Protein AF-0000000075757937 (afdb_homodimer)

Secondary structure (DSSP, 8-state):
-------PPEEEEE-SS---SS--S-HHHHHHHHHHHHTT---EEE---GGGSTTS-S-EEEEEETTEEEEE--HHHHHHHHHHTTSS--TTTTS-HHHHHHHHHHHHIIIIIIHHHHHIIIIIITHHHHHHHHTTTS-HHHHHHHHHHHHHHHHHHHHHHSGGGS-HHHHHHHHHHHHHHHHHHHHHHHHHHTT--S---TT-SSS--HHHHHHHHHHHHHHH-TT-HHHHHHHHT-HHHHHHHHHHHHHH-TTSPPP-/-------PPEEEEE-SS---SS--S-HHHHHHHHHHHHTT---EEE---GGGSTTS-S-EEEEEETTEEEEE--HHHHHHHHHHTTSS--TTTTS-HHHHHHHHHHHHIIIIIIHHHHHIIIIIITHHHHHHHHTTTS-HHHHHHHHHHHHHHHHHHHHHHSGGGS-HHHHHHHHHHHHHHHHHHHHHHHHHSTT--S---TT-SSS--HHHHHHHHHHHHHHH-TT-HHHHHHHHT-HHHHHHHHHHHHHH-TTSPPP-

InterPro domains:
  IPR012336 Thioredoxin-like fold [PF17172] (27-126)
  IPR026928 FAX/IsoI-like [SFLDG01200] (18-257)
  IPR033468 Metaxin, glutathione S-transferase domain [PF17171] (204-248)
  IPR036282 Glutathione S-transferase, C-terminal domain superfamily [SSF47616] (166-250)
  IPR040079 Glutathione transferase family [SFLDS00019] (18-257)
  IPR050931 Mitochondrial Protein Transport Metaxin [PTHR12289] (11-259)

Solvent-accessible surface area (backbone atoms only — not comparable to full-atom values): 27494 Å² total; per-residue (Å²): 126,78,74,73,74,74,71,78,60,49,36,34,40,24,59,62,46,80,71,73,49,50,80,60,62,48,30,48,38,47,14,40,52,43,50,37,45,79,51,71,51,76,67,46,78,41,26,72,47,39,85,75,26,87,64,52,42,71,23,29,34,38,41,36,50,96,90,41,76,46,74,43,51,42,53,68,51,45,54,50,52,32,33,77,72,64,72,29,76,63,52,56,71,83,49,50,61,49,53,46,30,49,38,52,10,46,38,24,28,45,68,46,42,45,43,55,44,50,44,43,42,22,51,62,74,25,32,68,55,35,39,54,62,79,36,57,90,44,60,67,76,54,34,56,56,54,37,49,51,51,36,53,50,50,52,48,19,33,42,52,60,47,66,55,64,49,52,74,67,54,42,51,51,51,45,49,51,50,53,53,28,53,39,38,36,33,41,61,36,41,72,75,43,68,89,49,83,67,59,71,30,69,86,58,53,98,57,62,41,64,40,43,24,47,50,45,8,45,54,49,15,33,55,58,28,82,28,32,59,69,53,25,53,55,50,68,69,34,62,50,49,48,48,45,46,48,32,42,34,60,73,72,37,67,76,36,59,74,70,125,124,79,74,72,74,75,71,79,59,48,36,35,40,23,61,63,48,79,70,74,48,52,81,61,62,49,31,49,37,48,16,39,52,43,49,37,45,78,51,71,50,78,67,46,77,41,26,71,47,39,88,75,25,87,64,53,41,71,25,29,34,38,41,36,49,96,90,40,77,45,74,43,53,43,51,70,50,44,52,49,51,31,32,74,71,64,72,29,75,63,53,55,70,84,49,52,61,48,52,46,31,52,39,52,11,46,38,23,29,46,68,46,42,45,44,54,44,51,45,42,41,21,50,61,74,26,33,68,56,37,40,53,62,78,38,56,90,46,61,66,76,55,34,55,54,55,38,48,53,50,36,52,48,50,52,48,19,34,41,52,60,46,66,54,65,48,52,73,68,56,42,52,51,52,46,49,51,51,52,52,28,52,38,37,36,32,41,60,36,41,70,76,43,68,89,50,82,66,60,72,30,70,85,57,54,98,56,63,39,65,40,43,25,47,49,46,8,47,53,49,14,33,55,60,26,83,29,31,59,68,53,25,53,55,50,68,70,34,63,51,49,49,48,43,45,48,32,42,34,61,72,70,36,67,75,36,59,76,71,124

Radius of gyration: 24.04 Å; Cα contacts (8 Å, |Δi|>4): 803; chains: 2; bounding box: 58×94×56 Å

Organism: Penicillium rubens (strain ATCC 28089 / DSM 1075 / NRRL 1951 / Wisconsin 54-1255) (NCBI:txid500485)

pLDDT: mean 93.64, std 9.42, range [31.45, 98.88]

Sequence (520 aa):
MAASLKSAPTITVFRGFPEKGCYTWSPFVTKLEARLRFGDISYNVDVGSPLKSPRGKLPYITLERDGQSQSISDSTLIAKTFIESGYLEDLNCRLSLVEKAQDLSLKALLEDKLYFYQGHERWVVNYYAMRSRILASIPWPVQVIVGNIIYNKNARNLQGQGTGGFSAQEIATFRQEIWESVNSLISAVHTQHRDREGPFWVWGGDAPTEADAVLFGFVVSALVCGAAPETKEIVNSYPALVEYARRIHDKYFPDYQLWEMAASLKSAPTITVFRGFPEKGCYTWSPFVTKLEARLRFGDISYNVDVGSPLKSPRGKLPYITLERDGQSQSISDSTLIAKTFIESGYLEDLNCRLSLVEKAQDLSLKALLEDKLYFYQGHERWVVNYYAMRSRILASIPWPVQVIVGNIIYNKNARNLQGQGTGGFSAQEIATFRQEIWESVNSLISAVHTQHRDREGPFWVWGGDAPTEADAVLFGFVVSALVCGAAPETKEIVNSYPALVEYARRIHDKYFPDYQLWE

Foldseek 3Di:
DPPPPQPFWAKEKAAQDADPQADDLFLLSQLLLLQCLLFPHDYHYHNDALVPAPNSDDIKMWTDGPRDIDIDDDSVVVSVVCCVVVNGPAQCPPPDPVVVVVLVVLLCCQVLPLVLLQLCLQCPVLLVLNLCVSCVVPDDVVSVVVSVVVSVVSLVVCVVSPVNVDDNVVSLVVNLVSLVVQLVQLVVLCVVCVPPAAAAESNNDPGYHSSRSSLLSRLQSQQAPPSRVSSNVSSVVRVSSLVNNVRSCVVRSVSHDDRD/DPPPPQPAWAKEKAAQDADPQADDLFLLSQLLLLQCLLFPHDYHYHNDALVPAPNSDDIKMWTDGPRDIDIDDDSVVVSVVCCVVVNGPQQCPPPDPVVVVVLVVLLCCQVVPLVLLQLCLQCPVLLVLNLCVSCVVPDDVVSVVVSVVVSVVSLVVCVVSPVNVDDNVVSLVVNLVSLVVQLVQLVVLCVVCVPPAAAAESNNDPGYHSSRSSLLSRLQSQQARPSRVSSNVSSVVRVSSLVNNVRSCVVRSVSHDDRD

Structure (mmCIF, N/CA/C/O backbone):
data_AF-0000000075757937-model_v1
#
loop_
_entity.id
_entity.type
_entity.pdbx_description
1 polymer 'Pc21g10140 protein'
#
loop_
_atom_site.group_PDB
_atom_site.id
_atom_site.type_symbol
_atom_site.label_atom_id
_atom_site.label_alt_id
_atom_site.label_comp_id
_atom_site.label_asym_id
_atom_site.label_entity_id
_atom_site.label_seq_id
_atom_site.pdbx_PDB_ins_code
_atom_site.Cartn_x
_atom_site.Cartn_y
_atom_site.Cartn_z
_atom_site.occupancy
_atom_site.B_iso_or_equiv
_atom_site.auth_seq_id
_atom_site.auth_comp_id
_atom_site.auth_asym_id
_atom_site.auth_atom_id
_atom_site.pdbx_PDB_model_num
ATOM 1 N N . MET A 1 1 ? 23.625 -45.594 7.805 1 31.45 1 MET A N 1
ATOM 2 C CA . MET A 1 1 ? 22.172 -45.438 7.828 1 31.45 1 MET A CA 1
ATOM 3 C C . MET A 1 1 ? 21.719 -44.438 6.762 1 31.45 1 MET A C 1
ATOM 5 O O . MET A 1 1 ? 22.234 -43.344 6.672 1 31.45 1 MET A O 1
ATOM 9 N N . ALA A 1 2 ? 21.234 -44.969 5.703 1 34.81 2 ALA A N 1
ATOM 10 C CA . ALA A 1 2 ? 20.875 -44.188 4.52 1 34.81 2 ALA A CA 1
ATOM 11 C C . ALA A 1 2 ? 20.141 -42.906 4.902 1 34.81 2 ALA A C 1
ATOM 13 O O . ALA A 1 2 ? 19.203 -42.938 5.719 1 34.81 2 ALA A O 1
ATOM 14 N N . ALA A 1 3 ? 20.734 -41.781 5.082 1 38.12 3 ALA A N 1
ATOM 15 C CA . ALA A 1 3 ? 20 -40.5 5.129 1 38.12 3 ALA A CA 1
ATOM 16 C C . ALA A 1 3 ? 18.672 -40.625 4.406 1 38.12 3 ALA A C 1
ATOM 18 O O . ALA A 1 3 ? 18.609 -40.969 3.229 1 38.12 3 ALA A O 1
ATOM 19 N N . SER A 1 4 ? 17.609 -41.25 4.973 1 39.34 4 SER A N 1
ATOM 20 C CA . SER A 1 4 ? 16.281 -41.406 4.387 1 39.34 4 SER A CA 1
ATOM 21 C C . SER A 1 4 ? 15.992 -40.25 3.424 1 39.34 4 SER A C 1
ATOM 23 O O . SER A 1 4 ? 16.141 -39.062 3.781 1 39.34 4 SER A O 1
ATOM 25 N N . LEU A 1 5 ? 16.328 -40.25 2.25 1 42.03 5 LEU A N 1
ATOM 26 C CA . LEU A 1 5 ? 16.125 -39.312 1.137 1 42.03 5 LEU A CA 1
ATOM 27 C C . LEU A 1 5 ? 14.781 -38.594 1.27 1 42.03 5 LEU A C 1
ATOM 29 O O . LEU A 1 5 ? 13.727 -39.188 1.032 1 42.03 5 LEU A O 1
ATOM 33 N N . LYS A 1 6 ? 14.461 -38 2.373 1 48.75 6 LYS A N 1
ATOM 34 C CA . LYS A 1 6 ? 13.25 -37.219 2.605 1 48.75 6 LYS A CA 1
ATOM 35 C C . LYS A 1 6 ? 12.648 -36.719 1.292 1 48.75 6 LYS A C 1
ATOM 37 O O . LYS A 1 6 ? 13.328 -36.062 0.507 1 48.75 6 LYS A O 1
ATOM 42 N N . SER A 1 7 ? 11.766 -37.594 0.651 1 61.34 7 SER A N 1
ATOM 43 C CA . SER A 1 7 ? 11.07 -37.375 -0.613 1 61.34 7 SER A CA 1
ATOM 44 C C . SER A 1 7 ? 10.547 -35.969 -0.714 1 61.34 7 SER A C 1
ATOM 46 O O . SER A 1 7 ? 10.203 -35.344 0.298 1 61.34 7 SER A O 1
ATOM 48 N N . ALA A 1 8 ? 10.906 -35.25 -1.736 1 72.75 8 ALA A N 1
ATOM 49 C CA . ALA A 1 8 ? 10.43 -33.906 -2.014 1 72.75 8 ALA A CA 1
ATOM 50 C C . ALA A 1 8 ? 8.914 -33.812 -1.898 1 72.75 8 ALA A C 1
ATOM 52 O O . ALA A 1 8 ? 8.203 -34.719 -2.365 1 72.75 8 ALA A O 1
ATOM 53 N N . PRO A 1 9 ? 8.406 -32.969 -1.042 1 84.5 9 PRO A N 1
ATOM 54 C CA . PRO A 1 9 ? 6.953 -32.844 -0.889 1 84.5 9 PRO A CA 1
ATOM 55 C C . PRO A 1 9 ? 6.242 -32.562 -2.215 1 84.5 9 PRO A C 1
ATOM 57 O O . PRO A 1 9 ? 6.84 -32 -3.137 1 84.5 9 PRO A O 1
ATOM 60 N N . THR A 1 10 ? 5.074 -33.25 -2.287 1 93.56 10 THR A N 1
ATOM 61 C CA . THR A 1 10 ? 4.211 -32.906 -3.41 1 93.56 10 THR A CA 1
ATOM 62 C C . THR A 1 10 ? 3.451 -31.609 -3.133 1 93.56 10 THR A C 1
ATOM 64 O O . THR A 1 10 ? 2.789 -31.484 -2.1 1 93.56 10 THR A O 1
ATOM 67 N N . ILE A 1 11 ? 3.607 -30.688 -4.039 1 96.25 11 ILE A N 1
ATOM 68 C CA . ILE A 1 11 ? 2.984 -29.375 -3.867 1 96.25 11 ILE A CA 1
ATOM 69 C C . ILE A 1 11 ? 1.834 -29.219 -4.859 1 96.25 11 ILE A C 1
ATOM 71 O O . ILE A 1 11 ? 1.99 -29.5 -6.051 1 96.25 11 ILE A O 1
ATOM 75 N N . THR A 1 12 ? 0.671 -28.859 -4.352 1 97.31 12 THR A N 1
ATOM 76 C CA . THR A 1 12 ? -0.465 -28.516 -5.203 1 97.31 12 THR A CA 1
ATOM 77 C C . THR A 1 12 ? -0.902 -27.078 -4.973 1 97.31 12 THR A C 1
ATOM 79 O O . THR A 1 12 ? -1.151 -26.672 -3.834 1 97.31 12 THR A O 1
ATOM 82 N N . VAL A 1 13 ? -0.936 -26.297 -6.035 1 97.5 13 VAL A N 1
ATOM 83 C CA . VAL A 1 13 ? -1.386 -24.922 -5.98 1 97.5 13 VAL A CA 1
ATOM 84 C C . VAL A 1 13 ? -2.855 -24.828 -6.391 1 97.5 13 VAL A C 1
ATOM 86 O O . VAL A 1 13 ? -3.229 -25.266 -7.48 1 97.5 13 VAL A O 1
ATOM 89 N N . PHE A 1 14 ? -3.65 -24.312 -5.543 1 97.19 14 PHE A N 1
ATOM 90 C CA . PHE A 1 14 ? -5.066 -24.109 -5.832 1 97.19 14 PHE A CA 1
ATOM 91 C C . PHE A 1 14 ? -5.32 -22.703 -6.363 1 97.19 14 PHE A C 1
ATOM 93 O O . PHE A 1 14 ? -5.059 -21.719 -5.672 1 97.19 14 PHE A O 1
ATOM 100 N N . ARG A 1 15 ? -5.945 -22.625 -7.566 1 95.94 15 ARG A N 1
ATOM 101 C CA . ARG A 1 15 ? -5.934 -21.375 -8.336 1 95.94 15 ARG A CA 1
ATOM 102 C C . ARG A 1 15 ? -7.348 -20.828 -8.516 1 95.94 15 ARG A C 1
ATOM 104 O O . ARG A 1 15 ? -7.531 -19.719 -9.016 1 95.94 15 ARG A O 1
ATOM 111 N N . GLY A 1 16 ? -8.383 -21.609 -8.266 1 92.38 16 GLY A N 1
ATOM 112 C CA . GLY A 1 16 ? -9.758 -21.156 -8.367 1 92.38 16 GLY A CA 1
ATOM 113 C C . GLY A 1 16 ? -10.43 -21.562 -9.664 1 92.38 16 GLY A C 1
ATOM 114 O O . GLY A 1 16 ? -11.656 -21.484 -9.797 1 92.38 16 GLY A O 1
ATOM 115 N N . PHE A 1 17 ? -9.641 -22 -10.672 1 89.88 17 PHE A N 1
ATOM 116 C CA . PHE A 1 17 ? -10.195 -22.375 -11.969 1 89.88 17 PHE A CA 1
ATOM 117 C C . PHE A 1 17 ? -9.633 -23.719 -12.422 1 89.88 17 PHE A C 1
ATOM 119 O O . PHE A 1 17 ? -8.477 -24.047 -12.133 1 89.88 17 PHE A O 1
ATOM 126 N N . PRO A 1 18 ? -10.398 -24.438 -13.148 1 88.19 18 PRO A N 1
ATOM 127 C CA . PRO A 1 18 ? -9.992 -25.797 -13.531 1 88.19 18 PRO A CA 1
ATOM 128 C C . PRO A 1 18 ? -8.992 -25.797 -14.688 1 88.19 18 PRO A C 1
ATOM 130 O O . PRO A 1 18 ? -8.289 -26.797 -14.891 1 88.19 18 PRO A O 1
ATOM 133 N N . GLU A 1 19 ? -9.008 -24.703 -15.461 1 89.06 19 GLU A N 1
ATOM 134 C CA . GLU A 1 19 ? -8.164 -24.688 -16.656 1 89.06 19 GLU A CA 1
ATOM 135 C C . GLU A 1 19 ? -6.688 -24.766 -16.297 1 89.06 19 GLU A C 1
ATOM 137 O O . GLU A 1 19 ? -6.234 -24.078 -15.367 1 89.06 19 GLU A O 1
ATOM 142 N N . LYS A 1 20 ? -6.008 -25.594 -16.984 1 93 20 LYS A N 1
ATOM 143 C CA . LYS A 1 20 ? -4.562 -25.719 -16.828 1 93 20 LYS A CA 1
ATOM 144 C C . LYS A 1 20 ? -3.818 -25.094 -18 1 93 20 LYS A C 1
ATOM 146 O O . LYS A 1 20 ? -4.383 -24.922 -19.078 1 93 20 LYS A O 1
ATOM 151 N N . GLY A 1 21 ? -2.609 -24.688 -17.75 1 95.06 21 GLY A N 1
ATOM 152 C CA . GLY A 1 21 ? -1.793 -24.125 -18.812 1 95.06 21 GLY A CA 1
ATOM 153 C C . GLY A 1 21 ? -2.215 -22.734 -19.219 1 95.06 21 GLY A C 1
ATOM 154 O O . GLY A 1 21 ? -1.937 -22.297 -20.344 1 95.06 21 GLY A O 1
ATOM 155 N N . CYS A 1 22 ? -2.99 -22.141 -18.359 1 96.06 22 CYS A N 1
ATOM 156 C CA . CYS A 1 22 ? -3.408 -20.766 -18.609 1 96.06 22 CYS A CA 1
ATOM 157 C C . CYS A 1 22 ? -3.324 -19.922 -17.328 1 96.06 22 CYS A C 1
ATOM 159 O O . CYS A 1 22 ? -3.391 -20.453 -16.234 1 96.06 22 CYS A O 1
ATOM 161 N N . TYR A 1 23 ? -3.152 -18.672 -17.547 1 97.31 23 TYR A N 1
ATOM 162 C CA . TYR A 1 23 ? -3.119 -17.75 -16.406 1 97.31 23 TYR A CA 1
ATOM 163 C C . TYR A 1 23 ? -4.527 -17.484 -15.883 1 97.31 23 TYR A C 1
ATOM 165 O O . TYR A 1 23 ? -5.5 -17.547 -16.641 1 97.31 23 TYR A O 1
ATOM 173 N N . THR A 1 24 ? -4.617 -17.281 -14.617 1 95.06 24 THR A N 1
ATOM 174 C CA . THR A 1 24 ? -5.875 -16.875 -14 1 95.06 24 THR A CA 1
ATOM 175 C C . THR A 1 24 ? -5.941 -15.352 -13.875 1 95.06 24 THR A C 1
ATOM 177 O O . THR A 1 24 ? -4.945 -14.664 -14.102 1 95.06 24 THR A O 1
ATOM 180 N N . TRP A 1 25 ? -7.117 -14.812 -13.531 1 95.69 25 TRP A N 1
ATOM 181 C CA . TRP A 1 25 ? -7.312 -13.375 -13.422 1 95.69 25 TRP A CA 1
ATOM 182 C C . TRP A 1 25 ? -6.668 -12.828 -12.148 1 95.69 25 TRP A C 1
ATOM 184 O O . TRP A 1 25 ? -6.434 -11.625 -12.031 1 95.69 25 TRP A O 1
ATOM 194 N N . SER A 1 26 ? -6.41 -13.68 -11.18 1 95.5 26 SER A N 1
ATOM 195 C CA . SER A 1 26 ? -5.84 -13.242 -9.906 1 95.5 26 SER A CA 1
ATOM 196 C C . SER A 1 26 ? -4.34 -13.008 -10.031 1 95.5 26 SER A C 1
ATOM 198 O O . SER A 1 26 ? -3.584 -13.922 -10.359 1 95.5 26 SER A O 1
ATOM 200 N N . PRO A 1 27 ? -3.855 -11.852 -9.703 1 98 27 PRO A N 1
ATOM 201 C CA . PRO A 1 27 ? -2.41 -11.617 -9.75 1 98 27 PRO A CA 1
ATOM 202 C C . PRO A 1 27 ? -1.646 -12.43 -8.711 1 98 27 PRO A C 1
ATOM 204 O O . PRO A 1 27 ? -0.466 -12.734 -8.898 1 98 27 PRO A O 1
ATOM 207 N N . PHE A 1 28 ? -2.336 -12.844 -7.66 1 97.81 28 PHE A N 1
ATOM 208 C CA . PHE A 1 28 ? -1.658 -13.523 -6.559 1 97.81 28 PHE A CA 1
ATOM 209 C C . PHE A 1 28 ? -1.385 -14.984 -6.906 1 97.81 28 PHE A C 1
ATOM 211 O O . PHE A 1 28 ? -0.408 -15.562 -6.434 1 97.81 28 PHE A O 1
ATOM 218 N N . VAL A 1 29 ? -2.238 -15.562 -7.738 1 97.62 29 VAL A N 1
ATOM 219 C CA . VAL A 1 29 ? -1.991 -16.922 -8.195 1 97.62 29 VAL A CA 1
ATOM 220 C C . VAL A 1 29 ? -0.743 -16.953 -9.07 1 97.62 29 VAL A C 1
ATOM 222 O O . VAL A 1 29 ? 0.173 -17.75 -8.836 1 97.62 29 VAL A O 1
ATOM 225 N N . THR A 1 30 ? -0.75 -16.047 -10.086 1 98.25 30 THR A N 1
ATOM 226 C CA . THR A 1 30 ? 0.399 -15.984 -10.977 1 98.25 30 THR A CA 1
ATOM 227 C C . THR A 1 30 ? 1.665 -15.617 -10.211 1 98.25 30 THR A C 1
ATOM 229 O O . THR A 1 30 ? 2.744 -16.141 -10.492 1 98.25 30 THR A O 1
ATOM 232 N N . LYS A 1 31 ? 1.588 -14.719 -9.289 1 98.56 31 LYS A N 1
ATOM 233 C CA . LYS A 1 31 ? 2.705 -14.359 -8.422 1 98.56 31 LYS A CA 1
ATOM 234 C C . LYS A 1 31 ? 3.293 -15.586 -7.738 1 98.56 31 LYS A C 1
ATOM 236 O O . LYS A 1 31 ? 4.512 -15.773 -7.73 1 98.56 31 LYS A O 1
ATOM 241 N N . LEU A 1 32 ? 2.422 -16.391 -7.125 1 98.25 32 LEU A N 1
ATOM 242 C CA . LEU A 1 32 ? 2.879 -17.562 -6.402 1 98.25 32 LEU A CA 1
ATOM 243 C C . LEU A 1 32 ? 3.533 -18.562 -7.352 1 98.25 32 LEU A C 1
ATOM 245 O O . LEU A 1 32 ? 4.609 -19.094 -7.059 1 98.25 32 LEU A O 1
ATOM 249 N N . GLU A 1 33 ? 2.902 -18.828 -8.484 1 98.12 33 GLU A N 1
ATOM 250 C CA . GLU A 1 33 ? 3.48 -19.75 -9.453 1 98.12 33 GLU A CA 1
ATOM 251 C C . GLU A 1 33 ? 4.84 -19.25 -9.945 1 98.12 33 GLU A C 1
ATOM 253 O O . GLU A 1 33 ? 5.781 -20.047 -10.078 1 98.12 33 GLU A O 1
ATOM 258 N N . ALA A 1 34 ? 4.914 -17.938 -10.242 1 98.56 34 ALA A N 1
ATOM 259 C CA . ALA A 1 34 ? 6.191 -17.375 -10.656 1 98.56 34 ALA A CA 1
ATOM 260 C C . ALA A 1 34 ? 7.266 -17.594 -9.594 1 98.56 34 ALA A C 1
ATOM 262 O O . ALA A 1 34 ? 8.383 -18 -9.914 1 98.56 34 ALA A O 1
ATOM 263 N N . ARG A 1 35 ? 6.891 -17.359 -8.336 1 98.25 35 ARG A N 1
ATOM 264 C CA . ARG A 1 35 ? 7.863 -17.5 -7.258 1 98.25 35 ARG A CA 1
ATOM 265 C C . ARG A 1 35 ? 8.344 -18.953 -7.145 1 98.25 35 ARG A C 1
ATOM 267 O O . ARG A 1 35 ? 9.516 -19.203 -6.867 1 98.25 35 ARG A O 1
ATOM 274 N N . LEU A 1 36 ? 7.457 -19.906 -7.285 1 97.56 36 LEU A N 1
ATOM 275 C CA . LEU A 1 36 ? 7.828 -21.328 -7.266 1 97.56 36 LEU A CA 1
ATOM 276 C C . LEU A 1 36 ? 8.734 -21.656 -8.445 1 97.56 36 LEU A C 1
ATOM 278 O O . LEU A 1 36 ? 9.766 -22.312 -8.273 1 97.56 36 LEU A O 1
ATOM 282 N N . ARG A 1 37 ? 8.453 -21.125 -9.578 1 97.94 37 ARG A N 1
ATOM 283 C CA . ARG A 1 37 ? 9.18 -21.453 -10.797 1 97.94 37 ARG A CA 1
ATOM 284 C C . ARG A 1 37 ? 10.531 -20.766 -10.836 1 97.94 37 ARG A C 1
ATOM 286 O O . ARG A 1 37 ? 11.5 -21.297 -11.367 1 97.94 37 ARG A O 1
ATOM 293 N N . PHE A 1 38 ? 10.641 -19.516 -10.266 1 97.94 38 PHE A N 1
ATOM 294 C CA . PHE A 1 38 ? 11.938 -18.859 -10.117 1 97.94 38 PHE A CA 1
ATOM 295 C C . PHE A 1 38 ? 12.898 -19.75 -9.336 1 97.94 38 PHE A C 1
ATOM 297 O O . PHE A 1 38 ? 14.117 -19.609 -9.461 1 97.94 38 PHE A O 1
ATOM 304 N N . GLY A 1 39 ? 12.359 -20.641 -8.523 1 96.19 39 GLY A N 1
ATOM 305 C CA . GLY A 1 39 ? 13.172 -21.516 -7.699 1 96.19 39 GLY A CA 1
ATOM 306 C C . GLY A 1 39 ? 13.18 -22.953 -8.195 1 96.19 39 GLY A C 1
ATOM 307 O O . GLY A 1 39 ? 13.633 -23.859 -7.484 1 96.19 39 GLY A O 1
ATOM 308 N N . ASP A 1 40 ? 12.547 -23.234 -9.32 1 95.19 40 ASP A N 1
ATOM 309 C CA . ASP A 1 40 ? 12.531 -24.547 -9.961 1 95.19 40 ASP A CA 1
ATOM 310 C C . ASP A 1 40 ? 11.773 -25.562 -9.109 1 95.19 40 ASP A C 1
ATOM 312 O O . ASP A 1 40 ? 12.234 -26.703 -8.93 1 95.19 40 ASP A O 1
ATOM 316 N N . ILE A 1 41 ? 10.766 -25.094 -8.523 1 95.25 41 ILE A N 1
ATOM 317 C CA . ILE A 1 41 ? 9.906 -25.984 -7.754 1 95.25 41 ILE A CA 1
ATOM 318 C C . ILE A 1 41 ? 8.789 -26.516 -8.648 1 95.25 41 ILE A C 1
ATOM 320 O O . ILE A 1 41 ? 8.078 -25.75 -9.289 1 95.25 41 ILE A O 1
ATOM 324 N N . SER A 1 42 ? 8.672 -27.812 -8.68 1 94.94 42 SER A N 1
ATOM 325 C CA . SER A 1 42 ? 7.566 -28.438 -9.391 1 94.94 42 SER A CA 1
ATOM 326 C C . SER A 1 42 ? 6.297 -28.453 -8.547 1 94.94 42 SER A C 1
ATOM 328 O O . SER A 1 42 ? 6.359 -28.672 -7.332 1 94.94 42 SER A O 1
ATOM 330 N N . TYR A 1 43 ? 5.199 -28.266 -9.172 1 96.5 43 TYR A N 1
ATOM 331 C CA . TYR A 1 43 ? 3.928 -28.266 -8.461 1 96.5 43 TYR A CA 1
ATOM 332 C C . TYR A 1 43 ? 2.793 -28.719 -9.367 1 96.5 43 TYR A C 1
ATOM 334 O O . TYR A 1 43 ? 2.896 -28.609 -10.594 1 96.5 43 TYR A O 1
ATOM 342 N N . ASN A 1 44 ? 1.761 -29.203 -8.797 1 96.12 44 ASN A N 1
ATOM 343 C CA . ASN A 1 44 ? 0.49 -29.453 -9.469 1 96.12 44 ASN A CA 1
ATOM 344 C C . ASN A 1 44 ? -0.475 -28.281 -9.289 1 96.12 44 ASN A C 1
ATOM 346 O O . ASN A 1 44 ? -0.277 -27.438 -8.414 1 96.12 44 ASN A O 1
ATOM 350 N N . VAL A 1 45 ? -1.468 -28.188 -10.195 1 97 45 VAL A N 1
ATOM 351 C CA . VAL A 1 45 ? -2.473 -27.141 -10.055 1 97 45 VAL A CA 1
ATOM 352 C C . VAL A 1 45 ? -3.855 -27.766 -9.891 1 97 45 VAL A C 1
ATOM 354 O O . VAL A 1 45 ? -4.117 -28.844 -10.414 1 97 45 VAL A O 1
ATOM 357 N N . ASP A 1 46 ? -4.68 -27.141 -9.141 1 95.94 46 ASP A N 1
ATOM 358 C CA . ASP A 1 46 ? -6.062 -27.562 -8.945 1 95.94 46 ASP A CA 1
ATOM 359 C C . ASP A 1 46 ? -6.977 -26.359 -8.703 1 95.94 46 ASP A C 1
ATOM 361 O O . ASP A 1 46 ? -6.504 -25.234 -8.578 1 95.94 46 ASP A O 1
ATOM 365 N N . VAL A 1 47 ? -8.25 -26.531 -8.773 1 94.31 47 VAL A N 1
ATOM 366 C CA . VAL A 1 47 ? -9.25 -25.484 -8.719 1 94.31 47 VAL A CA 1
ATOM 367 C C . VAL A 1 47 ? -9.352 -24.938 -7.289 1 94.31 47 VAL A C 1
ATOM 369 O O . VAL A 1 47 ? -9.195 -23.734 -7.062 1 94.31 47 VAL A O 1
ATOM 372 N N . GLY A 1 48 ? -9.578 -25.844 -6.336 1 91.81 48 GLY A N 1
ATOM 373 C CA . GLY A 1 48 ? -9.805 -25.438 -4.957 1 91.81 48 GLY A CA 1
ATOM 374 C C . GLY A 1 48 ? -10.977 -24.484 -4.793 1 91.81 48 GLY A C 1
ATOM 375 O O . GLY A 1 48 ? -11.867 -24.453 -5.637 1 91.81 48 GLY A O 1
ATOM 376 N N . SER A 1 49 ? -11.102 -23.906 -3.672 1 90 49 SER A N 1
ATOM 377 C CA . SER A 1 49 ? -12.125 -22.906 -3.35 1 90 49 SER A CA 1
ATOM 378 C C . SER A 1 49 ? -11.695 -22.047 -2.174 1 90 49 SER A C 1
ATOM 380 O O . SER A 1 49 ? -10.992 -22.5 -1.274 1 90 49 SER A O 1
ATOM 382 N N . PRO A 1 50 ? -12.094 -20.734 -2.238 1 88.75 50 PRO A N 1
ATOM 383 C CA . PRO A 1 50 ? -11.797 -19.891 -1.085 1 88.75 50 PRO A CA 1
ATOM 384 C C . PRO A 1 50 ? -12.312 -20.469 0.23 1 88.75 50 PRO A C 1
ATOM 386 O O . PRO A 1 50 ? -11.695 -20.266 1.28 1 88.75 50 PRO A O 1
ATOM 389 N N . LEU A 1 51 ? -13.344 -21.25 0.187 1 87.25 51 LEU A N 1
ATOM 390 C CA . LEU A 1 51 ? -13.953 -21.828 1.38 1 87.25 51 LEU A CA 1
ATOM 391 C C . LEU A 1 51 ? -13.047 -22.891 1.998 1 87.25 51 LEU A C 1
ATOM 393 O O . LEU A 1 51 ? -13.125 -23.156 3.199 1 87.25 51 LEU A O 1
ATOM 397 N N . LYS A 1 52 ? -12.203 -23.438 1.212 1 91.19 52 LYS A N 1
ATOM 398 C CA . LYS A 1 52 ? -11.305 -24.5 1.682 1 91.19 52 LYS A CA 1
ATOM 399 C C . LYS A 1 52 ? -9.938 -23.922 2.051 1 91.19 52 LYS A C 1
ATOM 401 O O . LYS A 1 52 ? -9.094 -24.641 2.607 1 91.19 52 LYS A O 1
ATOM 406 N N . SER A 1 53 ? -9.734 -22.656 1.705 1 93 53 SER A N 1
ATOM 407 C CA . SER A 1 53 ? -8.461 -22 1.981 1 93 53 SER A CA 1
ATOM 408 C C . SER A 1 53 ? -8.328 -21.656 3.459 1 93 53 SER A C 1
ATOM 410 O O . SER A 1 53 ? -9.281 -21.156 4.074 1 93 53 SER A O 1
ATOM 412 N N . PRO A 1 54 ? -7.133 -21.859 4.066 1 91.12 54 PRO A N 1
ATOM 413 C CA . PRO A 1 54 ? -6.941 -21.547 5.484 1 91.12 54 PRO A CA 1
ATOM 414 C C . PRO A 1 54 ? -7.32 -20.109 5.82 1 91.12 54 PRO A C 1
ATOM 416 O O . PRO A 1 54 ? -7.766 -19.828 6.938 1 91.12 54 PRO A O 1
ATOM 419 N N . ARG A 1 55 ? -7.172 -19.188 4.84 1 90.31 55 ARG A N 1
ATOM 420 C CA . ARG A 1 55 ? -7.445 -17.781 5.113 1 90.31 55 ARG A CA 1
ATOM 421 C C . ARG A 1 55 ? -8.555 -17.25 4.207 1 90.31 55 ARG A C 1
ATOM 423 O O . ARG A 1 55 ? -8.703 -16.031 4.051 1 90.31 55 ARG A O 1
ATOM 430 N N . GLY A 1 56 ? -9.18 -18.109 3.496 1 88.88 56 GLY A N 1
ATOM 431 C CA . GLY A 1 56 ? -10.375 -17.766 2.75 1 88.88 56 GLY A CA 1
ATOM 432 C C . GLY A 1 56 ? -10.086 -17.094 1.42 1 88.88 56 GLY A C 1
ATOM 433 O O . GLY A 1 56 ? -10.969 -16.469 0.832 1 88.88 56 GLY A O 1
ATOM 434 N N . LYS A 1 57 ? -8.859 -17.156 0.993 1 90.06 57 LYS A N 1
ATOM 435 C CA . LYS A 1 57 ? -8.469 -16.531 -0.268 1 90.06 57 LYS A CA 1
ATOM 436 C C . LYS A 1 57 ? -7.648 -17.484 -1.128 1 90.06 57 LYS A C 1
ATOM 438 O O . LYS A 1 57 ? -7.09 -18.469 -0.622 1 90.06 57 LYS A O 1
ATOM 443 N N . LEU A 1 58 ? -7.727 -17.25 -2.381 1 93.31 58 LEU A N 1
ATOM 444 C CA . LEU A 1 58 ? -6.832 -17.922 -3.322 1 93.31 58 LEU A CA 1
ATOM 445 C C . LEU A 1 58 ? -5.641 -17.031 -3.662 1 93.31 58 LEU A C 1
ATOM 447 O O . LEU A 1 58 ? -5.746 -15.805 -3.646 1 93.31 58 LEU A O 1
ATOM 451 N N . PRO A 1 59 ? -4.426 -17.578 -3.838 1 96.62 59 PRO A N 1
ATOM 452 C CA . PRO A 1 59 ? -4.141 -19.016 -3.883 1 96.62 59 PRO A CA 1
ATOM 453 C C . PRO A 1 59 ? -3.84 -19.594 -2.504 1 96.62 59 PRO A C 1
ATOM 455 O O . PRO A 1 59 ? -3.639 -18.844 -1.544 1 96.62 59 PRO A O 1
ATOM 458 N N . TYR A 1 60 ? -3.918 -20.859 -2.375 1 97 60 TYR A N 1
ATOM 459 C CA . TYR A 1 60 ? -3.332 -21.641 -1.298 1 97 60 TYR A CA 1
ATOM 460 C C . TYR A 1 60 ? -2.707 -22.922 -1.838 1 97 60 TYR A C 1
ATOM 462 O O . TYR A 1 60 ? -2.85 -23.234 -3.021 1 97 60 TYR A O 1
ATOM 470 N N . ILE A 1 61 ? -1.9 -23.578 -1.005 1 96.94 61 ILE A N 1
ATOM 471 C CA . ILE A 1 61 ? -1.255 -24.812 -1.452 1 96.94 61 ILE A CA 1
ATOM 472 C C . ILE A 1 61 ? -1.508 -25.922 -0.437 1 96.94 61 ILE A C 1
ATOM 474 O O . ILE A 1 61 ? -1.876 -25.656 0.709 1 96.94 61 ILE A O 1
ATOM 478 N N . THR A 1 62 ? -1.348 -27.109 -0.884 1 96 62 THR A N 1
ATOM 479 C CA . THR A 1 62 ? -1.185 -28.25 -0.003 1 96 62 THR A CA 1
ATOM 480 C C . THR A 1 62 ? 0.189 -28.891 -0.192 1 96 62 THR A C 1
ATOM 482 O O . THR A 1 62 ? 0.682 -28.984 -1.317 1 96 62 THR A O 1
ATOM 485 N N . LEU A 1 63 ? 0.796 -29.156 0.889 1 93.62 63 LEU A N 1
ATOM 486 C CA . LEU A 1 63 ? 2.037 -29.922 0.928 1 93.62 63 LEU A CA 1
ATOM 487 C C . LEU A 1 63 ? 1.784 -31.344 1.418 1 93.62 63 LEU A C 1
ATOM 489 O O . LEU A 1 63 ? 1.264 -31.547 2.518 1 93.62 63 LEU A O 1
ATOM 493 N N . GLU A 1 64 ? 2.092 -32.25 0.619 1 92.31 64 GLU A N 1
ATOM 494 C CA . GLU A 1 64 ? 1.913 -33.625 0.989 1 92.31 64 GLU A CA 1
ATOM 495 C C . GLU A 1 64 ? 3.256 -34.344 1.112 1 92.31 64 GLU A C 1
ATOM 497 O O . GLU A 1 64 ? 4.055 -34.344 0.172 1 92.31 64 GLU A O 1
ATOM 502 N N . ARG A 1 65 ? 3.432 -34.875 2.334 1 87.69 65 ARG A N 1
ATOM 503 C CA . ARG A 1 65 ? 4.637 -35.625 2.613 1 87.69 65 ARG A CA 1
ATOM 504 C C . ARG A 1 65 ? 4.348 -36.781 3.588 1 87.69 65 ARG A C 1
ATOM 506 O O . ARG A 1 65 ? 3.762 -36.562 4.648 1 87.69 65 ARG A O 1
ATOM 513 N N . ASP A 1 66 ? 4.742 -37.969 3.244 1 87.69 66 ASP A N 1
ATOM 514 C CA . ASP A 1 66 ? 4.652 -39.156 4.102 1 87.69 66 ASP A CA 1
ATOM 515 C C . ASP A 1 66 ? 3.232 -39.312 4.637 1 87.69 66 ASP A C 1
ATOM 517 O O . ASP A 1 66 ? 3.039 -39.562 5.836 1 87.69 66 ASP A O 1
ATOM 521 N N . GLY A 1 67 ? 2.316 -39.062 3.857 1 85.81 67 GLY A N 1
ATOM 522 C CA . GLY A 1 67 ? 0.927 -39.281 4.219 1 85.81 67 GLY A CA 1
ATOM 523 C C . GLY A 1 67 ? 0.309 -38.094 4.961 1 85.81 67 GLY A C 1
ATOM 524 O O . GLY A 1 67 ? -0.862 -38.156 5.344 1 85.81 67 GLY A O 1
ATOM 525 N N . GLN A 1 68 ? 1.059 -37.156 5.207 1 90.06 68 GLN A N 1
ATOM 526 C CA . GLN A 1 68 ? 0.551 -35.969 5.879 1 90.06 68 GLN A CA 1
ATOM 527 C C . GLN A 1 68 ? 0.346 -34.844 4.891 1 90.06 68 GLN A C 1
ATOM 529 O O . GLN A 1 68 ? 1.121 -34.688 3.943 1 90.06 68 GLN A O 1
ATOM 534 N N . SER A 1 69 ? -0.793 -34.094 5.102 1 90.94 69 SER A N 1
ATOM 535 C CA . SER A 1 69 ? -1.116 -32.969 4.23 1 90.94 69 SER A CA 1
ATOM 536 C C . SER A 1 69 ? -1.276 -31.688 5.031 1 90.94 69 SER A C 1
ATOM 538 O O . SER A 1 69 ? -1.906 -31.688 6.09 1 90.94 69 SER A O 1
ATOM 540 N N . GLN A 1 70 ? -0.57 -30.688 4.562 1 92.31 70 GLN A N 1
ATOM 541 C CA . GLN A 1 70 ? -0.674 -29.375 5.184 1 92.31 70 GLN A CA 1
ATOM 542 C C . GLN A 1 70 ? -1.09 -28.312 4.168 1 92.31 70 GLN A C 1
ATOM 544 O O . GLN A 1 70 ? -0.578 -28.297 3.047 1 92.31 70 GLN A O 1
ATOM 549 N N . SER A 1 71 ? -2.072 -27.5 4.508 1 94.5 71 SER A N 1
ATOM 550 C CA . SER A 1 71 ? -2.5 -26.391 3.668 1 94.5 71 SER A CA 1
ATOM 551 C C . SER A 1 71 ? -1.923 -25.062 4.164 1 94.5 71 SER A C 1
ATOM 553 O O . SER A 1 71 ? -1.906 -24.797 5.371 1 94.5 71 SER A O 1
ATOM 555 N N . ILE A 1 72 ? -1.419 -24.328 3.229 1 93.81 72 ILE A N 1
ATOM 556 C CA . ILE A 1 72 ? -0.802 -23.047 3.602 1 93.81 72 ILE A CA 1
ATOM 557 C C . ILE A 1 72 ? -1.351 -21.938 2.721 1 93.81 72 ILE A C 1
ATOM 559 O O . ILE A 1 72 ? -1.488 -22.094 1.507 1 93.81 72 ILE A O 1
ATOM 563 N N . SER A 1 73 ? -1.81 -20.984 3.252 1 91.25 73 SER A N 1
ATOM 564 C CA . SER A 1 73 ? -2.117 -19.688 2.67 1 91.25 73 SER A CA 1
ATOM 565 C C . SER A 1 73 ? -1.463 -18.562 3.459 1 91.25 73 SER A C 1
ATOM 567 O O . SER A 1 73 ? -1.084 -18.75 4.617 1 91.25 73 SER A O 1
ATOM 569 N N . ASP A 1 74 ? -1.052 -17.422 2.922 1 90.69 74 ASP A N 1
ATOM 570 C CA . ASP A 1 74 ? -1.261 -16.641 1.716 1 90.69 74 ASP A CA 1
ATOM 571 C C . ASP A 1 74 ? -0.011 -16.625 0.839 1 90.69 74 ASP A C 1
ATOM 573 O O . ASP A 1 74 ? 1.08 -16.969 1.302 1 90.69 74 ASP A O 1
ATOM 577 N N . SER A 1 75 ? -0.069 -16.109 -0.475 1 91.44 75 SER A N 1
ATOM 578 C CA . SER A 1 75 ? 1.004 -16.188 -1.46 1 91.44 75 SER A CA 1
ATOM 579 C C . SER A 1 75 ? 2.334 -15.742 -0.867 1 91.44 75 SER A C 1
ATOM 581 O O . SER A 1 75 ? 3.365 -16.375 -1.084 1 91.44 75 SER A O 1
ATOM 583 N N . THR A 1 76 ? 2.352 -14.727 -0.058 1 90.81 76 THR A N 1
ATOM 584 C CA . THR A 1 76 ? 3.57 -14.211 0.557 1 90.81 76 THR A CA 1
ATOM 585 C C . THR A 1 76 ? 4.066 -15.156 1.646 1 90.81 76 THR A C 1
ATOM 587 O O . THR A 1 76 ? 5.266 -15.438 1.732 1 90.81 76 THR A O 1
ATOM 590 N N . LEU A 1 77 ? 3.205 -15.734 2.422 1 92.44 77 LEU A N 1
ATOM 591 C CA . LEU A 1 77 ? 3.568 -16.609 3.533 1 92.44 77 LEU A CA 1
ATOM 592 C C . LEU A 1 77 ? 4.023 -17.969 3.027 1 92.44 77 LEU A C 1
ATOM 594 O O . LEU A 1 77 ? 4.898 -18.609 3.627 1 92.44 77 LEU A O 1
ATOM 598 N N . ILE A 1 78 ? 3.434 -18.406 1.951 1 94.19 78 ILE A N 1
ATOM 599 C CA . ILE A 1 78 ? 3.879 -19.641 1.322 1 94.19 78 ILE A CA 1
ATOM 600 C C . ILE A 1 78 ? 5.348 -19.516 0.922 1 94.19 78 ILE A C 1
ATOM 602 O O . ILE A 1 78 ? 6.164 -20.391 1.26 1 94.19 78 ILE A O 1
ATOM 606 N N . ALA A 1 79 ? 5.645 -18.406 0.232 1 94.38 79 ALA A N 1
ATOM 607 C CA . ALA A 1 79 ? 7.027 -18.156 -0.179 1 94.38 79 ALA A CA 1
ATOM 608 C C . ALA A 1 79 ? 7.953 -18.094 1.03 1 94.38 79 ALA A C 1
ATOM 610 O O . ALA A 1 79 ? 9.039 -18.688 1.03 1 94.38 79 ALA A O 1
ATOM 611 N N . LYS A 1 80 ? 7.547 -17.438 2.059 1 94 80 LYS A N 1
ATOM 612 C CA . LYS A 1 80 ? 8.352 -17.312 3.27 1 94 80 LYS A CA 1
ATOM 613 C C . LYS A 1 80 ? 8.586 -18.672 3.924 1 94 80 LYS A C 1
ATOM 615 O O . LYS A 1 80 ? 9.703 -18.969 4.355 1 94 80 LYS A O 1
ATOM 620 N N . THR A 1 81 ? 7.512 -19.453 4.008 1 92.62 81 THR A N 1
ATOM 621 C CA . THR A 1 81 ? 7.609 -20.781 4.59 1 92.62 81 THR A CA 1
ATOM 622 C C . THR A 1 81 ? 8.602 -21.641 3.816 1 92.62 81 THR A C 1
ATOM 624 O O . THR A 1 81 ? 9.422 -22.344 4.414 1 92.62 81 THR A O 1
ATOM 627 N N . PHE A 1 82 ? 8.594 -21.547 2.541 1 94.25 82 PHE A N 1
ATOM 628 C CA . PHE A 1 82 ? 9.484 -22.344 1.697 1 94.25 82 PHE A CA 1
ATOM 629 C C . PHE A 1 82 ? 10.922 -21.859 1.824 1 94.25 82 PHE A C 1
ATOM 631 O O . PHE A 1 82 ? 11.859 -22.656 1.758 1 94.25 82 PHE A O 1
ATOM 638 N N . ILE A 1 83 ? 11.094 -20.562 2.027 1 95 83 ILE A N 1
ATOM 639 C CA . ILE A 1 83 ? 12.43 -20.016 2.246 1 95 83 ILE A CA 1
ATOM 640 C C . ILE A 1 83 ? 12.977 -20.516 3.582 1 95 83 ILE A C 1
ATOM 642 O O . ILE A 1 83 ? 14.109 -21 3.656 1 95 83 ILE A O 1
ATOM 646 N N . GLU A 1 84 ? 12.141 -20.484 4.602 1 93.56 84 GLU A N 1
ATOM 647 C CA . GLU A 1 84 ? 12.547 -20.891 5.945 1 93.56 84 GLU A CA 1
ATOM 648 C C . GLU A 1 84 ? 12.844 -22.391 6.004 1 93.56 84 GLU A C 1
ATOM 650 O O . GLU A 1 84 ? 13.703 -22.828 6.77 1 93.56 84 GLU A O 1
ATOM 655 N N . SER A 1 85 ? 12.164 -23.141 5.172 1 91.25 85 SER A N 1
ATOM 656 C CA . SER A 1 85 ? 12.344 -24.594 5.168 1 91.25 85 SER A CA 1
ATOM 657 C C . SER A 1 85 ? 13.484 -25.016 4.246 1 91.25 85 SER A C 1
ATOM 659 O O . SER A 1 85 ? 13.828 -26.188 4.172 1 91.25 85 SER A O 1
ATOM 661 N N . GLY A 1 86 ? 14 -24.016 3.436 1 91 86 GLY A N 1
ATOM 662 C CA . GLY A 1 86 ? 15.141 -24.281 2.58 1 91 86 GLY A CA 1
ATOM 663 C C . GLY A 1 86 ? 14.75 -24.75 1.19 1 91 86 GLY A C 1
ATOM 664 O O . GLY A 1 86 ? 15.617 -25.031 0.36 1 91 86 GLY A O 1
ATOM 665 N N . TYR A 1 87 ? 13.453 -24.75 0.916 1 90 87 TYR A N 1
ATOM 666 C CA . TYR A 1 87 ? 12.984 -25.188 -0.395 1 90 87 TYR A CA 1
ATOM 667 C C . TYR A 1 87 ? 13.219 -24.109 -1.444 1 90 87 TYR A C 1
ATOM 669 O O . TYR A 1 87 ? 13.422 -24.406 -2.623 1 90 87 TYR A O 1
ATOM 677 N N . LEU A 1 88 ? 13.125 -22.844 -0.999 1 93.69 88 LEU A N 1
ATOM 678 C CA . LEU A 1 88 ? 13.336 -21.719 -1.89 1 93.69 88 LEU A CA 1
ATOM 679 C C . LEU A 1 88 ? 14.445 -20.797 -1.364 1 93.69 88 LEU A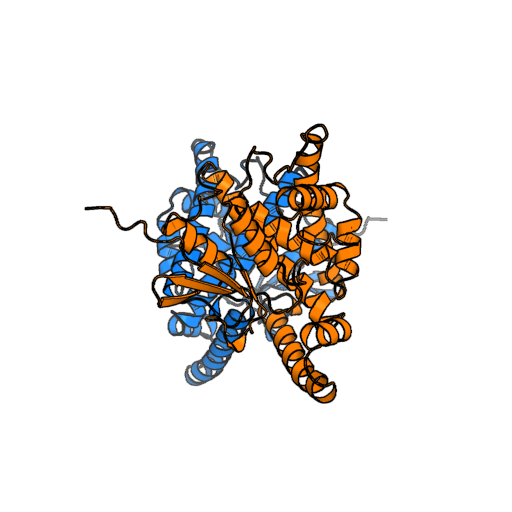 C 1
ATOM 681 O O . LEU A 1 88 ? 14.594 -20.641 -0.151 1 93.69 88 LEU A O 1
ATOM 685 N N . GLU A 1 89 ? 15.133 -20.297 -2.277 1 95 89 GLU A N 1
ATOM 686 C CA . GLU A 1 89 ? 16.078 -19.25 -1.919 1 95 89 GLU A CA 1
ATOM 687 C C . GLU A 1 89 ? 15.375 -17.922 -1.701 1 95 89 GLU A C 1
ATOM 689 O O . GLU A 1 89 ? 14.375 -17.625 -2.361 1 95 89 GLU A O 1
ATOM 694 N N . ASP A 1 90 ? 15.891 -17.203 -0.773 1 96.06 90 ASP A N 1
ATOM 695 C CA . ASP A 1 90 ? 15.461 -15.812 -0.656 1 96.06 90 ASP A CA 1
ATOM 696 C C . ASP A 1 90 ? 15.969 -14.984 -1.828 1 96.06 90 ASP A C 1
ATOM 698 O O . ASP A 1 90 ? 17.156 -14.688 -1.914 1 96.06 90 ASP A O 1
ATOM 702 N N . LEU A 1 91 ? 15.109 -14.547 -2.656 1 97 91 LEU A N 1
ATOM 703 C CA . LEU A 1 91 ? 15.5 -13.836 -3.869 1 97 91 LEU A CA 1
ATOM 704 C C . LEU A 1 91 ? 16.109 -12.484 -3.531 1 97 91 LEU A C 1
ATOM 706 O O . LEU A 1 91 ? 16.766 -11.867 -4.375 1 97 91 LEU A O 1
ATOM 710 N N . ASN A 1 92 ? 15.875 -12.023 -2.266 1 96.56 92 ASN A N 1
ATOM 711 C CA . ASN A 1 92 ? 16.359 -10.695 -1.876 1 96.56 92 ASN A CA 1
ATOM 712 C C . ASN A 1 92 ? 17.625 -10.789 -1.027 1 96.56 92 ASN A C 1
ATOM 714 O O . ASN A 1 92 ? 18.047 -9.797 -0.437 1 96.56 92 ASN A O 1
ATOM 718 N N . CYS A 1 93 ? 18.188 -11.961 -0.961 1 94.94 93 CYS A N 1
ATOM 719 C CA . CYS A 1 93 ? 19.297 -12.18 -0.045 1 94.94 93 CYS A CA 1
ATOM 720 C C . CYS A 1 93 ? 20.516 -11.352 -0.447 1 94.94 93 CYS A C 1
ATOM 722 O O . CYS A 1 93 ? 21.328 -10.984 0.401 1 94.94 93 CYS A O 1
ATOM 724 N N . ARG A 1 94 ? 20.672 -10.961 -1.696 1 94.44 94 ARG A N 1
ATOM 725 C CA . ARG A 1 94 ? 21.859 -10.258 -2.168 1 94.44 94 ARG A CA 1
ATOM 726 C C . ARG A 1 94 ? 21.625 -8.758 -2.217 1 94.44 94 ARG A C 1
ATOM 728 O O . ARG A 1 94 ? 22.547 -7.984 -2.492 1 94.44 94 ARG A O 1
ATOM 735 N N . LEU A 1 95 ? 20.438 -8.367 -1.95 1 96.38 95 LEU A N 1
ATOM 736 C CA . LEU A 1 95 ? 20.109 -6.945 -1.99 1 96.38 95 LEU A CA 1
ATOM 737 C C . LEU A 1 95 ? 20.625 -6.23 -0.752 1 96.38 95 LEU A C 1
ATOM 739 O O . LEU A 1 95 ? 20.672 -6.805 0.337 1 96.38 95 LEU A O 1
ATOM 743 N N . SER A 1 96 ? 21.094 -4.984 -0.922 1 96.5 96 SER A N 1
ATOM 744 C CA . SER A 1 96 ? 21.391 -4.129 0.221 1 96.5 96 SER A CA 1
ATOM 745 C C . SER A 1 96 ? 20.125 -3.818 1.023 1 96.5 96 SER A C 1
ATOM 747 O O . SER A 1 96 ? 19.016 -4.027 0.544 1 96.5 96 SER A O 1
ATOM 749 N N . LEU A 1 97 ? 20.266 -3.354 2.209 1 95.5 97 LEU A N 1
ATOM 750 C CA . LEU A 1 97 ? 19.141 -3.014 3.059 1 95.5 97 LEU A CA 1
ATOM 751 C C . LEU A 1 97 ? 18.25 -1.961 2.393 1 95.5 97 LEU A C 1
ATOM 753 O O . LEU A 1 97 ? 17.016 -2.035 2.473 1 95.5 97 LEU A O 1
ATOM 757 N N . VAL A 1 98 ? 18.875 -1.045 1.74 1 95.56 98 VAL A N 1
ATOM 758 C CA . VAL A 1 98 ? 18.141 0.009 1.043 1 95.56 98 VAL A CA 1
ATOM 759 C C . VAL A 1 98 ? 17.359 -0.588 -0.127 1 95.56 98 VAL A C 1
ATOM 761 O O . VAL A 1 98 ? 16.188 -0.255 -0.338 1 95.56 98 VAL A O 1
ATOM 764 N N . GLU A 1 99 ? 18.016 -1.497 -0.868 1 96.44 99 GLU A N 1
ATOM 765 C CA . GLU A 1 99 ? 17.344 -2.154 -1.993 1 96.44 99 GLU A CA 1
ATOM 766 C C . GLU A 1 99 ? 16.188 -3.018 -1.523 1 96.44 99 GLU A C 1
ATOM 768 O O . GLU A 1 99 ? 15.156 -3.096 -2.193 1 96.44 99 GLU A O 1
ATOM 773 N N . LYS A 1 100 ? 16.375 -3.635 -0.4 1 97.94 100 LYS A N 1
ATOM 774 C CA . LYS A 1 100 ? 15.305 -4.434 0.18 1 97.94 100 LYS A CA 1
ATOM 775 C C . LYS A 1 100 ? 14.109 -3.557 0.546 1 97.94 100 LYS A C 1
ATOM 777 O O . LYS A 1 100 ? 12.953 -3.961 0.37 1 97.94 100 LYS A O 1
ATOM 782 N N . ALA A 1 101 ? 14.383 -2.373 1.078 1 97.88 101 ALA A N 1
ATOM 783 C CA . ALA A 1 101 ? 13.312 -1.435 1.412 1 97.88 101 ALA A CA 1
ATOM 784 C C . ALA A 1 101 ? 12.57 -0.987 0.16 1 97.88 101 ALA A C 1
ATOM 786 O O . ALA A 1 101 ? 11.344 -0.858 0.174 1 97.88 101 ALA A O 1
ATOM 787 N N . GLN A 1 102 ? 13.328 -0.792 -0.878 1 97.38 102 GLN A N 1
ATOM 788 C CA . GLN A 1 102 ? 12.727 -0.405 -2.148 1 97.38 102 GLN A CA 1
ATOM 789 C C . GLN A 1 102 ? 11.875 -1.539 -2.723 1 97.38 102 GLN A C 1
ATOM 791 O O . GLN A 1 102 ? 10.797 -1.301 -3.26 1 97.38 102 GLN A O 1
ATOM 796 N N . ASP A 1 103 ? 12.383 -2.729 -2.615 1 98.31 103 ASP A N 1
ATOM 797 C CA . ASP A 1 103 ? 11.648 -3.908 -3.066 1 98.31 103 ASP A CA 1
ATOM 798 C C . ASP A 1 103 ? 10.328 -4.055 -2.314 1 98.31 103 ASP A C 1
ATOM 800 O O . ASP A 1 103 ? 9.273 -4.246 -2.928 1 98.31 103 ASP A O 1
ATOM 804 N N . LEU A 1 104 ? 10.398 -3.857 -1.019 1 98.56 104 LEU A N 1
ATOM 805 C CA . LEU A 1 104 ? 9.211 -3.934 -0.17 1 98.56 104 LEU A CA 1
ATOM 806 C C . LEU A 1 104 ? 8.203 -2.848 -0.54 1 98.56 104 LEU A C 1
ATOM 808 O O . LEU A 1 104 ? 6.996 -3.094 -0.555 1 98.56 104 LEU A O 1
ATOM 812 N N . SER A 1 105 ? 8.695 -1.695 -0.853 1 98.75 105 SER A N 1
ATOM 813 C CA . SER A 1 105 ? 7.844 -0.564 -1.204 1 98.75 105 SER A CA 1
ATOM 814 C C . SER A 1 105 ? 7.113 -0.811 -2.52 1 98.75 105 SER A C 1
ATOM 816 O O . SER A 1 105 ? 5.926 -0.5 -2.643 1 98.75 105 SER A O 1
ATOM 818 N N . LEU A 1 106 ? 7.809 -1.354 -3.502 1 98.75 106 LEU A N 1
ATOM 819 C CA . LEU A 1 106 ? 7.18 -1.638 -4.785 1 98.75 106 LEU A CA 1
ATOM 820 C C . LEU A 1 106 ? 6.098 -2.705 -4.641 1 98.75 106 LEU A C 1
ATOM 822 O O . LEU A 1 106 ? 5.023 -2.592 -5.234 1 98.75 106 LEU A O 1
ATOM 826 N N . LYS A 1 107 ? 6.391 -3.711 -3.85 1 98.75 107 LYS A N 1
ATOM 827 C CA . LYS A 1 107 ? 5.387 -4.738 -3.604 1 98.75 107 LYS A CA 1
ATOM 828 C C . LYS A 1 107 ? 4.137 -4.145 -2.963 1 98.75 107 LYS A C 1
ATOM 830 O O . LYS A 1 107 ? 3.014 -4.508 -3.324 1 98.75 107 LYS A O 1
ATOM 835 N N . ALA A 1 108 ? 4.34 -3.203 -2.07 1 98.75 108 ALA A N 1
ATOM 836 C CA . ALA A 1 108 ? 3.207 -2.549 -1.42 1 98.75 108 ALA A CA 1
ATOM 837 C C . ALA A 1 108 ? 2.4 -1.727 -2.42 1 98.75 108 ALA A C 1
ATOM 839 O O . ALA A 1 108 ? 1.169 -1.706 -2.367 1 98.75 108 ALA A O 1
ATOM 840 N N . LEU A 1 109 ? 3.064 -1.054 -3.303 1 98.81 109 LEU A N 1
ATOM 841 C CA . LEU A 1 109 ? 2.379 -0.265 -4.32 1 98.81 109 LEU A CA 1
ATOM 842 C C . LEU A 1 109 ? 1.439 -1.139 -5.145 1 98.81 109 LEU A C 1
ATOM 844 O O . LEU A 1 109 ? 0.306 -0.744 -5.43 1 98.81 109 LEU A O 1
ATOM 848 N N . LEU A 1 110 ? 1.893 -2.316 -5.43 1 98.81 110 LEU A N 1
ATOM 849 C CA . LEU A 1 110 ? 1.135 -3.225 -6.285 1 98.81 110 LEU A CA 1
ATOM 850 C C . LEU A 1 110 ? 0.066 -3.961 -5.484 1 98.81 110 LEU A C 1
ATOM 852 O O . LEU A 1 110 ? -1.124 -3.859 -5.789 1 98.81 110 LEU A O 1
ATOM 856 N N . GLU A 1 111 ? 0.452 -4.523 -4.371 1 98.38 111 GLU A N 1
ATOM 857 C CA . GLU A 1 111 ? -0.418 -5.453 -3.654 1 98.38 111 GLU A CA 1
ATOM 858 C C . GLU A 1 111 ? -1.398 -4.707 -2.754 1 98.38 111 GLU A C 1
ATOM 860 O O . GLU A 1 111 ? -2.504 -5.188 -2.5 1 98.38 111 GLU A O 1
ATOM 865 N N . ASP A 1 112 ? -0.986 -3.496 -2.295 1 98.19 112 ASP A N 1
ATOM 866 C CA . ASP A 1 112 ? -1.783 -2.848 -1.259 1 98.19 112 ASP A CA 1
ATOM 867 C C . ASP A 1 112 ? -2.48 -1.602 -1.801 1 98.19 112 ASP A C 1
ATOM 869 O O . ASP A 1 112 ? -3.367 -1.047 -1.147 1 98.19 112 ASP A O 1
ATOM 873 N N . LYS A 1 113 ? -2.119 -1.185 -2.971 1 98.5 113 LYS A N 1
ATOM 874 C CA . LYS A 1 113 ? -2.742 0.006 -3.543 1 98.5 113 LYS A CA 1
ATOM 875 C C . LYS A 1 113 ? -3.359 -0.297 -4.906 1 98.5 113 LYS A C 1
ATOM 877 O O . LYS A 1 113 ? -4.582 -0.264 -5.059 1 98.5 113 LYS A O 1
ATOM 882 N N . LEU A 1 114 ? -2.572 -0.709 -5.867 1 98.81 114 LEU A N 1
ATOM 883 C CA . LEU A 1 114 ? -3.045 -0.976 -7.223 1 98.81 114 LEU A CA 1
ATOM 884 C C . LEU A 1 114 ? -4.117 -2.061 -7.219 1 98.81 114 LEU A C 1
ATOM 886 O O . LEU A 1 114 ? -5.082 -1.987 -7.984 1 98.81 114 LEU A O 1
ATOM 890 N N . TYR A 1 115 ? -3.912 -3.029 -6.371 1 98.56 115 TYR A N 1
ATOM 891 C CA . TYR A 1 115 ? -4.852 -4.141 -6.258 1 98.56 115 TYR A CA 1
ATOM 892 C C . TYR A 1 115 ? -6.273 -3.631 -6.055 1 98.56 115 TYR A C 1
ATOM 894 O O . TYR A 1 115 ? -7.207 -4.109 -6.703 1 98.56 115 TYR A O 1
ATOM 902 N N . PHE A 1 116 ? -6.445 -2.652 -5.254 1 98.62 116 PHE A N 1
ATOM 903 C CA . PHE A 1 116 ? -7.777 -2.166 -4.918 1 98.62 116 PHE A CA 1
ATOM 904 C C . PHE A 1 116 ? -8.344 -1.318 -6.047 1 98.62 116 PHE A C 1
ATOM 906 O O . PHE A 1 116 ? -9.547 -1.378 -6.332 1 98.62 116 PHE A O 1
ATOM 913 N N . TYR A 1 117 ? -7.496 -0.549 -6.656 1 98.56 117 TYR A N 1
ATOM 914 C CA . TYR A 1 117 ? -7.973 0.195 -7.816 1 98.56 117 TYR A CA 1
ATOM 915 C C . TYR A 1 117 ? -8.43 -0.75 -8.922 1 98.56 117 TYR A C 1
ATOM 917 O O . TYR A 1 117 ? -9.453 -0.516 -9.562 1 98.56 117 TYR A O 1
ATOM 925 N N . GLN A 1 118 ? -7.68 -1.814 -9.125 1 98 118 GLN A N 1
ATOM 926 C CA . GLN A 1 118 ? -8.055 -2.83 -10.109 1 98 118 GLN A CA 1
ATOM 927 C C . GLN A 1 118 ? -9.328 -3.557 -9.688 1 98 118 GLN A C 1
ATOM 929 O O . GLN A 1 118 ? -10.172 -3.869 -10.531 1 98 118 GLN A O 1
ATOM 934 N N . GLY A 1 119 ? -9.406 -3.83 -8.391 1 97.25 119 GLY A N 1
ATOM 935 C CA . GLY A 1 119 ? -10.625 -4.434 -7.883 1 97.25 119 GLY A CA 1
ATOM 936 C C . GLY A 1 119 ? -11.8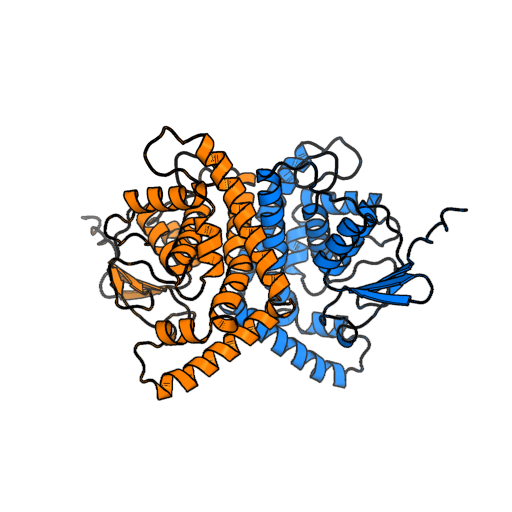67 -3.605 -8.164 1 97.25 119 GLY A C 1
ATOM 937 O O . GLY A 1 119 ? -12.93 -4.152 -8.461 1 97.25 119 GLY A O 1
ATOM 938 N N . HIS A 1 120 ? -11.734 -2.295 -8.047 1 98.38 120 HIS A N 1
ATOM 939 C CA . HIS A 1 120 ? -12.852 -1.402 -8.352 1 98.38 120 HIS A CA 1
ATOM 940 C C . HIS A 1 120 ? -13.289 -1.536 -9.805 1 98.38 120 HIS A C 1
ATOM 942 O O . HIS A 1 120 ? -14.484 -1.635 -10.094 1 98.38 120 HIS A O 1
ATOM 948 N N . GLU A 1 121 ? -12.32 -1.544 -10.711 1 98.06 121 GLU A N 1
ATOM 949 C CA . GLU A 1 121 ? -12.656 -1.692 -12.125 1 98.06 121 GLU A CA 1
ATOM 950 C C . GLU A 1 121 ? -13.359 -3.023 -12.383 1 98.06 121 GLU A C 1
ATOM 952 O O . GLU A 1 121 ? -14.328 -3.082 -13.141 1 98.06 121 GLU A O 1
ATOM 957 N N . ARG A 1 122 ? -12.883 -4.066 -11.758 1 97.56 122 ARG A N 1
ATOM 958 C CA . ARG A 1 122 ? -13.352 -5.422 -12.016 1 97.56 122 ARG A CA 1
ATOM 959 C C . ARG A 1 122 ? -14.703 -5.676 -11.367 1 97.56 122 ARG A C 1
ATOM 961 O O . ARG A 1 122 ? -15.68 -5.992 -12.047 1 97.56 122 ARG A O 1
ATOM 968 N N . TRP A 1 123 ? -14.867 -5.352 -10.078 1 96.5 123 TRP A N 1
ATOM 969 C CA . TRP A 1 123 ? -16.016 -5.809 -9.305 1 96.5 123 TRP A CA 1
ATOM 970 C C . TRP A 1 123 ? -17.094 -4.734 -9.258 1 96.5 123 TRP A C 1
ATOM 972 O O . TRP A 1 123 ? -18.266 -5.027 -8.977 1 96.5 123 TRP A O 1
ATOM 982 N N . VAL A 1 124 ? -16.688 -3.471 -9.547 1 96.12 124 VAL A N 1
ATOM 983 C CA . VAL A 1 124 ? -17.672 -2.395 -9.453 1 96.12 124 VAL A CA 1
ATOM 984 C C . VAL A 1 124 ? -18.047 -1.904 -10.844 1 96.12 124 VAL A C 1
ATOM 986 O O . VAL A 1 124 ? -19.219 -1.951 -11.234 1 96.12 124 VAL A O 1
ATOM 989 N N . VAL A 1 125 ? -17.094 -1.601 -11.625 1 96.62 125 VAL A N 1
ATOM 990 C CA . VAL A 1 125 ? -17.344 -1.022 -12.945 1 96.62 125 VAL A CA 1
ATOM 991 C C . VAL A 1 125 ? -17.766 -2.121 -13.914 1 96.62 125 VAL A C 1
ATOM 993 O O . VAL A 1 125 ? -18.672 -1.925 -14.734 1 96.62 125 VAL A O 1
ATOM 996 N N . ASN A 1 126 ? -17.156 -3.277 -13.82 1 97.25 126 ASN A N 1
ATOM 997 C CA . ASN A 1 126 ? -17.406 -4.367 -14.758 1 97.25 126 ASN A CA 1
ATOM 998 C C . ASN A 1 126 ? -17.938 -5.609 -14.047 1 97.25 126 ASN A C 1
ATOM 1000 O O . ASN A 1 126 ? -17.469 -6.723 -14.312 1 97.25 126 ASN A O 1
ATOM 1004 N N . TYR A 1 127 ? -18.922 -5.379 -13.219 1 96 127 TYR A N 1
ATOM 1005 C CA . TYR A 1 127 ? -19.469 -6.398 -12.328 1 96 127 TYR A CA 1
ATOM 1006 C C . TYR A 1 127 ? -19.984 -7.598 -13.109 1 96 127 TYR A C 1
ATOM 1008 O O . TYR A 1 127 ? -19.719 -8.742 -12.75 1 96 127 TYR A O 1
ATOM 1016 N N . TYR A 1 128 ? -20.656 -7.391 -14.195 1 94.31 128 TYR A N 1
ATOM 1017 C CA . TYR A 1 128 ? -21.312 -8.484 -14.914 1 94.31 128 TYR A CA 1
ATOM 1018 C C . TYR A 1 128 ? -20.281 -9.391 -15.586 1 94.31 128 TYR A C 1
ATOM 1020 O O . TYR A 1 128 ? -20.438 -10.609 -15.578 1 94.31 128 TYR A O 1
ATOM 1028 N N . ALA A 1 129 ? -19.203 -8.773 -16.078 1 93.88 129 ALA A N 1
ATOM 1029 C CA . ALA A 1 129 ? -18.141 -9.57 -16.656 1 93.88 129 ALA A CA 1
ATOM 1030 C C . ALA A 1 129 ? -17.422 -10.398 -15.594 1 93.88 129 ALA A C 1
ATOM 1032 O O . ALA A 1 129 ? -17.109 -11.57 -15.812 1 93.88 129 ALA A O 1
ATOM 1033 N N . MET A 1 130 ? -17.188 -9.805 -14.438 1 93.38 130 MET A N 1
ATOM 1034 C CA . MET A 1 130 ? -16.531 -10.492 -13.336 1 93.38 130 MET A CA 1
ATOM 1035 C C . MET A 1 130 ? -17.391 -11.641 -12.828 1 93.38 130 MET A C 1
ATOM 1037 O O . MET A 1 130 ? -16.891 -12.758 -12.664 1 93.38 130 MET A O 1
ATOM 1041 N N . ARG A 1 131 ? -18.656 -11.375 -12.609 1 92.88 131 ARG A N 1
ATOM 1042 C CA . ARG A 1 131 ? -19.578 -12.359 -12.07 1 92.88 131 ARG A CA 1
ATOM 1043 C C . ARG A 1 131 ? -19.688 -13.57 -12.984 1 92.88 131 ARG A C 1
ATOM 1045 O O . ARG A 1 131 ? -19.609 -14.711 -12.523 1 92.88 131 ARG A O 1
ATOM 1052 N N . SER A 1 132 ? -19.828 -13.312 -14.258 1 91.38 132 SER A N 1
ATOM 1053 C CA . SER A 1 132 ? -20.016 -14.391 -15.227 1 91.38 132 SER A CA 1
ATOM 1054 C C . SER A 1 132 ? -18.812 -15.32 -15.273 1 91.38 132 SER A C 1
ATOM 1056 O O . SER A 1 132 ? -18.953 -16.531 -15.43 1 91.38 132 SER A O 1
ATOM 1058 N N . ARG A 1 133 ? -17.609 -14.758 -15.109 1 88.69 133 ARG A N 1
ATOM 1059 C CA . ARG A 1 133 ? -16.391 -15.555 -15.18 1 88.69 133 ARG A CA 1
ATOM 1060 C C . ARG A 1 133 ? -16.141 -16.281 -13.867 1 88.69 133 ARG A C 1
ATOM 1062 O O . ARG A 1 133 ? -15.891 -17.5 -13.859 1 88.69 133 ARG A O 1
ATOM 1069 N N . ILE A 1 134 ? -16.234 -15.602 -12.781 1 87.5 134 ILE A N 1
ATOM 1070 C CA . ILE A 1 134 ? -15.859 -16.125 -11.477 1 87.5 134 ILE A CA 1
ATOM 1071 C C . ILE A 1 134 ? -16.875 -17.188 -11.031 1 87.5 134 ILE A C 1
ATOM 1073 O O . ILE A 1 134 ? -16.516 -18.172 -10.383 1 87.5 134 ILE A O 1
ATOM 1077 N N . LEU A 1 135 ? -18.203 -17.047 -11.43 1 88.56 135 LEU A N 1
ATOM 1078 C CA . LEU A 1 135 ? -19.25 -17.953 -10.984 1 88.56 135 LEU A CA 1
ATOM 1079 C C . LEU A 1 135 ? -19.766 -18.812 -12.133 1 88.56 135 LEU A C 1
ATOM 1081 O O . LEU A 1 135 ? -20.906 -19.281 -12.117 1 88.56 135 LEU A O 1
ATOM 1085 N N . ALA A 1 136 ? -18.906 -18.953 -13.102 1 85.31 136 ALA A N 1
ATOM 1086 C CA . ALA A 1 136 ? -19.297 -19.641 -14.32 1 85.31 136 ALA A CA 1
ATOM 1087 C C . ALA A 1 136 ? -19.797 -21.047 -14.023 1 85.31 136 ALA A C 1
ATOM 1089 O O . ALA A 1 136 ? -20.641 -21.594 -14.742 1 85.31 136 ALA A O 1
ATOM 1090 N N . SER A 1 137 ? -19.297 -21.609 -12.961 1 83.56 137 SER A N 1
ATOM 1091 C CA . SER A 1 137 ? -19.609 -23.016 -12.664 1 83.56 137 SER A CA 1
ATOM 1092 C C . SER A 1 137 ? -20.953 -23.141 -11.953 1 83.56 137 SER A C 1
ATOM 1094 O O . SER A 1 137 ? -21.453 -24.25 -11.758 1 83.56 137 SER A O 1
ATOM 1096 N N . ILE A 1 138 ? -21.562 -22.062 -11.609 1 86.88 138 ILE A N 1
ATOM 1097 C CA . ILE A 1 138 ? -22.812 -22.078 -10.852 1 86.88 138 ILE A CA 1
ATOM 1098 C C . ILE A 1 138 ? -23.969 -21.656 -11.758 1 86.88 138 ILE A C 1
ATOM 1100 O O . ILE A 1 138 ? -23.797 -20.797 -12.625 1 86.88 138 ILE A O 1
ATOM 1104 N N . PRO A 1 139 ? -25.156 -22.328 -11.578 1 90.56 139 PRO A N 1
ATOM 1105 C CA . PRO A 1 139 ? -26.312 -21.938 -12.391 1 90.56 139 PRO A CA 1
ATOM 1106 C C . PRO A 1 139 ? -26.625 -20.453 -12.289 1 90.56 139 PRO A C 1
ATOM 1108 O O . PRO A 1 139 ? -26.438 -19.844 -11.227 1 90.56 139 PRO A O 1
ATOM 1111 N N . TRP A 1 140 ? -27.266 -19.984 -13.289 1 88.69 140 TRP A N 1
ATOM 1112 C CA . TRP A 1 140 ? -27.406 -18.547 -13.5 1 88.69 140 TRP A CA 1
ATOM 1113 C C . TRP A 1 140 ? -28.219 -17.906 -12.375 1 88.69 140 TRP A C 1
ATOM 1115 O O . TRP A 1 140 ? -27.828 -16.875 -11.836 1 88.69 140 TRP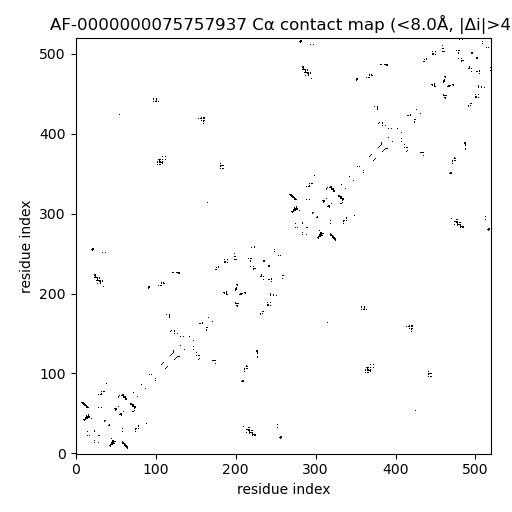 A O 1
ATOM 1125 N N . PRO A 1 141 ? -29.281 -18.469 -11.93 1 91 141 PRO A N 1
ATOM 1126 C CA . PRO A 1 141 ? -30.031 -17.828 -10.852 1 91 141 PRO A CA 1
ATOM 1127 C C . PRO A 1 141 ? -29.219 -17.703 -9.562 1 91 141 PRO A C 1
ATOM 1129 O O . PRO A 1 141 ? -29.375 -16.719 -8.82 1 91 141 PRO A O 1
ATOM 1132 N N . VAL A 1 142 ? -28.406 -18.625 -9.367 1 91.25 142 VAL A N 1
ATOM 1133 C CA . VAL A 1 142 ? -27.547 -18.609 -8.18 1 91.25 142 VAL A CA 1
ATOM 1134 C C . VAL A 1 142 ? -26.422 -17.594 -8.375 1 91.25 142 VAL A C 1
ATOM 1136 O O . VAL A 1 142 ? -25.969 -16.969 -7.414 1 91.25 142 VAL A O 1
ATOM 1139 N N . GLN A 1 143 ? -26 -17.422 -9.625 1 91.44 143 GLN A N 1
ATOM 1140 C CA . GLN A 1 143 ? -24.953 -16.453 -9.938 1 91.44 143 GLN A CA 1
ATOM 1141 C C . GLN A 1 143 ? -25.375 -15.047 -9.523 1 91.44 143 GLN A C 1
ATOM 1143 O O . GLN A 1 143 ? -24.547 -14.258 -9.07 1 91.44 143 GLN A O 1
ATOM 1148 N N . VAL A 1 144 ? -26.688 -14.82 -9.656 1 92.5 144 VAL A N 1
ATOM 1149 C CA . VAL A 1 144 ? -27.188 -13.477 -9.375 1 92.5 144 VAL A CA 1
ATOM 1150 C C . VAL A 1 144 ? -27.125 -13.203 -7.871 1 92.5 144 VAL A C 1
ATOM 1152 O O . VAL A 1 144 ? -26.656 -12.148 -7.445 1 92.5 144 VAL A O 1
ATOM 1155 N N . ILE A 1 145 ? -27.453 -14.18 -7.082 1 93.81 145 ILE A N 1
ATOM 1156 C CA . ILE A 1 145 ? -27.484 -14.008 -5.637 1 93.81 145 ILE A CA 1
ATOM 1157 C C . ILE A 1 145 ? -26.062 -13.953 -5.082 1 93.81 145 ILE A C 1
ATOM 1159 O O . ILE A 1 145 ? -25.703 -13.008 -4.379 1 93.81 145 ILE A O 1
ATOM 1163 N N . VAL A 1 146 ? -25.328 -14.906 -5.477 1 92.88 146 VAL A N 1
ATOM 1164 C CA . VAL A 1 146 ? -23.953 -15 -4.98 1 92.88 146 VAL A CA 1
ATOM 1165 C C . VAL A 1 146 ? -23.141 -13.82 -5.512 1 92.88 146 VAL A C 1
ATOM 1167 O O . VAL A 1 146 ? -22.312 -13.25 -4.789 1 92.88 146 VAL A O 1
ATOM 1170 N N . GLY A 1 147 ? -23.375 -13.508 -6.758 1 94.38 147 GLY A N 1
ATOM 1171 C CA . GLY A 1 147 ? -22.719 -12.359 -7.344 1 94.38 147 GLY A CA 1
ATOM 1172 C C . GLY A 1 147 ? -22.969 -11.07 -6.59 1 94.38 147 GLY A C 1
ATOM 1173 O O . GLY A 1 147 ? -22.047 -10.289 -6.34 1 94.38 147 GLY A O 1
ATOM 1174 N N . ASN A 1 148 ? -24.219 -10.875 -6.168 1 95.06 148 ASN A N 1
ATOM 1175 C CA . ASN A 1 148 ? -24.578 -9.672 -5.422 1 95.06 148 ASN A CA 1
ATOM 1176 C C . ASN A 1 148 ? -23.922 -9.648 -4.047 1 95.06 148 ASN A C 1
ATOM 1178 O O . ASN A 1 148 ? -23.516 -8.586 -3.564 1 95.06 148 ASN A O 1
ATOM 1182 N N . ILE A 1 149 ? -23.797 -10.773 -3.492 1 93.88 149 ILE A N 1
ATOM 1183 C CA . ILE A 1 149 ? -23.141 -10.875 -2.199 1 93.88 149 ILE A CA 1
ATOM 1184 C C . ILE A 1 149 ? -21.672 -10.484 -2.344 1 93.88 149 ILE A C 1
ATOM 1186 O O . ILE A 1 149 ? -21.141 -9.695 -1.546 1 93.88 149 ILE A O 1
ATOM 1190 N N . ILE A 1 150 ? -21.031 -10.984 -3.369 1 93.06 150 ILE A N 1
ATOM 1191 C CA . ILE A 1 150 ? -19.625 -10.703 -3.613 1 93.06 150 ILE A CA 1
ATOM 1192 C C . ILE A 1 150 ? -19.438 -9.227 -3.965 1 93.06 150 ILE A C 1
ATOM 1194 O O . ILE A 1 150 ? -18.516 -8.578 -3.49 1 93.06 150 ILE A O 1
ATOM 1198 N N . TYR A 1 151 ? -20.375 -8.719 -4.738 1 95.56 151 TYR A N 1
ATOM 1199 C CA . TYR A 1 151 ? -20.344 -7.305 -5.102 1 95.56 151 TYR A CA 1
ATOM 1200 C C . TYR A 1 151 ? -20.391 -6.422 -3.861 1 95.56 151 TYR A C 1
ATOM 1202 O O . TYR A 1 151 ? -19.547 -5.527 -3.695 1 95.56 151 TYR A O 1
ATOM 1210 N N . ASN A 1 152 ? -21.328 -6.688 -3.018 1 95.81 152 ASN A N 1
ATOM 1211 C CA . ASN A 1 152 ? -21.5 -5.875 -1.818 1 95.81 152 ASN A CA 1
ATOM 1212 C C . ASN A 1 152 ? -20.297 -5.992 -0.885 1 95.81 152 ASN A C 1
ATOM 1214 O O . ASN A 1 152 ? -19.891 -5.004 -0.269 1 95.81 152 ASN A O 1
ATOM 1218 N N . LYS A 1 153 ? -19.797 -7.164 -0.824 1 94.38 153 LYS A N 1
ATOM 1219 C CA . LYS A 1 153 ? -18.594 -7.375 -0.017 1 94.38 153 LYS A CA 1
ATOM 1220 C C . LYS A 1 153 ? -17.406 -6.57 -0.559 1 94.38 153 LYS A C 1
ATOM 1222 O O . LYS A 1 153 ? -16.703 -5.902 0.2 1 94.38 153 LYS A O 1
ATOM 1227 N N . ASN A 1 154 ? -17.219 -6.645 -1.869 1 95.19 154 ASN A N 1
ATOM 1228 C CA . ASN A 1 154 ? -16.141 -5.898 -2.496 1 95.19 154 ASN A CA 1
ATOM 1229 C C . ASN A 1 154 ? -16.328 -4.395 -2.328 1 95.19 154 ASN A C 1
ATOM 1231 O O . ASN A 1 154 ? -15.367 -3.678 -2.014 1 95.19 154 ASN A O 1
ATOM 1235 N N . ALA A 1 155 ? -17.531 -3.949 -2.523 1 95.69 155 ALA A N 1
ATOM 1236 C CA . ALA A 1 155 ? -17.828 -2.525 -2.377 1 95.69 155 ALA A CA 1
ATOM 1237 C C . ALA A 1 155 ? -17.531 -2.047 -0.959 1 95.69 155 ALA A C 1
ATOM 1239 O O . ALA A 1 155 ? -16.922 -0.99 -0.768 1 95.69 155 ALA A O 1
ATOM 1240 N N . ARG A 1 156 ? -17.906 -2.838 -0.002 1 94.88 156 ARG A N 1
ATOM 1241 C CA . ARG A 1 156 ? -17.641 -2.508 1.396 1 94.88 156 ARG A CA 1
ATOM 1242 C C . ARG A 1 156 ? -16.156 -2.51 1.696 1 94.88 156 ARG A C 1
ATOM 1244 O O . ARG A 1 156 ? -15.656 -1.635 2.41 1 94.88 156 ARG A O 1
ATOM 1251 N N . ASN A 1 157 ? -15.516 -3.533 1.191 1 96 157 ASN A N 1
ATOM 1252 C CA . ASN A 1 157 ? -14.078 -3.617 1.401 1 96 157 ASN A CA 1
ATOM 1253 C C . ASN A 1 157 ? -13.352 -2.42 0.798 1 96 157 ASN A C 1
ATOM 1255 O O . ASN A 1 157 ? -12.422 -1.878 1.406 1 96 157 ASN A O 1
ATOM 1259 N N . LEU A 1 158 ? -13.75 -2.014 -0.401 1 97.25 158 LEU A N 1
ATOM 1260 C CA . LEU A 1 158 ? -13.133 -0.871 -1.064 1 97.25 158 LEU A CA 1
ATOM 1261 C C . LEU A 1 158 ? -13.398 0.414 -0.286 1 97.25 158 LEU A C 1
ATOM 1263 O O . LEU A 1 158 ? -12.523 1.284 -0.207 1 97.25 158 LEU A O 1
ATOM 1267 N N . GLN A 1 159 ? -14.586 0.529 0.289 1 94.25 159 GLN A N 1
ATOM 1268 C CA . GLN A 1 159 ? -14.898 1.685 1.122 1 94.25 159 GLN A CA 1
ATOM 1269 C C . GLN A 1 159 ? -14.023 1.716 2.371 1 94.25 159 GLN A C 1
ATOM 1271 O O . GLN A 1 159 ? -13.445 2.752 2.707 1 94.25 159 GLN A O 1
ATOM 1276 N N . GLY A 1 160 ? -13.93 0.582 3.006 1 93.25 160 GLY A N 1
ATOM 1277 C CA . GLY A 1 160 ? -13.141 0.495 4.227 1 93.25 160 GLY A CA 1
ATOM 1278 C C . GLY A 1 160 ? -11.656 0.719 3.996 1 93.25 160 GLY A C 1
ATOM 1279 O O . GLY A 1 160 ? -10.977 1.313 4.836 1 93.25 160 GLY A O 1
ATOM 1280 N N . GLN A 1 161 ? -11.219 0.235 2.877 1 95.19 161 GLN A N 1
ATOM 1281 C CA . GLN A 1 161 ? -9.805 0.345 2.527 1 95.19 161 GLN A CA 1
ATOM 1282 C C . GLN A 1 161 ? -9.461 1.764 2.084 1 95.19 161 GLN A C 1
ATOM 1284 O O . GLN A 1 161 ? -8.305 2.182 2.178 1 95.19 161 GLN A O 1
ATOM 1289 N N . GLY A 1 162 ? -10.438 2.512 1.664 1 93.44 162 GLY A N 1
ATOM 1290 C CA . GLY A 1 162 ? -10.188 3.896 1.3 1 93.44 162 GLY A CA 1
ATOM 1291 C C . GLY A 1 162 ? -10.477 4.191 -0.16 1 93.44 162 GLY A C 1
ATOM 1292 O O . GLY A 1 162 ? -10.852 5.312 -0.51 1 93.44 162 GLY A O 1
ATOM 1293 N N . THR A 1 163 ? -10.359 3.219 -1.048 1 96.44 163 THR A N 1
ATOM 1294 C CA . THR A 1 163 ? -10.578 3.393 -2.48 1 96.44 163 THR A CA 1
ATOM 1295 C C . THR A 1 163 ? -12 3.881 -2.754 1 96.44 163 THR A C 1
ATOM 1297 O O . THR A 1 163 ? -12.219 4.688 -3.66 1 96.44 163 THR A O 1
ATOM 1300 N N . GLY A 1 164 ? -12.961 3.461 -1.965 1 94.25 164 GLY A N 1
ATOM 1301 C CA . GLY A 1 164 ? -14.367 3.787 -2.172 1 94.25 164 GLY A CA 1
ATOM 1302 C C . GLY A 1 164 ? -14.688 5.238 -1.884 1 94.25 164 GLY A C 1
ATOM 1303 O O . GLY A 1 164 ? -15.789 5.707 -2.189 1 94.25 164 GLY A O 1
ATOM 1304 N N . GLY A 1 165 ? -13.703 5.957 -1.297 1 92.38 165 GLY A N 1
ATOM 1305 C CA . GLY A 1 165 ? -13.906 7.371 -1.023 1 92.38 165 GLY A CA 1
ATOM 1306 C C . GLY A 1 165 ? -13.641 8.258 -2.225 1 92.38 165 GLY A C 1
ATOM 1307 O O . GLY A 1 165 ? -13.922 9.453 -2.193 1 92.38 165 GLY A O 1
ATOM 1308 N N . PHE A 1 166 ? -13.156 7.691 -3.287 1 95.19 166 PHE A N 1
ATOM 1309 C CA . PHE A 1 166 ? -12.82 8.438 -4.496 1 95.19 166 PHE A CA 1
ATOM 1310 C C . PHE A 1 166 ? -13.875 8.219 -5.574 1 95.19 166 PHE A C 1
ATOM 1312 O O . PHE A 1 166 ? -14.602 7.227 -5.547 1 95.19 166 PHE A O 1
ATOM 1319 N N . SER A 1 167 ? -13.977 9.172 -6.445 1 94.69 167 SER A N 1
ATOM 1320 C CA . SER A 1 167 ? -14.836 8.992 -7.609 1 94.69 167 SER A CA 1
ATOM 1321 C C . SER A 1 167 ? -14.25 7.973 -8.578 1 94.69 167 SER A C 1
ATOM 1323 O O . SER A 1 167 ? -13.047 7.695 -8.547 1 94.69 167 SER A O 1
ATOM 1325 N N . ALA A 1 168 ? -15.055 7.426 -9.461 1 96 168 ALA A N 1
ATOM 1326 C CA . ALA A 1 168 ? -14.602 6.461 -10.461 1 96 168 ALA A CA 1
ATOM 1327 C C . ALA A 1 168 ? -13.508 7.059 -11.344 1 96 168 ALA A C 1
ATOM 1329 O O . ALA A 1 168 ? -12.539 6.383 -11.688 1 96 168 ALA A O 1
ATOM 1330 N N . GLN A 1 169 ? -13.68 8.32 -11.672 1 96.25 169 GLN A N 1
ATOM 1331 C CA . GLN A 1 169 ? -12.703 9 -12.516 1 96.25 169 GLN A CA 1
ATOM 1332 C C . GLN A 1 169 ? -11.375 9.164 -11.789 1 96.25 169 GLN A C 1
ATOM 1334 O O . GLN A 1 169 ? -10.312 8.969 -12.375 1 96.25 169 GLN A O 1
ATOM 1339 N N . GLU A 1 170 ? -11.445 9.555 -10.523 1 95.56 170 GLU A N 1
ATOM 1340 C CA . GLU A 1 170 ? -10.234 9.672 -9.719 1 95.56 170 GLU A CA 1
ATOM 1341 C C . GLU A 1 170 ? -9.508 8.328 -9.609 1 95.56 170 GLU A C 1
ATOM 1343 O O . GLU A 1 170 ? -8.289 8.258 -9.789 1 95.56 170 GLU A O 1
ATOM 1348 N N . ILE A 1 171 ? -10.266 7.258 -9.344 1 97.88 171 ILE A N 1
ATOM 1349 C CA . ILE A 1 171 ? -9.695 5.926 -9.203 1 97.88 171 ILE A CA 1
ATOM 1350 C C . ILE A 1 171 ? -9 5.52 -10.5 1 97.88 171 ILE A C 1
ATOM 1352 O O . ILE A 1 171 ? -7.883 5 -10.477 1 97.88 171 ILE A O 1
ATOM 1356 N N . ALA A 1 172 ? -9.625 5.816 -11.617 1 97.69 172 ALA A N 1
ATOM 1357 C CA . ALA A 1 172 ? -9.047 5.5 -12.922 1 97.69 172 ALA A CA 1
ATOM 1358 C C . ALA A 1 172 ? -7.746 6.262 -13.141 1 97.69 172 ALA A C 1
ATOM 1360 O O . ALA A 1 172 ? -6.77 5.699 -13.641 1 97.69 172 ALA A O 1
ATOM 1361 N N . THR A 1 173 ? -7.754 7.473 -12.711 1 96.88 173 THR A N 1
ATOM 1362 C CA . THR A 1 173 ? -6.562 8.305 -12.852 1 96.88 173 THR A CA 1
ATOM 1363 C C . THR A 1 173 ? -5.43 7.777 -11.977 1 96.88 173 THR A C 1
ATOM 1365 O O . THR A 1 173 ? -4.281 7.695 -12.422 1 96.88 173 THR A O 1
ATOM 1368 N N . PHE A 1 174 ? -5.758 7.395 -10.75 1 97.69 174 PHE A N 1
ATOM 1369 C CA . PHE A 1 174 ? -4.758 6.852 -9.844 1 97.69 174 PHE A CA 1
ATOM 1370 C C . PHE A 1 174 ? -4.188 5.543 -10.383 1 97.69 174 PHE A C 1
ATOM 1372 O O . PHE A 1 174 ? -2.98 5.309 -10.305 1 97.69 174 PHE A O 1
ATOM 1379 N N . ARG A 1 175 ? -5.074 4.715 -10.883 1 98.12 175 ARG A N 1
ATOM 1380 C CA . ARG A 1 175 ? -4.672 3.439 -11.469 1 98.12 175 ARG A CA 1
ATOM 1381 C C . ARG A 1 175 ? -3.707 3.65 -12.633 1 98.12 175 ARG A C 1
ATOM 1383 O O . ARG A 1 175 ? -2.674 2.98 -12.719 1 98.12 175 ARG A O 1
ATOM 1390 N N . GLN A 1 176 ? -4.031 4.602 -13.477 1 98 176 GLN A N 1
ATOM 1391 C CA . GLN A 1 176 ? -3.18 4.918 -14.617 1 98 176 GLN A CA 1
ATOM 1392 C C . GLN A 1 176 ? -1.823 5.449 -14.156 1 98 176 GLN A C 1
ATOM 1394 O O . GLN A 1 176 ? -0.789 5.102 -14.734 1 98 176 GLN A O 1
ATOM 1399 N N . GLU A 1 177 ? -1.841 6.281 -13.172 1 97.69 177 GLU A N 1
ATOM 1400 C CA . GLU A 1 177 ? -0.604 6.844 -12.633 1 97.69 177 GLU A CA 1
ATOM 1401 C C . GLU A 1 177 ? 0.321 5.746 -12.117 1 97.69 177 GLU A C 1
ATOM 1403 O O . GLU A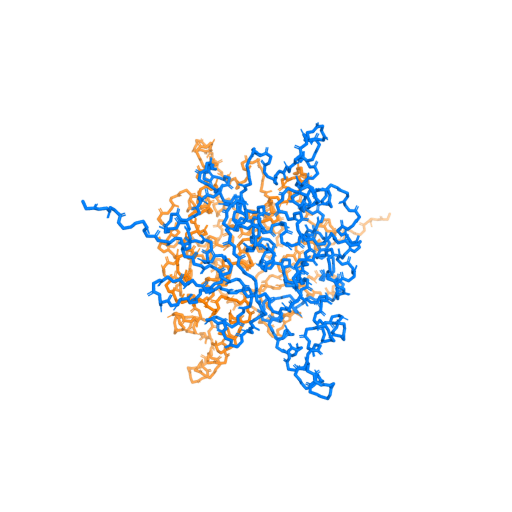 1 177 ? 1.539 5.816 -12.297 1 97.69 177 GLU A O 1
ATOM 1408 N N . ILE A 1 178 ? -0.233 4.762 -11.484 1 98.75 178 ILE A N 1
ATOM 1409 C CA . ILE A 1 178 ? 0.579 3.682 -10.93 1 98.75 178 ILE A CA 1
ATOM 1410 C C . ILE A 1 178 ? 1.195 2.871 -12.07 1 98.75 178 ILE A C 1
ATOM 1412 O O . ILE A 1 178 ? 2.391 2.568 -12.047 1 98.75 178 ILE A O 1
ATOM 1416 N N . TRP A 1 179 ? 0.433 2.537 -13.086 1 98.75 179 TRP A N 1
ATOM 1417 C CA . TRP A 1 179 ? 0.964 1.782 -14.219 1 98.75 179 TRP A CA 1
ATOM 1418 C C . TRP A 1 179 ? 2.033 2.582 -14.953 1 98.75 179 TRP A C 1
ATOM 1420 O O . TRP A 1 179 ? 3.035 2.023 -15.406 1 98.75 179 TRP A O 1
ATOM 1430 N N . GLU A 1 180 ? 1.79 3.883 -15.07 1 98.31 180 GLU A N 1
ATOM 1431 C CA . GLU A 1 180 ? 2.801 4.742 -15.672 1 98.31 180 GLU A CA 1
ATOM 1432 C C . GLU A 1 180 ? 4.102 4.715 -14.875 1 98.31 180 GLU A C 1
ATOM 1434 O O . GLU A 1 180 ? 5.191 4.68 -15.453 1 98.31 180 GLU A O 1
ATOM 1439 N N . SER A 1 181 ? 3.947 4.754 -13.609 1 98.25 181 SER A N 1
ATOM 1440 C CA . SER A 1 181 ? 5.109 4.703 -12.727 1 98.25 181 SER A CA 1
ATOM 1441 C C . SER A 1 181 ? 5.855 3.381 -12.875 1 98.25 181 SER A C 1
ATOM 1443 O O . SER A 1 181 ? 7.086 3.361 -12.961 1 98.25 181 SER A O 1
ATOM 1445 N N . VAL A 1 182 ? 5.156 2.273 -12.922 1 98.5 182 VAL A N 1
ATOM 1446 C CA . VAL A 1 182 ? 5.746 0.948 -13.078 1 98.5 182 VAL A CA 1
ATOM 1447 C C . VAL A 1 182 ? 6.441 0.851 -14.438 1 98.5 182 VAL A C 1
ATOM 1449 O O . VAL A 1 182 ? 7.547 0.315 -14.539 1 98.5 182 VAL A O 1
ATOM 1452 N N . ASN A 1 183 ? 5.758 1.401 -15.414 1 98.44 183 ASN A N 1
ATOM 1453 C CA . ASN A 1 183 ? 6.359 1.412 -16.734 1 98.44 183 ASN A CA 1
ATOM 1454 C C . ASN A 1 183 ? 7.68 2.182 -16.75 1 98.44 183 ASN A C 1
ATOM 1456 O O . ASN A 1 183 ? 8.617 1.803 -17.453 1 98.44 183 ASN A O 1
ATOM 1460 N N . SER A 1 184 ? 7.75 3.268 -16.031 1 97.5 184 SER A N 1
ATOM 1461 C CA . SER A 1 184 ? 8.977 4.051 -15.969 1 97.5 184 SER A CA 1
ATOM 1462 C C . SER A 1 184 ? 10.125 3.227 -15.391 1 97.5 184 SER A C 1
ATOM 1464 O O . SER A 1 184 ? 11.266 3.322 -15.859 1 97.5 184 SER A O 1
ATOM 1466 N N . LEU A 1 185 ? 9.883 2.393 -14.398 1 97.44 185 LEU A N 1
ATOM 1467 C CA . LEU A 1 185 ? 10.891 1.518 -13.812 1 97.44 185 LEU A CA 1
ATOM 1468 C C . LEU A 1 185 ? 11.383 0.5 -14.836 1 97.44 185 LEU A C 1
ATOM 1470 O O . LEU A 1 185 ? 12.594 0.336 -15.023 1 97.44 185 LEU A O 1
ATOM 1474 N N . ILE A 1 186 ? 10.414 -0.091 -15.492 1 98.12 186 ILE A N 1
ATOM 1475 C CA . ILE A 1 186 ? 10.734 -1.192 -16.391 1 98.12 186 ILE A CA 1
ATOM 1476 C C . ILE A 1 186 ? 11.406 -0.651 -17.656 1 98.12 186 ILE A C 1
ATOM 1478 O O . ILE A 1 186 ? 12.32 -1.279 -18.203 1 98.12 186 ILE A O 1
ATOM 1482 N N . SER A 1 187 ? 10.953 0.531 -18.109 1 97.19 187 SER A N 1
ATOM 1483 C CA . SER A 1 187 ? 11.531 1.13 -19.312 1 97.19 187 SER A CA 1
ATOM 1484 C C . SER A 1 187 ? 13.008 1.471 -19.094 1 97.19 187 SER A C 1
ATOM 1486 O O . SER A 1 187 ? 13.82 1.328 -20.016 1 97.19 187 SER A O 1
ATOM 1488 N N . ALA A 1 188 ? 13.297 1.896 -17.953 1 95.56 188 ALA A N 1
ATOM 1489 C CA . ALA A 1 188 ? 14.68 2.238 -17.641 1 95.56 188 ALA A CA 1
ATOM 1490 C C . ALA A 1 188 ? 15.578 1.012 -17.719 1 95.56 188 ALA A C 1
ATOM 1492 O O . ALA A 1 188 ? 16.719 1.098 -18.219 1 95.56 188 ALA A O 1
ATOM 1493 N N . VAL A 1 189 ? 15.125 -0.131 -17.266 1 95.62 189 VAL A N 1
ATOM 1494 C CA . VAL A 1 189 ? 15.914 -1.356 -17.266 1 95.62 189 VAL A CA 1
ATOM 1495 C C . VAL A 1 189 ? 15.906 -1.979 -18.656 1 95.62 189 VAL A C 1
ATOM 1497 O O . VAL A 1 189 ? 16.906 -2.574 -19.078 1 95.62 189 VAL A O 1
ATOM 1500 N N . HIS A 1 190 ? 14.766 -1.824 -19.281 1 94.62 190 HIS A N 1
ATOM 1501 C CA . HIS A 1 190 ? 14.617 -2.367 -20.625 1 94.62 190 HIS A CA 1
ATOM 1502 C C . HIS A 1 190 ? 15.68 -1.801 -21.562 1 94.62 190 HIS A C 1
ATOM 1504 O O . HIS A 1 190 ? 16.25 -2.533 -22.391 1 94.62 190 HIS A O 1
ATOM 1510 N N . THR A 1 191 ? 15.93 -0.531 -21.453 1 91.25 191 THR A N 1
ATOM 1511 C CA . THR A 1 191 ? 16.891 0.148 -22.312 1 91.25 191 THR A CA 1
ATOM 1512 C C . THR A 1 191 ? 18.297 -0.454 -22.141 1 91.25 191 THR A C 1
ATOM 1514 O O . THR A 1 191 ? 19.062 -0.524 -23.094 1 91.25 191 THR A O 1
ATOM 1517 N N . GLN A 1 192 ? 18.547 -0.962 -20.984 1 89.69 192 GLN A N 1
ATOM 1518 C CA . GLN A 1 192 ? 19.859 -1.513 -20.688 1 89.69 192 GLN A CA 1
ATOM 1519 C C . GLN A 1 192 ? 19.953 -2.979 -21.094 1 89.69 192 GLN A C 1
ATOM 1521 O O . GLN A 1 192 ? 21.047 -3.541 -21.172 1 89.69 192 GLN A O 1
ATOM 1526 N N . HIS A 1 193 ? 18.859 -3.588 -21.422 1 88.88 193 HIS A N 1
ATOM 1527 C CA . HIS A 1 193 ? 18.844 -5.027 -21.656 1 88.88 193 HIS A CA 1
ATOM 1528 C C . HIS A 1 193 ? 18.25 -5.348 -23.031 1 88.88 193 HIS A C 1
ATOM 1530 O O . HIS A 1 193 ? 17.891 -6.5 -23.297 1 88.88 193 HIS A O 1
ATOM 1536 N N . ARG A 1 194 ? 18.125 -4.414 -23.859 1 85.75 194 ARG A N 1
ATOM 1537 C CA . ARG A 1 194 ? 17.453 -4.555 -25.141 1 85.75 194 ARG A CA 1
ATOM 1538 C C . ARG A 1 194 ? 18.125 -5.629 -26 1 85.75 194 ARG A C 1
ATOM 1540 O O . ARG A 1 194 ? 17.438 -6.41 -26.672 1 85.75 194 ARG A O 1
ATOM 1547 N N . ASP A 1 195 ? 19.375 -5.707 -25.875 1 86.38 195 ASP A N 1
ATOM 1548 C CA . ASP A 1 195 ? 20.125 -6.566 -26.781 1 86.38 195 ASP A CA 1
ATOM 1549 C C . ASP A 1 195 ? 20.406 -7.93 -26.156 1 86.38 195 ASP A C 1
ATOM 1551 O O . ASP A 1 195 ? 21.047 -8.781 -26.75 1 86.38 195 ASP A O 1
ATOM 1555 N N . ARG A 1 196 ? 19.828 -8.102 -25 1 88.06 196 ARG A N 1
ATOM 1556 C CA . ARG A 1 196 ? 20.062 -9.367 -24.312 1 88.06 196 ARG A CA 1
ATOM 1557 C C . ARG A 1 196 ? 18.844 -10.273 -24.406 1 88.06 196 ARG A C 1
ATOM 1559 O O . ARG A 1 196 ? 17.703 -9.797 -24.438 1 88.06 196 ARG A O 1
ATOM 1566 N N . GLU A 1 197 ? 19.156 -11.539 -24.484 1 90.62 197 GLU A N 1
ATOM 1567 C CA . GLU A 1 197 ? 18.078 -12.523 -24.469 1 90.62 197 GLU A CA 1
ATOM 1568 C C . GLU A 1 197 ? 17.703 -12.891 -23.031 1 90.62 197 GLU A C 1
ATOM 1570 O O . GLU A 1 197 ? 18.484 -12.703 -22.109 1 90.62 197 GLU A O 1
ATOM 1575 N N . GLY A 1 198 ? 16.469 -13.289 -22.875 1 94.75 198 GLY A N 1
ATOM 1576 C CA . GLY A 1 198 ? 16.047 -13.727 -21.562 1 94.75 198 GLY A CA 1
ATOM 1577 C C . GLY A 1 198 ? 15.367 -12.633 -20.75 1 94.75 198 GLY A C 1
ATOM 1578 O O . GLY A 1 198 ? 15.242 -11.5 -21.234 1 94.75 198 GLY A O 1
ATOM 1579 N N . PRO A 1 199 ? 15 -12.992 -19.594 1 97.56 199 PRO A N 1
ATOM 1580 C CA . PRO A 1 199 ? 14.273 -12.031 -18.766 1 97.56 199 PRO A CA 1
ATOM 1581 C C . PRO A 1 199 ? 15.164 -10.891 -18.266 1 97.56 199 PRO A C 1
ATOM 1583 O O . PRO A 1 199 ? 16.391 -11.055 -18.172 1 97.56 199 PRO A O 1
ATOM 1586 N N . PHE A 1 200 ? 14.664 -9.797 -18.125 1 97.38 200 PHE A N 1
ATOM 1587 C CA . PHE A 1 200 ? 15.258 -8.719 -17.344 1 97.38 200 PHE A CA 1
ATOM 1588 C C . PHE A 1 200 ? 14.383 -8.375 -16.141 1 97.38 200 PHE A C 1
ATOM 1590 O O . PHE A 1 200 ? 13.195 -8.703 -16.125 1 97.38 200 PHE A O 1
ATOM 1597 N N . TRP A 1 201 ? 14.969 -7.742 -15.18 1 97.69 201 TRP A N 1
ATOM 1598 C CA . TRP A 1 201 ? 14.336 -7.66 -13.867 1 97.69 201 TRP A CA 1
ATOM 1599 C C . TRP A 1 201 ? 14.164 -6.211 -13.43 1 97.69 201 TRP A C 1
ATOM 1601 O O . TRP A 1 201 ? 14.93 -5.336 -13.852 1 97.69 201 TRP A O 1
ATOM 1611 N N . VAL A 1 202 ? 13.227 -5.945 -12.609 1 97.62 202 VAL A N 1
ATOM 1612 C CA . VAL A 1 202 ? 12.727 -4.605 -12.32 1 97.62 202 VAL A CA 1
ATOM 1613 C C . VAL A 1 202 ? 13.844 -3.75 -11.727 1 97.62 202 VAL A C 1
ATOM 1615 O O . VAL A 1 202 ? 13.914 -2.547 -11.984 1 97.62 202 VAL A O 1
ATOM 1618 N N . TRP A 1 203 ? 14.766 -4.406 -10.992 1 95.88 203 TRP A N 1
ATOM 1619 C CA . TRP A 1 203 ? 15.836 -3.627 -10.367 1 95.88 203 TRP A CA 1
ATOM 1620 C C . TRP A 1 203 ? 17.141 -3.781 -11.133 1 95.88 203 TRP A C 1
ATOM 1622 O O . TRP A 1 203 ? 18.203 -3.402 -10.641 1 95.88 203 TRP A O 1
ATOM 1632 N N . GLY A 1 204 ? 17.188 -4.398 -12.375 1 93.12 204 GLY A N 1
ATOM 1633 C CA . GLY A 1 204 ? 18.281 -4.434 -13.312 1 93.12 204 GLY A CA 1
ATOM 1634 C C . GLY A 1 204 ? 19.281 -5.535 -13.016 1 93.12 204 GLY A C 1
ATOM 1635 O O . GLY A 1 204 ? 20.25 -5.734 -13.773 1 93.12 204 GLY A O 1
ATOM 1636 N N . GLY A 1 205 ? 19.281 -6.281 -11.938 1 91.31 205 GLY A N 1
ATOM 1637 C CA . GLY A 1 205 ? 20.219 -7.336 -11.594 1 91.31 205 GLY A CA 1
ATOM 1638 C C . GLY A 1 205 ? 20.094 -8.562 -12.484 1 91.31 205 GLY A C 1
ATOM 1639 O O . GLY A 1 205 ? 19.297 -8.57 -13.43 1 91.31 205 GLY A O 1
ATOM 1640 N N . ASP A 1 206 ? 20.906 -9.57 -12.266 1 92.31 206 ASP A N 1
ATOM 1641 C CA . ASP A 1 206 ? 21 -10.758 -13.109 1 92.31 206 ASP A CA 1
ATOM 1642 C C . ASP A 1 206 ? 19.984 -11.82 -12.664 1 92.31 206 ASP A C 1
ATOM 1644 O O . ASP A 1 206 ? 19.828 -12.852 -13.328 1 92.31 206 ASP A O 1
ATOM 1648 N N . ALA A 1 207 ? 19.344 -11.547 -11.586 1 95.81 207 ALA A N 1
ATOM 1649 C CA . ALA A 1 207 ? 18.391 -12.492 -11.031 1 95.81 207 ALA A CA 1
ATOM 1650 C C . ALA A 1 207 ? 17.125 -11.781 -10.562 1 95.81 207 ALA A C 1
ATOM 1652 O O . ALA A 1 207 ? 17.156 -10.594 -10.242 1 95.81 207 ALA A O 1
ATOM 1653 N N . PRO A 1 208 ? 16.016 -12.508 -10.539 1 97.94 208 PRO A N 1
ATOM 1654 C CA . PRO A 1 208 ? 14.781 -11.883 -10.062 1 97.94 208 PRO A CA 1
ATOM 1655 C C . PRO A 1 208 ? 14.812 -11.578 -8.562 1 97.94 208 PRO A C 1
ATOM 1657 O O . PRO A 1 208 ? 15.578 -12.195 -7.82 1 97.94 208 PRO A O 1
ATOM 1660 N N . THR A 1 209 ? 14.07 -10.625 -8.156 1 98.19 209 THR A N 1
ATOM 1661 C CA . THR A 1 209 ? 13.781 -10.336 -6.758 1 98.19 209 THR A CA 1
ATOM 1662 C C . THR A 1 209 ? 12.336 -10.711 -6.418 1 98.19 209 THR A C 1
ATOM 1664 O O . THR A 1 209 ? 11.586 -11.148 -7.289 1 98.19 209 THR A O 1
ATOM 1667 N N . GLU A 1 210 ? 11.953 -10.562 -5.176 1 98.19 210 GLU A N 1
ATOM 1668 C CA . GLU A 1 210 ? 10.586 -10.875 -4.789 1 98.19 210 GLU A CA 1
ATOM 1669 C C . GLU A 1 210 ? 9.594 -9.953 -5.5 1 98.19 210 GLU A C 1
ATOM 1671 O O . GLU A 1 210 ? 8.469 -10.367 -5.812 1 98.19 210 GLU A O 1
ATOM 1676 N N . ALA A 1 211 ? 10.023 -8.758 -5.777 1 98.5 211 ALA A N 1
ATOM 1677 C CA . ALA A 1 211 ? 9.156 -7.805 -6.465 1 98.5 211 ALA A CA 1
ATOM 1678 C C . ALA A 1 211 ? 8.852 -8.258 -7.887 1 98.5 211 ALA A C 1
ATOM 1680 O O . ALA A 1 211 ? 7.797 -7.945 -8.438 1 98.5 211 ALA A O 1
ATOM 1681 N N . ASP A 1 212 ? 9.781 -9 -8.484 1 98.75 212 ASP A N 1
ATOM 1682 C CA . ASP A 1 212 ? 9.555 -9.469 -9.844 1 98.75 212 ASP A CA 1
ATOM 1683 C C . ASP A 1 212 ? 8.414 -10.477 -9.898 1 98.75 212 ASP A C 1
ATOM 1685 O O . ASP A 1 212 ? 7.641 -10.5 -10.859 1 98.75 212 ASP A O 1
ATOM 1689 N N . ALA A 1 213 ? 8.305 -11.32 -8.859 1 98.69 213 ALA A N 1
ATOM 1690 C CA . ALA A 1 213 ? 7.18 -12.25 -8.805 1 98.69 213 ALA A CA 1
ATOM 1691 C C . ALA A 1 213 ? 5.852 -11.5 -8.711 1 98.69 213 ALA A C 1
ATOM 1693 O O . ALA A 1 213 ? 4.891 -11.844 -9.406 1 98.69 213 ALA A O 1
ATOM 1694 N N . VAL A 1 214 ? 5.863 -10.438 -7.898 1 98.81 214 VAL A N 1
ATOM 1695 C CA . VAL A 1 214 ? 4.66 -9.633 -7.707 1 98.81 214 VAL A CA 1
ATOM 1696 C C . VAL A 1 214 ? 4.316 -8.898 -9 1 98.81 214 VAL A C 1
ATOM 1698 O O . VAL A 1 214 ? 3.182 -8.969 -9.477 1 98.81 214 VAL A O 1
ATOM 1701 N N . LEU A 1 215 ? 5.305 -8.25 -9.547 1 98.88 215 LEU A N 1
ATOM 1702 C CA . LEU A 1 215 ? 5.078 -7.438 -10.734 1 98.88 215 LEU A CA 1
ATOM 1703 C C . LEU A 1 215 ? 4.613 -8.297 -11.906 1 98.88 215 LEU A C 1
ATOM 1705 O O . LEU A 1 215 ? 3.68 -7.926 -12.617 1 98.88 215 LEU A O 1
ATOM 1709 N N . PHE A 1 216 ? 5.277 -9.422 -12.125 1 98.88 216 PHE A N 1
ATOM 1710 C CA . PHE A 1 216 ? 4.859 -10.336 -13.18 1 98.88 216 PHE A CA 1
ATOM 1711 C C . PHE A 1 216 ? 3.402 -10.734 -13 1 98.88 216 PHE A C 1
ATOM 1713 O O . PHE A 1 216 ? 2.623 -10.703 -13.953 1 98.88 216 PHE A O 1
ATOM 1720 N N . GLY A 1 217 ? 3.002 -11.094 -11.758 1 98.75 217 GLY A N 1
ATOM 1721 C CA . GLY A 1 217 ? 1.621 -11.445 -11.477 1 98.75 217 GLY A CA 1
ATOM 1722 C C . GLY A 1 217 ? 0.638 -10.352 -11.844 1 98.75 217 GLY A C 1
ATOM 1723 O O . GLY A 1 217 ? -0.404 -10.617 -12.445 1 98.75 217 GLY A O 1
ATOM 1724 N N . PHE A 1 218 ? 0.963 -9.141 -11.523 1 98.88 218 PHE A N 1
ATOM 1725 C CA . PHE A 1 218 ? 0.062 -8.023 -11.766 1 98.88 218 PHE A CA 1
ATOM 1726 C C . PHE A 1 218 ? -0.015 -7.699 -13.25 1 98.88 218 PHE A C 1
ATOM 1728 O O . PHE A 1 218 ? -1.091 -7.391 -13.773 1 98.88 218 PHE A O 1
ATOM 1735 N N . VAL A 1 219 ? 1.11 -7.738 -13.945 1 98.81 219 VAL A N 1
ATOM 1736 C CA . VAL A 1 219 ? 1.123 -7.441 -15.375 1 98.81 219 VAL A CA 1
ATOM 1737 C C . VAL A 1 219 ? 0.314 -8.492 -16.125 1 98.81 219 VAL A C 1
ATOM 1739 O O . VAL A 1 219 ? -0.528 -8.156 -16.969 1 98.81 219 VAL A O 1
ATOM 1742 N N . VAL A 1 220 ? 0.527 -9.75 -15.82 1 98.69 220 VAL A N 1
ATOM 1743 C CA . VAL A 1 220 ? -0.177 -10.836 -16.5 1 98.69 220 VAL A CA 1
ATOM 1744 C C . VAL A 1 220 ? -1.672 -10.742 -16.203 1 98.69 220 VAL A C 1
ATOM 1746 O O . VAL A 1 220 ? -2.502 -10.891 -17.094 1 98.69 220 VAL A O 1
ATOM 1749 N N . SER A 1 221 ? -1.996 -10.523 -14.938 1 98.25 221 SER A N 1
ATOM 1750 C CA . SER A 1 221 ? -3.395 -10.352 -14.562 1 98.25 221 SER A CA 1
ATOM 1751 C C . SER A 1 221 ? -4.059 -9.258 -15.391 1 98.25 221 SER A C 1
ATOM 1753 O O . SER A 1 221 ? -5.207 -9.406 -15.82 1 98.25 221 SER A O 1
ATOM 1755 N N . ALA A 1 222 ? -3.352 -8.156 -15.578 1 98.31 222 ALA A N 1
ATOM 1756 C CA . ALA A 1 222 ? -3.865 -7.051 -16.375 1 98.31 222 ALA A CA 1
ATOM 1757 C C . ALA A 1 222 ? -4.098 -7.477 -17.812 1 98.31 222 ALA A C 1
ATOM 1759 O O . ALA A 1 222 ? -5.066 -7.055 -18.453 1 98.31 222 ALA A O 1
ATOM 1760 N N . LEU A 1 223 ? -3.25 -8.297 -18.312 1 98.12 223 LEU A N 1
ATOM 1761 C CA . LEU A 1 223 ? -3.258 -8.656 -19.719 1 98.12 223 LEU A CA 1
ATOM 1762 C C . LEU A 1 223 ? -4.316 -9.719 -20 1 98.12 223 LEU A C 1
ATOM 1764 O O . LEU A 1 223 ? -4.871 -9.766 -21.109 1 98.12 223 LEU A O 1
ATOM 1768 N N . VAL A 1 224 ? -4.68 -10.523 -19.016 1 97 224 VAL A N 1
ATOM 1769 C CA . VAL A 1 224 ? -5.535 -11.664 -19.328 1 97 224 VAL A CA 1
ATOM 1770 C C . VAL A 1 224 ? -6.949 -11.406 -18.812 1 97 224 VAL A C 1
ATOM 1772 O O . VAL A 1 224 ? -7.898 -12.086 -19.203 1 97 224 VAL A O 1
ATOM 1775 N N . CYS A 1 225 ? -7.117 -10.445 -17.891 1 96.25 225 CYS A N 1
ATOM 1776 C CA . CYS A 1 225 ? -8.414 -10.258 -17.25 1 96.25 225 CYS A CA 1
ATOM 1777 C C . CYS A 1 225 ? -9.398 -9.562 -18.172 1 96.25 225 CYS A C 1
ATOM 1779 O O . CYS A 1 225 ? -9.234 -8.383 -18.484 1 96.25 225 CYS A O 1
ATOM 1781 N N . GLY A 1 226 ? -10.445 -10.25 -18.516 1 95.5 226 GLY A N 1
ATOM 1782 C CA . GLY A 1 226 ? -11.461 -9.703 -19.406 1 95.5 226 GLY A CA 1
ATOM 1783 C C . GLY A 1 226 ? -12.375 -8.703 -18.719 1 95.5 226 GLY A C 1
ATOM 1784 O O . GLY A 1 226 ? -13.086 -7.949 -19.391 1 95.5 226 GLY A O 1
ATOM 1785 N N . ALA A 1 227 ? -12.312 -8.602 -17.406 1 96.75 227 ALA A N 1
ATOM 1786 C CA . ALA A 1 227 ? -13.172 -7.695 -16.656 1 96.75 227 ALA A CA 1
ATOM 1787 C C . ALA A 1 227 ? -12.453 -6.387 -16.344 1 96.75 227 ALA A C 1
ATOM 1789 O O . ALA A 1 227 ? -12.945 -5.57 -15.562 1 96.75 227 ALA A O 1
ATOM 1790 N N . ALA A 1 228 ? -11.258 -6.203 -16.891 1 97.62 228 ALA A N 1
ATOM 1791 C CA . ALA A 1 228 ? -10.484 -4.984 -16.672 1 97.62 228 ALA A CA 1
ATOM 1792 C C . ALA A 1 228 ? -9.961 -4.426 -18 1 97.62 228 ALA A C 1
ATOM 1794 O O . ALA A 1 228 ? -8.75 -4.23 -18.156 1 97.62 228 ALA A O 1
ATOM 1795 N N . PRO A 1 229 ? -10.891 -4.082 -18.859 1 97.62 229 PRO A N 1
ATOM 1796 C CA . PRO A 1 229 ? -10.477 -3.658 -20.188 1 97.62 229 PRO A CA 1
ATOM 1797 C C . PRO A 1 229 ? -9.633 -2.383 -20.172 1 97.62 229 PRO A C 1
ATOM 1799 O O . PRO A 1 229 ? -8.727 -2.223 -21 1 97.62 229 PRO A O 1
ATOM 1802 N N . GLU A 1 230 ? -9.961 -1.406 -19.344 1 97.88 230 GLU A N 1
ATOM 1803 C CA . GLU A 1 230 ? -9.172 -0.178 -19.281 1 97.88 230 GLU A CA 1
ATOM 1804 C C . GLU A 1 230 ? -7.734 -0.464 -18.844 1 97.88 230 GLU A C 1
ATOM 1806 O O . GLU A 1 230 ? -6.793 0.074 -19.438 1 97.88 230 GLU A O 1
ATOM 1811 N N . THR A 1 231 ? -7.57 -1.3 -17.859 1 98.31 231 THR A N 1
ATOM 1812 C CA . THR A 1 231 ? -6.242 -1.685 -17.391 1 98.31 231 THR A CA 1
ATOM 1813 C C . THR A 1 231 ? -5.477 -2.42 -18.5 1 98.31 231 THR A C 1
ATOM 1815 O O . THR A 1 231 ? -4.289 -2.17 -18.703 1 98.31 231 THR A O 1
ATOM 1818 N N . LYS A 1 232 ? -6.168 -3.336 -19.141 1 98.12 232 LYS A N 1
ATOM 1819 C CA . LYS A 1 232 ? -5.539 -4.066 -20.25 1 98.12 232 LYS A CA 1
ATOM 1820 C C . LYS A 1 232 ? -5.035 -3.113 -21.328 1 98.12 232 LYS A C 1
ATOM 1822 O O . LYS A 1 232 ? -3.916 -3.268 -21.812 1 98.12 232 LYS A O 1
ATOM 1827 N N . GLU A 1 233 ? -5.863 -2.156 -21.641 1 98.12 233 GLU A N 1
ATOM 1828 C CA . GLU A 1 233 ? -5.484 -1.166 -22.656 1 98.12 233 GLU A CA 1
ATOM 1829 C C . GLU A 1 233 ? -4.27 -0.36 -22.203 1 98.12 233 GLU A C 1
ATOM 1831 O O . GLU A 1 233 ? -3.346 -0.126 -22.984 1 98.12 233 GLU A O 1
ATOM 1836 N N . ILE A 1 234 ? -4.258 0.045 -20.984 1 98.25 234 ILE A N 1
ATOM 1837 C CA . ILE A 1 234 ? -3.16 0.828 -20.422 1 98.25 234 ILE A CA 1
ATOM 1838 C C . ILE A 1 234 ? -1.867 0.018 -20.469 1 98.25 234 ILE A C 1
ATOM 1840 O O . ILE A 1 234 ? -0.848 0.497 -20.969 1 98.25 234 ILE A O 1
ATOM 1844 N N . VAL A 1 235 ? -1.892 -1.21 -20.016 1 98.44 235 VAL A N 1
ATOM 1845 C CA . VAL A 1 235 ? -0.697 -2.045 -19.922 1 98.44 235 VAL A CA 1
ATOM 1846 C C . VAL A 1 235 ? -0.192 -2.369 -21.328 1 98.44 235 VAL A C 1
ATOM 1848 O O . VAL A 1 235 ? 1.013 -2.318 -21.594 1 98.44 235 VAL A O 1
ATOM 1851 N N . ASN A 1 236 ? -1.102 -2.59 -22.266 1 97.94 236 ASN A N 1
ATOM 1852 C CA . ASN A 1 236 ? -0.73 -2.877 -23.656 1 97.94 236 ASN A CA 1
ATOM 1853 C C . ASN A 1 236 ? -0.083 -1.669 -24.312 1 97.94 236 ASN A C 1
ATOM 1855 O O . ASN A 1 236 ? 0.637 -1.814 -25.312 1 97.94 236 ASN A O 1
ATOM 1859 N N . SER A 1 237 ? -0.357 -0.53 -23.812 1 98.12 237 SER A N 1
ATOM 1860 C CA . SER A 1 237 ? 0.201 0.684 -24.406 1 98.12 237 SER A CA 1
ATOM 1861 C C . SER A 1 237 ? 1.646 0.897 -23.969 1 98.12 237 SER A C 1
ATOM 1863 O O . SER A 1 237 ? 2.314 1.816 -24.438 1 98.12 237 SER A O 1
ATOM 1865 N N . TYR A 1 238 ? 2.172 0.073 -23.094 1 98.06 238 TYR A N 1
ATOM 1866 C CA . TYR A 1 238 ? 3.551 0.149 -22.625 1 98.06 238 TYR A CA 1
ATOM 1867 C C . TYR A 1 238 ? 4.363 -1.038 -23.125 1 98.06 238 TYR A C 1
ATOM 1869 O O . TYR A 1 238 ? 4.5 -2.045 -22.438 1 98.06 238 TYR A O 1
ATOM 1877 N N . PRO A 1 239 ? 5.039 -0.936 -24.219 1 96.69 239 PRO A N 1
ATOM 1878 C CA . PRO A 1 239 ? 5.738 -2.064 -24.844 1 96.69 239 PRO A CA 1
ATOM 1879 C C . PRO A 1 239 ? 6.801 -2.674 -23.922 1 96.69 239 PRO A C 1
ATOM 1881 O O . PRO A 1 239 ? 6.984 -3.893 -23.906 1 96.69 239 PRO A O 1
ATOM 1884 N N . ALA A 1 240 ? 7.461 -1.875 -23.203 1 96.69 240 ALA A N 1
ATOM 1885 C CA . ALA A 1 240 ? 8.5 -2.389 -22.312 1 96.69 240 ALA A CA 1
ATOM 1886 C C . ALA A 1 240 ? 7.906 -3.312 -21.25 1 96.69 240 ALA A C 1
ATOM 1888 O O . ALA A 1 240 ? 8.492 -4.348 -20.922 1 96.69 240 ALA A O 1
ATOM 1889 N N . LEU A 1 241 ? 6.793 -2.941 -20.75 1 97.56 241 LEU A N 1
ATOM 1890 C CA . LEU A 1 241 ? 6.125 -3.723 -19.703 1 97.56 241 LEU A CA 1
ATOM 1891 C C . LEU A 1 241 ? 5.629 -5.051 -20.266 1 97.56 241 LEU A C 1
ATOM 1893 O O . LEU A 1 241 ? 5.75 -6.09 -19.609 1 97.56 241 LEU A O 1
ATOM 1897 N N . VAL A 1 242 ? 5.062 -5.027 -21.438 1 97.81 242 VAL A N 1
ATOM 1898 C CA . VAL A 1 242 ? 4.57 -6.234 -22.094 1 97.81 242 VAL A CA 1
ATOM 1899 C C . VAL A 1 242 ? 5.742 -7.16 -22.422 1 97.81 242 VAL A C 1
ATOM 1901 O O . VAL A 1 242 ? 5.66 -8.375 -22.203 1 97.81 242 VAL A O 1
ATOM 1904 N N . GLU A 1 243 ? 6.809 -6.605 -22.891 1 97.38 243 GLU A N 1
ATOM 1905 C CA . GLU A 1 243 ? 7.992 -7.406 -23.188 1 97.38 243 GLU A CA 1
ATOM 1906 C C . GLU A 1 243 ? 8.578 -8.023 -21.922 1 97.38 243 GLU A C 1
ATOM 1908 O O . GLU A 1 243 ? 9.031 -9.172 -21.938 1 97.38 243 GLU A O 1
ATOM 1913 N N . TYR A 1 244 ? 8.641 -7.238 -20.875 1 98.31 244 TYR A N 1
ATOM 1914 C CA . TYR A 1 244 ? 9.086 -7.734 -19.578 1 98.31 244 TYR A CA 1
ATOM 1915 C C . TYR A 1 244 ? 8.352 -9.016 -19.203 1 98.31 244 TYR A C 1
ATOM 1917 O O . TYR A 1 244 ? 8.977 -10.031 -18.875 1 98.31 244 TYR A O 1
ATOM 1925 N N . ALA A 1 245 ? 7 -8.977 -19.297 1 98.44 245 ALA A N 1
ATOM 1926 C CA . ALA A 1 245 ? 6.172 -10.133 -18.953 1 98.44 245 ALA A CA 1
ATOM 1927 C C . ALA A 1 245 ? 6.387 -11.273 -19.953 1 98.44 245 ALA A C 1
ATOM 1929 O O . ALA A 1 245 ? 6.457 -12.438 -19.562 1 98.44 245 ALA A O 1
ATOM 1930 N N . ARG A 1 246 ? 6.496 -10.961 -21.188 1 97.69 246 ARG A N 1
ATOM 1931 C CA . ARG A 1 246 ? 6.648 -11.969 -22.234 1 97.69 246 ARG A CA 1
ATOM 1932 C C . ARG A 1 246 ? 7.945 -12.75 -22.062 1 97.69 246 ARG A C 1
ATOM 1934 O O . ARG A 1 246 ? 7.965 -13.977 -22.203 1 97.69 246 ARG A O 1
ATOM 1941 N N . ARG A 1 247 ? 8.984 -12.055 -21.781 1 97.81 247 ARG A N 1
ATOM 1942 C CA . ARG A 1 247 ? 10.281 -12.711 -21.625 1 97.81 247 ARG A CA 1
ATOM 1943 C C . ARG A 1 247 ? 10.289 -13.633 -20.406 1 97.81 247 ARG A C 1
ATOM 1945 O O . ARG A 1 247 ? 10.906 -14.695 -20.438 1 97.81 247 ARG A O 1
ATOM 1952 N N . ILE A 1 248 ? 9.648 -13.242 -19.328 1 98.5 248 ILE A N 1
ATOM 1953 C CA . ILE A 1 248 ? 9.516 -14.109 -18.172 1 98.5 248 ILE A CA 1
ATOM 1954 C C . ILE A 1 248 ? 8.656 -15.32 -18.531 1 98.5 248 ILE A C 1
ATOM 1956 O O . ILE A 1 248 ? 8.984 -16.453 -18.172 1 98.5 248 ILE A O 1
ATOM 1960 N N . HIS A 1 249 ? 7.535 -15.086 -19.25 1 98.56 249 HIS A N 1
ATOM 1961 C CA . HIS A 1 249 ? 6.676 -16.172 -19.719 1 98.56 249 HIS A CA 1
ATOM 1962 C C . HIS A 1 249 ? 7.469 -17.188 -20.547 1 98.56 249 HIS A C 1
ATOM 1964 O O . HIS A 1 249 ? 7.355 -18.391 -20.328 1 98.56 249 HIS A O 1
ATOM 1970 N N . ASP A 1 250 ? 8.25 -16.703 -21.438 1 97.88 250 ASP A N 1
ATOM 1971 C CA . ASP A 1 250 ? 8.984 -17.562 -22.344 1 97.88 250 ASP A CA 1
ATOM 1972 C C . ASP A 1 250 ? 9.945 -18.469 -21.594 1 97.88 250 ASP A C 1
ATOM 1974 O O . ASP A 1 250 ? 10.109 -19.641 -21.938 1 97.88 250 ASP A O 1
ATOM 1978 N N . LYS A 1 251 ? 10.477 -17.969 -20.594 1 97.88 251 LYS A N 1
ATOM 1979 C CA . LYS A 1 251 ? 11.484 -18.734 -19.875 1 97.88 251 LYS A CA 1
ATOM 1980 C C . LYS A 1 251 ? 10.844 -19.656 -18.828 1 97.88 251 LYS A C 1
ATOM 1982 O O . LYS A 1 251 ? 11.266 -20.797 -18.656 1 97.88 251 LYS A O 1
ATOM 1987 N N . TYR A 1 252 ? 9.867 -19.172 -18.125 1 98.12 252 TYR A N 1
ATOM 1988 C CA . TYR A 1 252 ? 9.438 -19.875 -16.922 1 98.12 252 TYR A CA 1
ATOM 1989 C C . TYR A 1 252 ? 8.055 -20.484 -17.109 1 98.12 252 TYR A C 1
ATOM 1991 O O . TYR A 1 252 ? 7.648 -21.344 -16.328 1 98.12 252 TYR A O 1
ATOM 1999 N N . PHE A 1 253 ? 7.32 -20 -18.109 1 98.19 253 PHE A N 1
ATOM 2000 C CA . PHE A 1 253 ? 5.957 -20.484 -18.297 1 98.19 253 PHE A CA 1
ATOM 2001 C C . PHE A 1 253 ? 5.734 -20.922 -19.734 1 98.19 253 PHE A C 1
ATOM 2003 O O . PHE A 1 253 ? 4.727 -20.578 -20.359 1 98.19 253 PHE A O 1
ATOM 2010 N N . PRO A 1 254 ? 6.633 -21.672 -20.328 1 96.12 254 PRO A N 1
ATOM 2011 C CA . PRO A 1 254 ? 6.453 -22.078 -21.734 1 96.12 254 PRO A CA 1
ATOM 2012 C C . PRO A 1 254 ? 5.25 -23 -21.922 1 96.12 254 PRO A C 1
ATOM 2014 O O . PRO A 1 254 ? 4.754 -23.141 -23.047 1 96.12 254 PRO A O 1
ATOM 2017 N N . ASP A 1 255 ? 4.812 -23.609 -20.891 1 96.75 255 ASP A N 1
ATOM 2018 C CA . ASP A 1 255 ? 3.699 -24.562 -20.938 1 96.75 255 ASP A CA 1
ATOM 2019 C C . ASP A 1 255 ? 2.361 -23.828 -20.828 1 96.75 255 ASP A C 1
ATOM 2021 O O . ASP A 1 255 ? 1.301 -24.453 -20.938 1 96.75 255 ASP A O 1
ATOM 2025 N N . TYR A 1 256 ? 2.398 -22.5 -20.547 1 97.75 256 TYR A N 1
ATOM 2026 C CA . TYR A 1 256 ? 1.181 -21.703 -20.438 1 97.75 256 TYR A CA 1
ATOM 2027 C C . TYR A 1 256 ? 0.864 -21 -21.75 1 97.75 256 TYR A C 1
ATOM 2029 O O . TYR A 1 256 ? 1.772 -20.641 -22.5 1 97.75 256 TYR A O 1
ATOM 2037 N N . GLN A 1 257 ? -0.416 -20.781 -22 1 96.75 257 GLN A N 1
ATOM 2038 C CA . GLN A 1 257 ? -0.844 -19.969 -23.125 1 96.75 257 GLN A CA 1
ATOM 2039 C C . GLN A 1 257 ? -0.524 -18.484 -22.891 1 96.75 257 GLN A C 1
ATOM 2041 O O . GLN A 1 257 ? -0.735 -17.969 -21.797 1 96.75 257 GLN A O 1
ATOM 2046 N N . LEU A 1 258 ? -0.03 -17.906 -23.922 1 94.62 258 LEU A N 1
ATOM 2047 C CA . LEU A 1 258 ? 0.273 -16.469 -23.859 1 94.62 258 LEU A CA 1
ATOM 2048 C C . LEU A 1 258 ? -1.001 -15.641 -23.953 1 94.62 258 LEU A C 1
ATOM 2050 O O . LEU A 1 258 ? -1.97 -16.062 -24.594 1 94.62 258 LEU A O 1
ATOM 2054 N N . TRP A 1 259 ? -0.988 -14.539 -23.297 1 90.81 259 TRP A N 1
ATOM 2055 C CA . TRP A 1 259 ? -2.113 -13.617 -23.406 1 90.81 259 TRP A CA 1
ATOM 2056 C C . TRP A 1 259 ? -2.252 -13.094 -24.828 1 90.81 259 TRP A C 1
ATOM 2058 O O . TRP A 1 259 ? -1.264 -12.992 -25.562 1 90.81 259 TRP A O 1
ATOM 2068 N N . GLU A 1 260 ? -3.48 -12.969 -25.312 1 78.5 260 GLU A N 1
ATOM 2069 C CA . GLU A 1 260 ? -3.787 -12.523 -26.656 1 78.5 260 GLU A CA 1
ATOM 2070 C C . GLU A 1 260 ? -3.559 -11.023 -26.812 1 78.5 260 GLU A C 1
ATOM 2072 O O . GLU A 1 260 ? -3.697 -10.266 -25.844 1 78.5 260 GLU A O 1
ATOM 2077 N N . MET B 1 1 ? -5.012 49 -14.68 1 31.78 1 MET B N 1
ATOM 2078 C CA . MET B 1 1 ? -6.039 48.375 -13.852 1 31.78 1 MET B CA 1
ATOM 2079 C C . MET B 1 1 ? -5.426 47.406 -12.852 1 31.78 1 MET B C 1
ATOM 2081 O O . MET B 1 1 ? -4.66 46.5 -13.234 1 31.78 1 MET B O 1
ATOM 2085 N N . ALA B 1 2 ? -5.258 47.906 -11.688 1 34.56 2 ALA B N 1
ATOM 2086 C CA . ALA B 1 2 ? -4.52 47.188 -10.648 1 34.56 2 ALA B CA 1
ATOM 2087 C C . ALA B 1 2 ? -4.891 45.719 -10.633 1 34.56 2 ALA B C 1
ATOM 2089 O O . ALA B 1 2 ? -6.074 45.344 -10.602 1 34.56 2 ALA B O 1
ATOM 2090 N N . ALA B 1 3 ? -4.316 44.812 -11.352 1 40 3 ALA B N 1
ATOM 2091 C CA . ALA B 1 3 ? -4.477 43.375 -11.125 1 40 3 ALA B CA 1
ATOM 2092 C C . ALA B 1 3 ? -4.934 43.094 -9.695 1 40 3 ALA B C 1
ATOM 2094 O O . ALA B 1 3 ? -4.262 43.469 -8.734 1 40 3 ALA B O 1
ATOM 2095 N N . SER B 1 4 ? -6.215 43.25 -9.297 1 39.94 4 SER B N 1
ATOM 2096 C CA . SER B 1 4 ? -6.781 43.031 -7.969 1 39.94 4 SER B CA 1
ATOM 2097 C C . SER B 1 4 ? -5.977 42 -7.18 1 39.94 4 SER B C 1
ATOM 2099 O O . SER B 1 4 ? -5.672 40.938 -7.691 1 39.94 4 SER B O 1
ATOM 2101 N N . LEU B 1 5 ? -5.059 42.312 -6.41 1 42.38 5 LEU B N 1
ATOM 2102 C CA . LEU B 1 5 ? -4.184 41.531 -5.523 1 42.38 5 LEU B CA 1
ATOM 2103 C C . LEU B 1 5 ? -4.926 40.344 -4.922 1 42.38 5 LEU B C 1
ATOM 2105 O O . LEU B 1 5 ? -5.742 40.5 -4.016 1 42.38 5 LEU B O 1
ATOM 2109 N N . LYS B 1 6 ? -5.562 39.531 -5.676 1 49 6 LYS B N 1
ATOM 2110 C CA . LYS B 1 6 ? -6.262 38.312 -5.254 1 49 6 LYS B CA 1
ATOM 2111 C C . LYS B 1 6 ? -5.715 37.812 -3.92 1 49 6 LYS B C 1
ATOM 2113 O O . LYS B 1 6 ? -4.516 37.562 -3.787 1 49 6 LYS B O 1
ATOM 2118 N N . SER B 1 7 ? -6.293 38.375 -2.762 1 61.28 7 SER B N 1
ATOM 2119 C CA . SER B 1 7 ? -5.945 38.062 -1.379 1 61.28 7 SER B CA 1
ATOM 2120 C C . SER B 1 7 ? -5.711 36.562 -1.188 1 61.28 7 SER B C 1
ATOM 2122 O O . SER B 1 7 ? -6.312 35.75 -1.883 1 61.28 7 SER B O 1
ATOM 2124 N N . ALA B 1 8 ? -4.586 36.188 -0.681 1 73 8 ALA B N 1
ATOM 2125 C CA . ALA B 1 8 ? -4.242 34.812 -0.367 1 73 8 ALA B CA 1
ATOM 2126 C C . ALA B 1 8 ? -5.363 34.125 0.413 1 73 8 ALA B C 1
ATOM 2128 O O . ALA B 1 8 ? -5.953 34.719 1.316 1 73 8 ALA B O 1
ATOM 2129 N N . PRO B 1 9 ? -5.895 33.062 -0.089 1 84.38 9 PRO B N 1
ATOM 2130 C CA . PRO B 1 9 ? -6.969 32.344 0.615 1 84.38 9 PRO B CA 1
ATOM 2131 C C . PRO B 1 9 ? -6.602 32 2.057 1 84.38 9 PRO B C 1
ATOM 2133 O O . PRO B 1 9 ? -5.422 31.828 2.375 1 84.38 9 PRO B O 1
ATOM 2136 N N . THR B 1 10 ? -7.648 32.156 2.885 1 93.44 10 THR B N 1
ATOM 2137 C CA . THR B 1 10 ? -7.48 31.672 4.242 1 93.44 10 THR B CA 1
ATOM 2138 C C . THR B 1 10 ? -7.695 30.156 4.293 1 93.44 10 THR B C 1
ATOM 2140 O O . THR B 1 10 ? -8.719 29.656 3.838 1 93.44 10 THR B O 1
ATOM 2143 N N . ILE B 1 11 ? -6.699 29.5 4.812 1 96.25 11 ILE B N 1
ATOM 2144 C CA . ILE B 1 11 ? -6.746 28.031 4.871 1 96.25 11 ILE B CA 1
ATOM 2145 C C . ILE B 1 11 ? -6.93 27.578 6.32 1 96.25 11 ILE B C 1
ATOM 2147 O O . ILE B 1 11 ? -6.223 28.047 7.215 1 96.25 11 ILE B O 1
ATOM 2151 N N . THR B 1 12 ? -7.922 26.75 6.547 1 97.31 12 THR B N 1
ATOM 2152 C CA . THR B 1 12 ? -8.109 26.109 7.848 1 97.31 12 THR B CA 1
ATOM 2153 C C . THR B 1 12 ? -8.008 24.594 7.73 1 97.31 12 THR B C 1
ATOM 2155 O O . THR B 1 12 ? -8.711 23.984 6.918 1 97.31 12 THR B O 1
ATOM 2158 N N . VAL B 1 13 ? -7.113 24.016 8.5 1 97.44 13 VAL B N 1
ATOM 2159 C CA . VAL B 1 13 ? -6.941 22.562 8.539 1 97.44 13 VAL B CA 1
ATOM 2160 C C . VAL B 1 13 ? -7.723 21.984 9.719 1 97.44 13 VAL B C 1
ATOM 2162 O O . VAL B 1 13 ? -7.516 22.375 10.867 1 97.44 13 VAL B O 1
ATOM 2165 N N . PHE B 1 14 ? -8.594 21.094 9.43 1 97.19 14 PHE B N 1
ATOM 2166 C CA . PHE B 1 14 ? -9.367 20.422 10.469 1 97.19 14 PHE B CA 1
ATOM 2167 C C . PHE B 1 14 ? -8.703 19.109 10.859 1 97.19 14 PHE B C 1
ATOM 2169 O O . PHE B 1 14 ? -8.547 18.203 10.031 1 97.19 14 PHE B O 1
ATOM 2176 N N . ARG B 1 15 ? -8.406 18.922 12.18 1 95.94 15 ARG B N 1
ATOM 2177 C CA . ARG B 1 15 ? -7.477 17.891 12.625 1 95.94 15 ARG B CA 1
ATOM 2178 C C . ARG B 1 15 ? -8.18 16.875 13.523 1 95.94 15 ARG B C 1
ATOM 2180 O O . ARG B 1 15 ? -7.602 15.852 13.883 1 95.94 15 ARG B O 1
ATOM 2187 N N . GLY B 1 16 ? -9.359 17.172 14.047 1 92.31 16 GLY B N 1
ATOM 2188 C CA . GLY B 1 16 ? -10.117 16.25 14.875 1 92.31 16 GLY B CA 1
ATOM 2189 C C . GLY B 1 16 ? -9.992 16.531 16.359 1 92.31 16 GLY B C 1
ATOM 2190 O O . GLY B 1 16 ? -10.773 16.031 17.156 1 92.31 16 GLY B O 1
ATOM 2191 N N . PHE B 1 17 ? -9 17.359 16.766 1 89.81 17 PHE B N 1
ATOM 2192 C CA . PHE B 1 17 ? -8.789 17.672 18.172 1 89.81 17 PHE B CA 1
ATOM 2193 C C . PHE B 1 17 ? -8.625 19.172 18.391 1 89.81 17 PHE B C 1
ATOM 2195 O O . PHE B 1 17 ? -8.102 19.875 17.516 1 89.81 17 PHE B O 1
ATOM 2202 N N . PRO B 1 18 ? -9.023 19.625 19.516 1 88.25 18 PRO B N 1
ATOM 2203 C CA . PRO B 1 18 ? -9.023 21.062 19.75 1 88.25 18 PRO B CA 1
ATOM 2204 C C . PRO B 1 18 ? -7.637 21.609 20.094 1 88.25 18 PRO B C 1
ATOM 2206 O O . PRO B 1 18 ? -7.391 22.812 19.969 1 88.25 18 PRO B O 1
ATOM 2209 N N . GLU B 1 19 ? -6.773 20.703 20.578 1 89 19 GLU B N 1
ATOM 2210 C CA . GLU B 1 19 ? -5.469 21.156 21.031 1 89 19 GLU B CA 1
ATOM 2211 C C . GLU B 1 19 ? -4.648 21.734 19.891 1 89 19 GLU B C 1
ATOM 2213 O O . GLU B 1 19 ? -4.613 21.172 18.797 1 89 19 GLU B O 1
ATOM 2218 N N . LYS B 1 20 ? -4.074 22.844 20.156 1 93 20 LYS B N 1
ATOM 2219 C CA . LYS B 1 20 ? -3.188 23.5 19.203 1 93 20 LYS B CA 1
ATOM 2220 C C . LYS B 1 20 ? -1.726 23.359 19.625 1 93 20 LYS B C 1
ATOM 2222 O O . LYS B 1 20 ? -1.428 23.141 20.797 1 93 20 LYS B O 1
ATOM 2227 N N . GLY B 1 21 ? -0.86 23.406 18.656 1 95.06 21 GLY B N 1
ATOM 2228 C CA . GLY B 1 21 ? 0.562 23.359 18.953 1 95.06 21 GLY B CA 1
ATOM 2229 C C . GLY B 1 21 ? 1.032 21.969 19.344 1 95.06 21 GLY B C 1
ATOM 2230 O O . GLY B 1 21 ? 2.051 21.812 20.016 1 95.06 21 GLY B O 1
ATOM 2231 N N . CYS B 1 22 ? 0.202 21.016 19.016 1 96 22 CYS B N 1
ATOM 2232 C CA . CYS B 1 22 ? 0.575 19.625 19.281 1 96 22 CYS B CA 1
ATOM 2233 C C . CYS B 1 22 ? 0.213 18.734 18.109 1 96 22 CYS B C 1
ATOM 2235 O O . CYS B 1 22 ? -0.686 19.047 17.328 1 96 22 CYS B O 1
ATOM 2237 N N . TYR B 1 23 ? 0.939 17.672 18.016 1 97.25 23 TYR B N 1
ATOM 2238 C CA . TYR B 1 23 ? 0.644 16.703 16.953 1 97.25 23 TYR B CA 1
ATOM 2239 C C . TYR B 1 23 ? -0.562 15.844 17.328 1 97.25 23 TYR B C 1
ATOM 2241 O O . TYR B 1 23 ? -0.847 15.641 18.516 1 97.25 23 TYR B O 1
ATOM 2249 N N . THR B 1 24 ? -1.296 15.461 16.344 1 95.06 24 THR B N 1
ATOM 2250 C CA . THR B 1 24 ? -2.398 14.523 16.547 1 95.06 24 THR B CA 1
ATOM 2251 C C . THR B 1 24 ? -1.941 13.094 16.281 1 95.06 24 THR B C 1
ATOM 2253 O O . THR B 1 24 ? -0.836 12.867 15.789 1 95.06 24 THR B O 1
ATOM 2256 N N . TRP B 1 25 ? -2.775 12.109 16.625 1 95.69 25 TRP B N 1
ATOM 2257 C CA . TRP B 1 25 ? -2.439 10.703 16.469 1 95.69 25 TRP B CA 1
ATOM 2258 C C . TRP B 1 25 ? -2.52 10.281 15 1 95.69 25 TRP B C 1
ATOM 2260 O O . TRP B 1 25 ? -1.966 9.25 14.609 1 95.69 25 TRP B O 1
ATOM 2270 N N . SER B 1 26 ? -3.232 11.039 14.172 1 95.5 26 SER B N 1
ATOM 2271 C CA . SER B 1 26 ? -3.398 10.688 12.766 1 95.5 26 SER B CA 1
ATOM 2272 C C . SER B 1 26 ? -2.162 11.062 11.961 1 95.5 26 SER B C 1
ATOM 2274 O O . SER B 1 26 ? -1.774 12.227 11.906 1 95.5 26 SER B O 1
ATOM 2276 N N . PRO B 1 27 ? -1.565 10.148 11.258 1 98 27 PRO B N 1
ATOM 2277 C CA . PRO B 1 27 ? -0.415 10.484 10.422 1 98 27 PRO B CA 1
ATOM 2278 C C . PRO B 1 27 ? -0.788 11.391 9.242 1 98 27 PRO B C 1
ATOM 2280 O O . PRO B 1 27 ? 0.054 12.141 8.742 1 98 27 PRO B O 1
ATOM 2283 N N . PHE B 1 28 ? -2.055 11.375 8.867 1 97.81 28 PHE B N 1
ATOM 2284 C CA . PHE B 1 28 ? -2.475 12.102 7.68 1 97.81 28 PHE B CA 1
ATOM 2285 C C . PHE B 1 28 ? -2.629 13.594 7.988 1 97.81 28 PHE B C 1
ATOM 2287 O O . PHE B 1 28 ? -2.428 14.438 7.109 1 97.81 28 PHE B O 1
ATOM 2294 N N . VAL B 1 29 ? -2.975 13.906 9.227 1 97.62 29 VAL B N 1
ATOM 2295 C CA . VAL B 1 29 ? -3.047 15.305 9.625 1 97.62 29 VAL B CA 1
ATOM 2296 C C . VAL B 1 29 ? -1.651 15.922 9.594 1 97.62 29 VAL B C 1
ATOM 2298 O O . VAL B 1 29 ? -1.437 16.969 8.969 1 97.62 29 VAL B O 1
ATOM 2301 N N . THR B 1 30 ? -0.717 15.227 10.289 1 98.25 30 THR B N 1
ATOM 2302 C CA . THR B 1 30 ? 0.656 15.719 10.32 1 98.25 30 THR B CA 1
ATOM 2303 C C . THR B 1 30 ? 1.251 15.758 8.914 1 98.25 30 THR B C 1
ATOM 2305 O O . THR B 1 30 ? 1.994 16.688 8.578 1 98.25 30 THR B O 1
ATOM 2308 N N . LYS B 1 31 ? 0.99 14.789 8.117 1 98.56 31 LYS B N 1
ATOM 2309 C CA . LYS B 1 31 ? 1.419 14.766 6.719 1 98.56 31 LYS B CA 1
ATOM 2310 C C . LYS B 1 31 ? 0.974 16.031 5.984 1 98.56 31 LYS B C 1
ATOM 2312 O O . LYS B 1 31 ? 1.77 16.672 5.289 1 98.56 31 LYS B O 1
ATOM 2317 N N . LEU B 1 32 ? -0.313 16.359 6.113 1 98.25 32 LEU B N 1
ATOM 2318 C CA . LEU B 1 32 ? -0.856 17.516 5.418 1 98.25 32 LEU B CA 1
ATOM 2319 C C . LEU B 1 32 ? -0.209 18.812 5.922 1 98.25 32 LEU B C 1
ATOM 2321 O O . LEU B 1 32 ? 0.187 19.656 5.125 1 98.25 32 LEU B O 1
ATOM 2325 N N . GLU B 1 33 ? -0.096 18.953 7.23 1 98.12 33 GLU B N 1
ATOM 2326 C CA . GLU B 1 33 ? 0.537 20.141 7.789 1 98.12 33 GLU B CA 1
ATOM 2327 C C . GLU B 1 33 ? 1.983 20.266 7.32 1 98.12 33 GLU B C 1
ATOM 2329 O O . GLU B 1 33 ? 2.436 21.359 6.973 1 98.12 33 GLU B O 1
ATOM 2334 N N . ALA B 1 34 ? 2.705 19.125 7.344 1 98.56 34 ALA B N 1
ATOM 2335 C CA . ALA B 1 34 ? 4.082 19.141 6.855 1 98.56 34 ALA B CA 1
ATOM 2336 C C . ALA B 1 34 ? 4.145 19.609 5.406 1 98.56 34 ALA B C 1
ATOM 2338 O O . ALA B 1 34 ? 4.98 20.453 5.051 1 98.56 34 ALA B O 1
ATOM 2339 N N . ARG B 1 35 ? 3.229 19.109 4.59 1 98.25 35 ARG B N 1
ATOM 2340 C CA . ARG B 1 35 ? 3.236 19.469 3.178 1 98.25 35 ARG B CA 1
ATOM 2341 C C . ARG B 1 35 ? 2.969 20.953 2.994 1 98.25 35 ARG B C 1
ATOM 2343 O O . ARG B 1 35 ? 3.555 21.594 2.115 1 98.25 35 ARG B O 1
ATOM 2350 N N . LEU B 1 36 ? 2.053 21.531 3.746 1 97.5 36 LEU B N 1
ATOM 2351 C CA . LEU B 1 36 ? 1.773 22.953 3.697 1 97.5 36 LEU B CA 1
ATOM 2352 C C . LEU B 1 36 ? 2.986 23.766 4.152 1 97.5 36 LEU B C 1
ATOM 2354 O O . LEU B 1 36 ? 3.377 24.719 3.49 1 97.5 36 LEU B O 1
ATOM 2358 N N . ARG B 1 37 ? 3.645 23.297 5.152 1 97.88 37 ARG B N 1
ATOM 2359 C CA . ARG B 1 37 ? 4.75 24.047 5.746 1 97.88 37 ARG B CA 1
ATOM 2360 C C . ARG B 1 37 ? 6.012 23.922 4.895 1 97.88 37 ARG B C 1
ATOM 2362 O O . ARG B 1 37 ? 6.809 24.859 4.82 1 97.88 37 ARG B O 1
ATOM 2369 N N . PHE B 1 38 ? 6.219 22.75 4.211 1 97.94 38 PHE B N 1
ATOM 2370 C CA . PHE B 1 38 ? 7.309 22.625 3.248 1 97.94 38 PHE B CA 1
ATOM 2371 C C . PHE B 1 38 ? 7.203 23.703 2.172 1 97.94 38 PHE B C 1
ATOM 2373 O O . PHE B 1 38 ? 8.203 24.062 1.546 1 97.94 38 PHE B O 1
ATOM 2380 N N . GLY B 1 39 ? 6 24.219 1.966 1 96.06 39 GLY B N 1
ATOM 2381 C CA . GLY B 1 39 ? 5.762 25.219 0.946 1 96.06 39 GLY B CA 1
ATOM 2382 C C . GLY B 1 39 ? 5.52 26.609 1.521 1 96.06 39 GLY B C 1
ATOM 2383 O O . GLY B 1 39 ? 5.082 27.516 0.808 1 96.06 39 GLY B O 1
ATOM 2384 N N . ASP B 1 40 ? 5.629 26.766 2.822 1 95.06 40 ASP B N 1
ATOM 2385 C CA . ASP B 1 40 ? 5.5 28.047 3.514 1 95.06 40 ASP B CA 1
ATOM 2386 C C . ASP B 1 40 ? 4.074 28.578 3.414 1 95.06 40 ASP B C 1
ATOM 2388 O O . ASP B 1 40 ? 3.869 29.766 3.15 1 95.06 40 ASP B O 1
ATOM 2392 N N . ILE B 1 41 ? 3.186 27.688 3.477 1 95.19 41 ILE B N 1
ATOM 2393 C CA . ILE B 1 41 ? 1.779 28.078 3.482 1 95.19 41 ILE B CA 1
ATOM 2394 C C . ILE B 1 41 ? 1.301 28.266 4.922 1 95.19 41 ILE B C 1
ATOM 2396 O O . ILE B 1 41 ? 1.463 27.375 5.754 1 95.19 41 ILE B O 1
ATOM 2400 N N . SER B 1 42 ? 0.744 29.391 5.176 1 94.88 42 SER B N 1
ATOM 2401 C CA . SER B 1 42 ? 0.127 29.641 6.477 1 94.88 42 SER B CA 1
ATOM 2402 C C . SER B 1 42 ? -1.281 29.062 6.539 1 94.88 42 SER B C 1
ATOM 2404 O O . SER B 1 42 ? -2.029 29.125 5.562 1 94.88 42 SER B O 1
ATOM 2406 N N . TYR B 1 43 ? -1.624 28.547 7.664 1 96.44 43 TYR B N 1
ATOM 2407 C CA . TYR B 1 43 ? -2.953 27.969 7.844 1 96.44 43 TYR B CA 1
ATOM 2408 C C . TYR B 1 43 ? -3.4 28.078 9.297 1 96.44 43 TYR B C 1
ATOM 2410 O O . TYR B 1 43 ? -2.57 28.188 10.203 1 96.44 43 TYR B O 1
ATOM 2418 N N . ASN B 1 44 ? -4.664 28.062 9.508 1 96.06 44 ASN B N 1
ATOM 2419 C CA . ASN B 1 44 ? -5.273 27.891 10.82 1 96.06 44 ASN B CA 1
ATOM 2420 C C . ASN B 1 44 ? -5.629 26.422 11.086 1 96.06 44 ASN B C 1
ATOM 2422 O O . ASN B 1 44 ? -5.68 25.625 10.156 1 96.06 44 ASN B O 1
ATOM 2426 N N . VAL B 1 45 ? -5.77 26.078 12.375 1 96.94 45 VAL B N 1
ATOM 2427 C CA . VAL B 1 45 ? -6.176 24.719 12.719 1 96.94 45 VAL B CA 1
ATOM 2428 C C . VAL B 1 45 ? -7.5 24.734 13.477 1 96.94 45 VAL B C 1
ATOM 2430 O O . VAL B 1 45 ? -7.789 25.703 14.195 1 96.94 45 VAL B O 1
ATOM 2433 N N . ASP B 1 46 ? -8.289 23.75 13.273 1 95.94 46 ASP B N 1
ATOM 2434 C CA . ASP B 1 46 ? -9.562 23.594 13.984 1 95.94 46 ASP B CA 1
ATOM 2435 C C . ASP B 1 46 ? -9.898 22.125 14.172 1 95.94 46 ASP B C 1
ATOM 2437 O O . ASP B 1 46 ? -9.203 21.25 13.648 1 95.94 46 ASP B O 1
ATOM 2441 N N . VAL B 1 47 ? -10.836 21.812 14.992 1 94.25 47 VAL B N 1
ATOM 2442 C CA . VAL B 1 47 ? -11.188 20.453 15.391 1 94.25 47 VAL B CA 1
ATOM 2443 C C . VAL B 1 47 ? -11.891 19.734 14.242 1 94.25 47 VAL B C 1
ATOM 2445 O O . VAL B 1 47 ? -11.461 18.672 13.805 1 94.25 47 VAL B O 1
ATOM 2448 N N . GLY B 1 48 ? -12.961 20.328 13.742 1 91.75 48 GLY B N 1
ATOM 2449 C CA . GLY B 1 48 ? -13.773 19.703 12.719 1 91.75 48 GLY B CA 1
ATOM 2450 C C . GLY B 1 48 ? -14.336 18.359 13.148 1 91.75 48 GLY B C 1
ATOM 2451 O O . GLY B 1 48 ? -14.469 18.094 14.344 1 91.75 48 GLY B O 1
ATOM 2452 N N . SER B 1 49 ? -14.859 17.625 12.242 1 89.94 49 SER B N 1
ATOM 2453 C CA . SER B 1 49 ? -15.391 16.281 12.461 1 89.94 49 SER B CA 1
ATOM 2454 C C . SER B 1 49 ? -15.445 15.492 11.156 1 89.94 49 SER B C 1
ATOM 2456 O O . SER B 1 49 ? -15.648 16.078 10.078 1 89.94 49 SER B O 1
ATOM 2458 N N . PRO B 1 50 ? -15.195 14.164 11.266 1 88.69 50 PRO B N 1
ATOM 2459 C CA . PRO B 1 50 ? -15.336 13.344 10.055 1 88.69 50 PRO B CA 1
ATOM 2460 C C . PRO B 1 50 ? -16.703 13.516 9.383 1 88.69 50 PRO B C 1
ATOM 2462 O O . PRO B 1 50 ? -16.797 13.43 8.156 1 88.69 50 PRO B O 1
ATOM 2465 N N . LEU B 1 51 ? -17.703 13.852 10.133 1 87.19 51 LEU B N 1
ATOM 2466 C CA . LEU B 1 51 ? -19.062 13.992 9.609 1 87.19 51 LEU B CA 1
ATOM 2467 C C . LEU B 1 51 ? -19.188 15.234 8.734 1 87.19 51 LEU B C 1
ATOM 2469 O O . LEU B 1 51 ? -20.047 15.289 7.852 1 87.19 51 LEU B O 1
ATOM 2473 N N . LYS B 1 52 ? -18.328 16.156 8.938 1 91.12 52 LYS B N 1
ATOM 2474 C CA . LYS B 1 52 ? -18.359 17.391 8.172 1 91.12 52 LYS B CA 1
ATOM 2475 C C . LYS B 1 52 ? -17.391 17.344 7 1 91.12 52 LYS B C 1
ATOM 2477 O O . LYS B 1 52 ? -17.391 18.25 6.152 1 91.12 52 LYS B O 1
ATOM 2482 N N . SER B 1 53 ? -16.562 16.312 6.992 1 93 53 SER B N 1
ATOM 2483 C CA . SER B 1 53 ? -15.562 16.172 5.938 1 93 53 SER B CA 1
ATOM 2484 C C . SER B 1 53 ? -16.203 15.695 4.633 1 93 53 SER B C 1
ATOM 2486 O O . SER B 1 53 ? -17.047 14.805 4.637 1 93 53 SER B O 1
ATOM 2488 N N . PRO B 1 54 ? -15.781 16.281 3.479 1 91.12 54 PRO B N 1
ATOM 2489 C CA . PRO B 1 54 ? -16.359 15.875 2.191 1 91.12 54 PRO B CA 1
ATOM 2490 C C . PRO B 1 54 ? -16.281 14.367 1.953 1 91.12 54 PRO B C 1
ATOM 2492 O O . PRO B 1 54 ? -17.156 13.805 1.29 1 91.12 54 PRO B O 1
ATOM 2495 N N . ARG B 1 55 ? -15.25 13.703 2.537 1 90.44 55 ARG B N 1
ATOM 2496 C CA . ARG B 1 55 ? -15.07 12.281 2.289 1 90.44 55 ARG B CA 1
ATOM 2497 C C . ARG B 1 55 ? -15.125 11.484 3.592 1 90.44 55 ARG B C 1
ATOM 2499 O O . ARG B 1 55 ? -14.68 10.336 3.645 1 90.44 55 ARG B O 1
ATOM 2506 N N . GLY B 1 56 ? -15.477 12.117 4.637 1 88.88 56 GLY B N 1
ATOM 2507 C CA . GLY B 1 56 ? -15.766 11.445 5.891 1 88.88 56 GLY B CA 1
ATOM 2508 C C . GLY B 1 56 ? -14.523 11.117 6.695 1 88.88 56 GLY B C 1
ATOM 2509 O O . GLY B 1 56 ? -14.562 10.281 7.602 1 88.88 56 GLY B O 1
ATOM 2510 N N . LYS B 1 57 ? -13.414 11.703 6.328 1 90.06 57 LYS B N 1
ATOM 2511 C CA . LYS B 1 57 ? -12.164 11.438 7.027 1 90.06 57 LYS B CA 1
ATOM 2512 C C . LYS B 1 57 ? -11.43 12.734 7.355 1 90.06 57 LYS B C 1
ATOM 2514 O O . LYS B 1 57 ? -11.703 13.773 6.754 1 90.06 57 LYS B O 1
ATOM 2519 N N . LEU B 1 58 ? -10.656 12.656 8.375 1 93.19 58 LEU B N 1
ATOM 2520 C CA . LEU B 1 58 ? -9.727 13.734 8.695 1 93.19 58 LEU B CA 1
ATOM 2521 C C . LEU B 1 58 ? -8.336 13.438 8.148 1 93.19 58 LEU B C 1
ATOM 2523 O O . LEU B 1 58 ? -7.949 12.266 8.039 1 93.19 58 LEU B O 1
ATOM 2527 N N . PRO B 1 59 ? -7.582 14.414 7.645 1 96.62 59 PRO B N 1
ATOM 2528 C CA . PRO B 1 59 ? -7.898 15.844 7.699 1 96.62 59 PRO B CA 1
ATOM 2529 C C . PRO B 1 59 ? -8.719 16.312 6.496 1 96.62 59 PRO B C 1
ATOM 2531 O O . PRO B 1 59 ? -8.852 15.578 5.516 1 96.62 59 PRO B O 1
ATOM 2534 N N . TYR B 1 60 ? -9.328 17.422 6.609 1 97 60 TYR B N 1
ATOM 2535 C CA . TYR B 1 60 ? -9.844 18.219 5.508 1 97 60 TYR B CA 1
ATOM 2536 C C . TYR B 1 60 ? -9.562 19.703 5.742 1 97 60 TYR B C 1
ATOM 2538 O O . TYR B 1 60 ? -9.094 20.094 6.812 1 97 60 TYR B O 1
ATOM 2546 N N . ILE B 1 61 ? -9.719 20.5 4.684 1 96.94 61 ILE B N 1
ATOM 2547 C CA . ILE B 1 61 ? -9.469 21.938 4.824 1 96.94 61 ILE B CA 1
ATOM 2548 C C . ILE B 1 61 ? -10.664 22.719 4.305 1 96.94 61 ILE B C 1
ATOM 2550 O O . ILE B 1 61 ? -11.492 22.188 3.566 1 96.94 61 ILE B O 1
ATOM 2554 N N . THR B 1 62 ? -10.734 23.922 4.727 1 96 62 THR B N 1
ATOM 2555 C CA . THR B 1 62 ? -11.57 24.922 4.074 1 96 62 THR B CA 1
ATOM 2556 C C . THR B 1 62 ? -10.719 26.047 3.504 1 96 62 THR B C 1
ATOM 2558 O O . THR B 1 62 ? -9.742 26.484 4.129 1 96 62 THR B O 1
ATOM 2561 N N . LEU B 1 63 ? -11.016 26.391 2.312 1 93.62 63 LEU B N 1
ATOM 2562 C CA . LEU B 1 63 ? -10.438 27.547 1.651 1 93.62 63 LEU B CA 1
ATOM 2563 C C . LEU B 1 63 ? -11.445 28.688 1.588 1 93.62 63 LEU B C 1
ATOM 2565 O O . LEU B 1 63 ? -12.531 28.531 1.034 1 93.62 63 LEU B O 1
ATOM 2569 N N . GLU B 1 64 ? -11.094 29.734 2.162 1 92.19 64 GLU B N 1
ATOM 2570 C CA . GLU B 1 64 ? -11.969 30.891 2.15 1 92.19 64 GLU B CA 1
ATOM 2571 C C . GLU B 1 64 ? -11.352 32.031 1.36 1 92.19 64 GLU B C 1
ATOM 2573 O O . GLU B 1 64 ? -10.227 32.469 1.65 1 92.19 64 GLU B O 1
ATOM 2578 N N . ARG B 1 65 ? -12.133 32.406 0.34 1 87.44 65 ARG B N 1
ATOM 2579 C CA . ARG B 1 65 ? -11.727 33.562 -0.489 1 87.44 65 ARG B CA 1
ATOM 2580 C C . ARG B 1 65 ? -12.938 34.344 -0.955 1 87.44 65 ARG B C 1
ATOM 2582 O O . ARG B 1 65 ? -13.891 33.781 -1.49 1 87.44 65 ARG B O 1
ATOM 2589 N N . ASP B 1 66 ? -12.914 35.656 -0.747 1 87.5 66 ASP B N 1
ATOM 2590 C CA . ASP B 1 66 ? -13.922 36.594 -1.232 1 87.5 66 ASP B CA 1
ATOM 2591 C C . ASP B 1 66 ? -15.328 36.156 -0.812 1 87.5 66 ASP B C 1
ATOM 2593 O O . ASP B 1 66 ? -16.25 36.125 -1.629 1 87.5 66 ASP B O 1
ATOM 2597 N N . GLY B 1 67 ? -15.422 35.656 0.312 1 85.69 67 GLY B N 1
ATOM 2598 C CA . GLY B 1 67 ? -16.719 35.281 0.859 1 85.69 67 GLY B CA 1
ATOM 2599 C C . GLY B 1 67 ? -17.141 33.875 0.475 1 85.69 67 GLY B C 1
ATOM 2600 O O . GLY B 1 67 ? -18.234 33.438 0.859 1 85.69 67 GLY B O 1
ATOM 2601 N N . GLN B 1 68 ? -16.391 33.281 -0.27 1 89.94 68 GLN B N 1
ATOM 2602 C CA . GLN B 1 68 ? -16.703 31.906 -0.666 1 89.94 68 GLN B CA 1
ATOM 2603 C C . GLN B 1 68 ? -15.828 30.906 0.099 1 89.94 68 GLN B C 1
ATOM 2605 O O . GLN B 1 68 ? -14.664 31.172 0.382 1 89.94 68 GLN B O 1
ATOM 2610 N N . SER B 1 69 ? -16.5 29.766 0.496 1 91 69 SER B N 1
ATOM 2611 C CA . SER B 1 69 ? -15.789 28.734 1.237 1 91 69 SER B CA 1
ATOM 2612 C C . SER B 1 69 ? -15.883 27.391 0.526 1 91 69 SER B C 1
ATOM 2614 O O . SER B 1 69 ? -16.953 27 0.035 1 91 69 SER B O 1
ATOM 2616 N N . GLN B 1 70 ? -14.727 26.797 0.368 1 92.31 70 GLN B N 1
ATOM 2617 C CA . GLN B 1 70 ? -14.664 25.469 -0.237 1 92.31 70 GLN B CA 1
ATOM 2618 C C . GLN B 1 70 ? -13.969 24.469 0.687 1 92.31 70 GLN B C 1
ATOM 2620 O O . GLN B 1 70 ? -12.938 24.797 1.284 1 92.31 70 GLN B O 1
ATOM 2625 N N . SER B 1 71 ? -14.57 23.312 0.874 1 94.56 71 SER B N 1
ATOM 2626 C CA . SER B 1 71 ? -13.961 22.234 1.654 1 94.56 71 SER B CA 1
ATOM 2627 C C . SER B 1 71 ? -13.336 21.172 0.75 1 94.56 71 SER B C 1
ATOM 2629 O O . SER B 1 71 ? -13.938 20.781 -0.254 1 94.56 71 SER B O 1
ATOM 2631 N N . ILE B 1 72 ? -12.141 20.812 1.114 1 93.75 72 ILE B N 1
ATOM 2632 C CA . ILE B 1 72 ? -11.438 19.844 0.289 1 93.75 72 ILE B CA 1
ATOM 2633 C C . ILE B 1 72 ? -10.883 18.719 1.171 1 93.75 72 ILE B C 1
ATOM 2635 O O . ILE B 1 72 ? -10.336 18.984 2.244 1 93.75 72 ILE B O 1
ATOM 2639 N N . SER B 1 73 ? -11.172 17.609 0.904 1 91.25 73 SER B N 1
ATOM 2640 C CA . SER B 1 73 ? -10.555 16.375 1.375 1 91.25 73 SER B CA 1
ATOM 2641 C C . SER B 1 73 ? -10.117 15.5 0.208 1 91.25 73 SER B C 1
ATOM 2643 O O . SER B 1 73 ? -10.594 15.672 -0.917 1 91.25 73 SER B O 1
ATOM 2645 N N . ASP B 1 74 ? -9.078 14.727 0.24 1 90.88 74 ASP B N 1
ATOM 2646 C CA . ASP B 1 74 ? -8.211 14.047 1.198 1 90.88 74 ASP B CA 1
ATOM 2647 C C . ASP B 1 74 ? -6.805 14.633 1.176 1 90.88 74 ASP B C 1
ATOM 2649 O O . ASP B 1 74 ? -6.422 15.312 0.219 1 90.88 74 ASP B O 1
ATOM 2653 N N . SER B 1 75 ? -5.879 14.297 2.201 1 91.38 75 SER B N 1
ATOM 2654 C CA . SER B 1 75 ? -4.562 14.906 2.377 1 91.38 75 SER B CA 1
ATOM 2655 C C . SER B 1 75 ? -3.783 14.922 1.066 1 91.38 75 SER B C 1
ATOM 2657 O O . SER B 1 75 ? -3.16 15.93 0.724 1 91.38 75 SER B O 1
ATOM 2659 N N . THR B 1 76 ? -3.861 13.898 0.277 1 90.88 76 THR B N 1
ATOM 2660 C CA . THR B 1 76 ? -3.152 13.812 -0.995 1 90.88 76 THR B CA 1
ATOM 2661 C C . THR B 1 76 ? -3.795 14.727 -2.035 1 90.88 76 THR B C 1
ATOM 2663 O O . THR B 1 76 ? -3.096 15.43 -2.766 1 90.88 76 THR B O 1
ATOM 2666 N N . LEU B 1 77 ? -5.086 14.82 -2.076 1 92.56 77 LEU B N 1
ATOM 2667 C CA . LEU B 1 77 ? -5.809 15.609 -3.066 1 92.56 77 LEU B CA 1
ATOM 2668 C C . LEU B 1 77 ? -5.707 17.094 -2.75 1 92.56 77 LEU B C 1
ATOM 2670 O O . LEU B 1 77 ? -5.676 17.938 -3.662 1 92.56 77 LEU B O 1
ATOM 2674 N N . ILE B 1 78 ? -5.664 17.422 -1.486 1 94.19 78 ILE B N 1
ATOM 2675 C CA . ILE B 1 78 ? -5.453 18.812 -1.084 1 94.19 78 ILE B CA 1
ATOM 2676 C C . ILE B 1 78 ? -4.121 19.297 -1.639 1 94.19 78 ILE B C 1
ATOM 2678 O O . ILE B 1 78 ? -4.059 20.359 -2.275 1 94.19 78 ILE B O 1
ATOM 2682 N N . ALA B 1 79 ? -3.082 18.484 -1.41 1 94.38 79 ALA B N 1
ATOM 2683 C CA . ALA B 1 79 ? -1.762 18.844 -1.918 1 94.38 79 ALA B CA 1
ATOM 2684 C C . ALA B 1 79 ? -1.774 18.969 -3.439 1 94.38 79 ALA B C 1
ATOM 2686 O O . ALA B 1 79 ? -1.226 19.922 -3.994 1 94.38 79 ALA B O 1
ATOM 2687 N N . LYS B 1 80 ? -2.418 18.078 -4.105 1 94.12 80 LYS B N 1
ATOM 2688 C CA . LYS B 1 80 ? -2.5 18.109 -5.562 1 94.12 80 LYS B CA 1
ATOM 2689 C C . LYS B 1 80 ? -3.23 19.359 -6.051 1 94.12 80 LYS B C 1
ATOM 2691 O O . LYS B 1 80 ? -2.801 20 -7.012 1 94.12 80 LYS B O 1
ATOM 2696 N N . THR B 1 81 ? -4.348 19.656 -5.387 1 92.62 81 THR B N 1
ATOM 2697 C CA . THR B 1 81 ? -5.129 20.828 -5.738 1 92.62 81 THR B CA 1
ATOM 2698 C C . THR B 1 81 ? -4.293 22.094 -5.59 1 92.62 81 THR B C 1
ATOM 2700 O O . THR B 1 81 ? -4.316 22.969 -6.461 1 92.62 81 THR B O 1
ATOM 2703 N N . PHE B 1 82 ? -3.514 22.188 -4.574 1 94.25 82 PHE B N 1
ATOM 2704 C CA . PHE B 1 82 ? -2.688 23.359 -4.32 1 94.25 82 PHE B CA 1
ATOM 2705 C C . PHE B 1 82 ? -1.545 23.438 -5.324 1 94.25 82 PHE B C 1
ATOM 2707 O O . PHE B 1 82 ? -1.138 24.547 -5.715 1 94.25 82 PHE B O 1
ATOM 2714 N N . ILE B 1 83 ? -1.048 22.297 -5.754 1 95 83 ILE B N 1
ATOM 2715 C CA . ILE B 1 83 ? -0.011 22.266 -6.7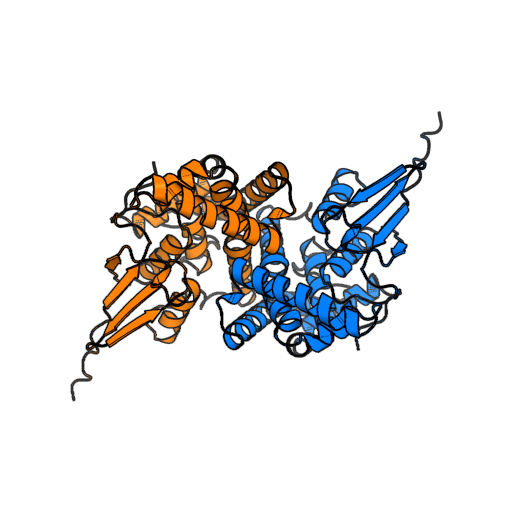81 1 95 83 ILE B CA 1
ATOM 2716 C C . ILE B 1 83 ? -0.588 22.766 -8.109 1 95 83 ILE B C 1
ATOM 2718 O O . ILE B 1 83 ? -0.003 23.625 -8.766 1 95 83 ILE B O 1
ATOM 2722 N N . GLU B 1 84 ? -1.761 22.281 -8.438 1 93.62 84 GLU B N 1
ATOM 2723 C CA . GLU B 1 84 ? -2.41 22.625 -9.695 1 93.62 84 GLU B CA 1
ATOM 2724 C C . GLU B 1 84 ? -2.801 24.094 -9.727 1 93.62 84 GLU B C 1
ATOM 2726 O O . GLU B 1 84 ? -2.797 24.719 -10.789 1 93.62 84 GLU B O 1
ATOM 2731 N N . SER B 1 85 ? -3.092 24.656 -8.562 1 91.06 85 SER B N 1
ATOM 2732 C CA . SER B 1 85 ? -3.514 26.047 -8.484 1 91.06 85 SER B CA 1
ATOM 2733 C C . SER B 1 85 ? -2.314 26.984 -8.359 1 91.06 85 SER B C 1
ATOM 2735 O O . SER B 1 85 ? -2.471 28.203 -8.352 1 91.06 85 SER B O 1
ATOM 2737 N N . GLY B 1 86 ? -1.096 26.359 -8.141 1 90.88 86 GLY B N 1
ATOM 2738 C CA . GLY B 1 86 ? 0.12 27.156 -8.094 1 90.88 86 GLY B CA 1
ATOM 2739 C C . GLY B 1 86 ? 0.477 27.625 -6.691 1 90.88 86 GLY B C 1
ATOM 2740 O O . GLY B 1 86 ? 1.472 28.312 -6.496 1 90.88 86 GLY B O 1
ATOM 2741 N N . TYR B 1 87 ? -0.286 27.156 -5.711 1 89.88 87 TYR B N 1
ATOM 2742 C CA . TYR B 1 87 ? -0.023 27.562 -4.332 1 89.88 87 TYR B CA 1
ATOM 2743 C C . TYR B 1 87 ? 1.166 26.797 -3.764 1 89.88 87 TYR B C 1
ATOM 2745 O O . TYR B 1 87 ? 1.882 27.297 -2.896 1 89.88 87 TYR B O 1
ATOM 2753 N N . LEU B 1 88 ? 1.306 25.547 -4.227 1 93.56 88 LEU B N 1
ATOM 2754 C CA . LEU B 1 88 ? 2.406 24.703 -3.781 1 93.56 88 LEU B CA 1
ATOM 2755 C C . LEU B 1 88 ? 3.238 24.219 -4.965 1 93.56 88 LEU B C 1
ATOM 2757 O O . LEU B 1 88 ? 2.701 23.969 -6.047 1 93.56 88 LEU B O 1
ATOM 2761 N N . GLU B 1 89 ? 4.465 24.141 -4.699 1 94.94 89 GLU B N 1
ATOM 2762 C CA . GLU B 1 89 ? 5.336 23.5 -5.676 1 94.94 89 GLU B CA 1
ATOM 2763 C C . GLU B 1 89 ? 5.203 21.969 -5.617 1 94.94 89 GLU B C 1
ATOM 2765 O O . GLU B 1 89 ? 4.984 21.406 -4.543 1 94.94 89 GLU B O 1
ATOM 2770 N N . ASP B 1 90 ? 5.289 21.406 -6.762 1 96.06 90 ASP B N 1
ATOM 2771 C CA . ASP B 1 90 ? 5.441 19.953 -6.789 1 96.06 90 ASP B CA 1
ATOM 2772 C C . ASP B 1 90 ? 6.809 19.531 -6.258 1 96.06 90 ASP B C 1
ATOM 2774 O O . ASP B 1 90 ? 7.824 19.719 -6.93 1 96.06 90 ASP B O 1
ATOM 2778 N N . LEU B 1 91 ? 6.836 18.922 -5.141 1 96.94 91 LEU B N 1
ATOM 2779 C CA . LEU B 1 91 ? 8.094 18.578 -4.492 1 96.94 91 LEU B CA 1
ATOM 2780 C C . LEU B 1 91 ? 8.852 17.516 -5.297 1 96.94 91 LEU B C 1
ATOM 2782 O O . LEU B 1 91 ? 10.047 17.312 -5.094 1 96.94 91 LEU B O 1
ATOM 2786 N N . ASN B 1 92 ? 8.117 16.844 -6.234 1 96.56 92 ASN B N 1
ATOM 2787 C CA . ASN B 1 92 ? 8.734 15.758 -6.996 1 96.56 92 ASN B CA 1
ATOM 2788 C C . ASN B 1 92 ? 9.109 16.203 -8.406 1 96.56 92 ASN B C 1
ATOM 2790 O O . ASN B 1 92 ? 9.445 15.383 -9.258 1 96.56 92 ASN B O 1
ATOM 2794 N N . CYS B 1 93 ? 9.039 17.5 -8.641 1 94.94 93 CYS B N 1
ATOM 2795 C CA . CYS B 1 93 ? 9.219 18 -9.992 1 94.94 93 CYS B CA 1
ATOM 2796 C C . CYS B 1 93 ? 10.633 17.75 -10.492 1 94.94 93 CYS B C 1
ATOM 2798 O O . CYS B 1 93 ? 10.867 17.609 -11.695 1 94.94 93 CYS B O 1
ATOM 2800 N N . ARG B 1 94 ? 11.617 17.609 -9.633 1 94.5 94 ARG B N 1
ATOM 2801 C CA . ARG B 1 94 ? 13.016 17.484 -10.039 1 94.5 94 ARG B CA 1
ATOM 2802 C C . ARG B 1 94 ? 13.445 16.016 -10.055 1 94.5 94 ARG B C 1
ATOM 2804 O O . ARG B 1 94 ? 14.555 15.695 -10.477 1 94.5 94 ARG B O 1
ATOM 2811 N N . LEU B 1 95 ? 12.586 15.172 -9.625 1 96.38 95 LEU B N 1
ATOM 2812 C CA . LEU B 1 95 ? 12.914 13.75 -9.586 1 96.38 95 LEU B CA 1
ATOM 2813 C C . LEU B 1 95 ? 12.836 13.133 -10.977 1 96.38 95 LEU B C 1
ATOM 2815 O O . LEU B 1 95 ? 12 13.539 -11.797 1 96.38 95 LEU B O 1
ATOM 2819 N N . SER B 1 96 ? 13.727 12.195 -11.281 1 96.56 96 SER B N 1
ATOM 2820 C CA . SER B 1 96 ? 13.594 11.375 -12.484 1 96.56 96 SER B CA 1
ATOM 2821 C C . SER B 1 96 ? 12.344 10.508 -12.43 1 96.56 96 SER B C 1
ATOM 2823 O O . SER B 1 96 ? 11.742 10.336 -11.359 1 96.56 96 SER B O 1
ATOM 2825 N N . LEU B 1 97 ? 11.93 9.977 -13.516 1 95.62 97 LEU B N 1
ATOM 2826 C CA . LEU B 1 97 ? 10.75 9.125 -13.57 1 95.62 97 LEU B CA 1
ATOM 2827 C C . LEU B 1 97 ? 10.906 7.914 -12.664 1 95.62 97 LEU B C 1
ATOM 2829 O O . LEU B 1 97 ? 9.953 7.508 -11.992 1 95.62 97 LEU B O 1
ATOM 2833 N N . VAL B 1 98 ? 12.086 7.391 -12.625 1 95.62 98 VAL B N 1
ATOM 2834 C CA . VAL B 1 98 ? 12.367 6.238 -11.773 1 95.62 98 VAL B CA 1
ATOM 2835 C C . VAL B 1 98 ? 12.273 6.645 -10.305 1 95.62 98 VAL B C 1
ATOM 2837 O O . VAL B 1 98 ? 11.688 5.922 -9.492 1 95.62 98 VAL B O 1
ATOM 2840 N N . GLU B 1 99 ? 12.828 7.82 -9.977 1 96.44 99 GLU B N 1
ATOM 2841 C CA . GLU B 1 99 ? 12.766 8.32 -8.602 1 96.44 99 GLU B CA 1
ATOM 2842 C C . GLU B 1 99 ? 11.328 8.602 -8.18 1 96.44 99 GLU B C 1
ATOM 2844 O O . GLU B 1 99 ? 10.953 8.367 -7.031 1 96.44 99 GLU B O 1
ATOM 2849 N N . LYS B 1 100 ? 10.57 9.094 -9.109 1 97.94 100 LYS B N 1
ATOM 2850 C CA . LYS B 1 100 ? 9.156 9.344 -8.836 1 97.94 100 LYS B CA 1
ATOM 2851 C C . LYS B 1 100 ? 8.414 8.039 -8.539 1 97.94 100 LYS B C 1
ATOM 2853 O O . LYS B 1 100 ? 7.547 7.992 -7.672 1 97.94 100 LYS B O 1
ATOM 2858 N N . ALA B 1 101 ? 8.758 6.992 -9.289 1 97.88 101 ALA B N 1
ATOM 2859 C CA . ALA B 1 101 ? 8.156 5.688 -9.047 1 97.88 101 ALA B CA 1
ATOM 2860 C C . ALA B 1 101 ? 8.523 5.152 -7.668 1 97.88 101 ALA B C 1
ATOM 2862 O O . ALA B 1 101 ? 7.688 4.566 -6.977 1 97.88 101 ALA B O 1
ATOM 2863 N N . GLN B 1 102 ? 9.75 5.395 -7.309 1 97.38 102 GLN B N 1
ATOM 2864 C CA . GLN B 1 102 ? 10.211 4.977 -5.988 1 97.38 102 GLN B CA 1
ATOM 2865 C C . GLN B 1 102 ? 9.508 5.77 -4.887 1 97.38 102 GLN B C 1
ATOM 2867 O O . GLN B 1 102 ? 9.141 5.211 -3.854 1 97.38 102 GLN B O 1
ATOM 2872 N N . ASP B 1 103 ? 9.359 7.039 -5.113 1 98.38 103 ASP B N 1
ATOM 2873 C CA . ASP B 1 103 ? 8.656 7.898 -4.172 1 98.38 103 ASP B CA 1
ATOM 2874 C C . ASP B 1 103 ? 7.211 7.434 -3.977 1 98.38 103 ASP B C 1
ATOM 2876 O O . ASP B 1 103 ? 6.746 7.289 -2.844 1 98.38 103 ASP B O 1
ATOM 2880 N N . LEU B 1 104 ? 6.566 7.109 -5.074 1 98.56 104 LEU B N 1
ATOM 2881 C CA . LEU B 1 104 ? 5.191 6.621 -5.047 1 98.56 104 LEU B CA 1
ATOM 2882 C C . LEU B 1 104 ? 5.105 5.293 -4.301 1 98.56 104 LEU B C 1
ATOM 2884 O O . LEU B 1 104 ? 4.156 5.059 -3.549 1 98.56 104 LEU B O 1
ATOM 2888 N N . SER B 1 105 ? 6.082 4.465 -4.492 1 98.75 105 SER B N 1
ATOM 2889 C CA . SER B 1 105 ? 6.109 3.152 -3.857 1 98.75 105 SER B CA 1
ATOM 2890 C C . SER B 1 105 ? 6.262 3.271 -2.346 1 98.75 105 SER B C 1
ATOM 2892 O O . SER B 1 105 ? 5.605 2.553 -1.591 1 98.75 105 SER B O 1
ATOM 2894 N N . LEU B 1 106 ? 7.133 4.164 -1.899 1 98.75 106 LEU B N 1
ATOM 2895 C CA . LEU B 1 106 ? 7.328 4.352 -0.466 1 98.75 106 LEU B CA 1
ATOM 2896 C C . LEU B 1 106 ? 6.062 4.898 0.187 1 98.75 106 LEU B C 1
ATOM 2898 O O . LEU B 1 106 ? 5.688 4.465 1.278 1 98.75 106 LEU B O 1
ATOM 2902 N N . LYS B 1 107 ? 5.422 5.824 -0.482 1 98.75 107 LYS B N 1
ATOM 2903 C CA . LYS B 1 107 ? 4.168 6.355 0.046 1 98.75 107 LYS B CA 1
ATOM 2904 C C . LYS B 1 107 ? 3.123 5.25 0.188 1 98.75 107 LYS B C 1
ATOM 2906 O O . LYS B 1 107 ? 2.395 5.199 1.182 1 98.75 107 LYS B O 1
ATOM 2911 N N . ALA B 1 108 ? 3.104 4.348 -0.766 1 98.75 108 ALA B N 1
ATOM 2912 C CA . ALA B 1 108 ? 2.16 3.234 -0.704 1 98.75 108 ALA B CA 1
ATOM 2913 C C . ALA B 1 108 ? 2.484 2.307 0.464 1 98.75 108 ALA B C 1
ATOM 2915 O O . ALA B 1 108 ? 1.58 1.816 1.144 1 98.75 108 ALA B O 1
ATOM 2916 N N . LEU B 1 109 ? 3.736 2.057 0.688 1 98.81 109 LEU B N 1
ATOM 2917 C CA . LEU B 1 109 ? 4.145 1.208 1.802 1 98.81 109 LEU B CA 1
ATOM 2918 C C . LEU B 1 109 ? 3.623 1.76 3.125 1 98.81 109 LEU B C 1
ATOM 2920 O O . LEU B 1 109 ? 3.135 1.005 3.969 1 98.81 109 LEU B O 1
ATOM 2924 N N . LEU B 1 110 ? 3.664 3.045 3.234 1 98.81 110 LEU B N 1
ATOM 2925 C CA . LEU B 1 110 ? 3.279 3.701 4.48 1 98.81 110 LEU B CA 1
ATOM 2926 C C . LEU B 1 110 ? 1.766 3.863 4.562 1 98.81 110 LEU B C 1
ATOM 2928 O O . LEU B 1 110 ? 1.135 3.359 5.496 1 98.81 110 LEU B O 1
ATOM 2932 N N . GLU B 1 111 ? 1.171 4.387 3.523 1 98.38 111 GLU B N 1
ATOM 2933 C CA . GLU B 1 111 ? -0.225 4.812 3.584 1 98.38 111 GLU B CA 1
ATOM 2934 C C . GLU B 1 111 ? -1.17 3.639 3.34 1 98.38 111 GLU B C 1
ATOM 2936 O O . GLU B 1 111 ? -2.295 3.627 3.844 1 98.38 111 GLU B O 1
ATOM 2941 N N . ASP B 1 112 ? -0.687 2.625 2.57 1 98.19 112 ASP B N 1
ATOM 2942 C CA . ASP B 1 112 ? -1.617 1.593 2.125 1 98.19 112 ASP B CA 1
ATOM 2943 C C . ASP B 1 112 ? -1.325 0.258 2.805 1 98.19 112 ASP B C 1
ATOM 2945 O O . ASP B 1 112 ? -2.131 -0.672 2.732 1 98.19 112 ASP B O 1
ATOM 2949 N N . LYS B 1 113 ? -0.217 0.167 3.471 1 98.5 113 LYS B N 1
ATOM 2950 C CA . LYS B 1 113 ? 0.127 -1.087 4.137 1 98.5 113 LYS B CA 1
ATOM 2951 C C . LYS B 1 113 ? 0.369 -0.871 5.625 1 98.5 113 LYS B C 1
ATOM 2953 O O . LYS B 1 113 ? -0.405 -1.343 6.461 1 98.5 113 LYS B O 1
ATOM 2958 N N . LEU B 1 114 ? 1.341 -0.071 5.988 1 98.81 114 LEU B N 1
ATOM 2959 C CA . LEU B 1 114 ? 1.697 0.167 7.383 1 98.81 114 LEU B CA 1
ATOM 2960 C C . LEU B 1 114 ? 0.518 0.752 8.156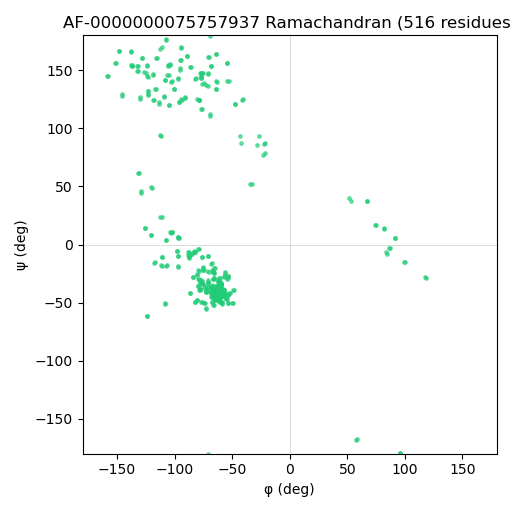 1 98.81 114 LEU B C 1
ATOM 2962 O O . LEU B 1 114 ? 0.307 0.42 9.32 1 98.81 114 LEU B O 1
ATOM 2966 N N . TYR B 1 115 ? -0.202 1.605 7.484 1 98.56 115 TYR B N 1
ATOM 2967 C CA . TYR B 1 115 ? -1.36 2.25 8.094 1 98.56 115 TYR B CA 1
ATOM 2968 C C . TYR B 1 115 ? -2.305 1.219 8.695 1 98.56 115 TYR B C 1
ATOM 2970 O O . TYR B 1 115 ? -2.777 1.384 9.828 1 98.56 115 TYR B O 1
ATOM 2978 N N . PHE B 1 116 ? -2.521 0.15 8.031 1 98.62 116 PHE B N 1
ATOM 2979 C CA . PHE B 1 116 ? -3.49 -0.846 8.477 1 98.62 116 PHE B CA 1
ATOM 2980 C C . PHE B 1 116 ? -2.914 -1.691 9.609 1 98.62 116 PHE B C 1
ATOM 2982 O O . PHE B 1 116 ? -3.629 -2.055 10.539 1 98.62 116 PHE B O 1
ATOM 2989 N N . TYR B 1 117 ? -1.654 -1.99 9.5 1 98.56 117 TYR B N 1
ATOM 2990 C CA . TYR B 1 117 ? -1.033 -2.699 10.609 1 98.56 117 TYR B CA 1
ATOM 2991 C C . TYR B 1 117 ? -1.074 -1.861 11.883 1 98.56 117 TYR B C 1
ATOM 2993 O O . TYR B 1 117 ? -1.341 -2.383 12.969 1 98.56 117 TYR B O 1
ATOM 3001 N N . GLN B 1 118 ? -0.826 -0.577 11.75 1 98 118 GLN B N 1
ATOM 3002 C CA . GLN B 1 118 ? -0.909 0.34 12.883 1 98 118 GLN B CA 1
ATOM 3003 C C . GLN B 1 118 ? -2.344 0.462 13.391 1 98 118 GLN B C 1
ATOM 3005 O O . GLN B 1 118 ? -2.576 0.535 14.594 1 98 118 GLN B O 1
ATOM 3010 N N . GLY B 1 119 ? -3.264 0.511 12.438 1 97.19 119 GLY B N 1
ATOM 3011 C CA . GLY B 1 119 ? -4.668 0.533 12.812 1 97.19 119 GLY B CA 1
ATOM 3012 C C . GLY B 1 119 ? -5.074 -0.66 13.656 1 97.19 119 GLY B C 1
ATOM 3013 O O . GLY B 1 119 ? -5.871 -0.524 14.594 1 97.19 119 GLY B O 1
ATOM 3014 N N . HIS B 1 120 ? -4.547 -1.824 13.328 1 98.38 120 HIS B N 1
ATOM 3015 C CA . HIS B 1 120 ? -4.824 -3.025 14.109 1 98.38 120 HIS B CA 1
ATOM 3016 C C . HIS B 1 120 ? -4.34 -2.879 15.547 1 98.38 120 HIS B C 1
ATOM 3018 O O . HIS B 1 120 ? -5.062 -3.205 16.484 1 98.38 120 HIS B O 1
ATOM 3024 N N . GLU B 1 121 ? -3.115 -2.383 15.703 1 98.06 121 GLU B N 1
ATOM 3025 C CA . GLU B 1 121 ? -2.588 -2.191 17.047 1 98.06 121 GLU B CA 1
ATOM 3026 C C . GLU B 1 121 ? -3.441 -1.204 17.844 1 98.06 121 GLU B C 1
ATOM 3028 O O . GLU B 1 121 ? -3.721 -1.423 19.016 1 98.06 121 GLU B O 1
ATOM 3033 N N . ARG B 1 122 ? -3.867 -0.149 17.188 1 97.56 122 ARG B N 1
ATOM 3034 C CA . ARG B 1 122 ? -4.559 0.954 17.844 1 97.56 122 ARG B CA 1
ATOM 3035 C C . ARG B 1 122 ? -6.008 0.587 18.156 1 97.56 122 ARG B C 1
ATOM 3037 O O . ARG B 1 122 ? -6.43 0.605 19.312 1 97.56 122 ARG B O 1
ATOM 3044 N N . TRP B 1 123 ? -6.754 0.063 17.172 1 96.38 123 TRP B N 1
ATOM 3045 C CA . TRP B 1 123 ? -8.203 -0.059 17.297 1 96.38 123 TRP B CA 1
ATOM 3046 C C . TRP B 1 123 ? -8.594 -1.461 17.75 1 96.38 123 TRP B C 1
ATOM 3048 O O . TRP B 1 123 ? -9.703 -1.671 18.25 1 96.38 123 TRP B O 1
ATOM 3058 N N . VAL B 1 124 ? -7.652 -2.426 17.578 1 96.06 124 VAL B N 1
ATOM 3059 C CA . VAL B 1 124 ? -8.008 -3.797 17.938 1 96.06 124 VAL B CA 1
ATOM 3060 C C . VAL B 1 124 ? -7.266 -4.207 19.203 1 96.06 124 VAL B C 1
ATOM 3062 O O . VAL B 1 124 ? -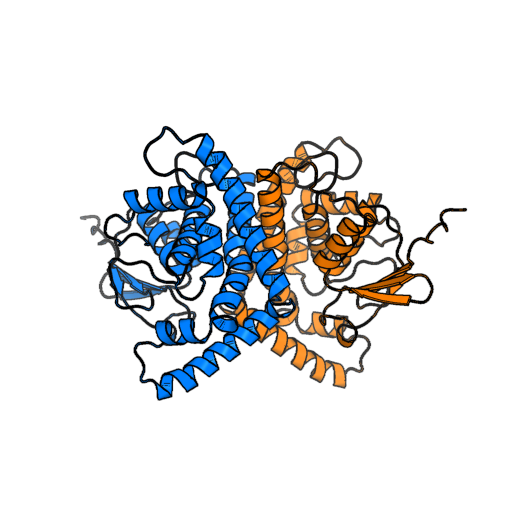7.891 -4.555 20.203 1 96.06 124 VAL B O 1
ATOM 3065 N N . VAL B 1 125 ? -6.016 -4.023 19.234 1 96.62 125 VAL B N 1
ATOM 3066 C CA . VAL B 1 125 ? -5.207 -4.48 20.359 1 96.62 125 VAL B CA 1
ATOM 3067 C C . VAL B 1 125 ? -5.352 -3.508 21.516 1 96.62 125 VAL B C 1
ATOM 3069 O O . VAL B 1 125 ? -5.453 -3.926 22.672 1 96.62 125 VAL B O 1
ATOM 3072 N N . ASN B 1 126 ? -5.402 -2.229 21.25 1 97.25 126 ASN B N 1
ATOM 3073 C CA . ASN B 1 126 ? -5.445 -1.204 22.297 1 97.25 126 ASN B CA 1
ATOM 3074 C C . ASN B 1 126 ? -6.711 -0.357 22.188 1 97.25 126 ASN B C 1
ATOM 3076 O O . ASN B 1 126 ? -6.648 0.871 22.281 1 97.25 126 ASN B O 1
ATOM 3080 N N . TYR B 1 127 ? -7.824 -1.051 22.078 1 95.94 127 TYR B N 1
ATOM 3081 C CA . TYR B 1 127 ? -9.117 -0.439 21.812 1 95.94 127 TYR B CA 1
ATOM 3082 C C . TYR B 1 127 ? -9.484 0.565 22.891 1 95.94 127 TYR B C 1
ATOM 3084 O O . TYR B 1 127 ? -9.945 1.671 22.609 1 95.94 127 TYR B O 1
ATOM 3092 N N . TYR B 1 128 ? -9.25 0.266 24.141 1 94.31 128 TYR B N 1
ATOM 3093 C CA . TYR B 1 128 ? -9.719 1.108 25.234 1 94.31 128 TYR B CA 1
ATOM 3094 C C . TYR B 1 128 ? -8.938 2.414 25.281 1 94.31 128 TYR B C 1
ATOM 3096 O O . TYR B 1 128 ? -9.508 3.48 25.531 1 94.31 128 TYR B O 1
ATOM 3104 N N . ALA B 1 129 ? -7.648 2.328 24.969 1 93.81 129 ALA B N 1
ATOM 3105 C CA . ALA B 1 129 ? -6.836 3.543 24.906 1 93.81 129 ALA B CA 1
ATOM 3106 C C . ALA B 1 129 ? -7.266 4.43 23.75 1 93.81 129 ALA B C 1
ATOM 3108 O O . ALA B 1 129 ? -7.359 5.652 23.891 1 93.81 129 ALA B O 1
ATOM 3109 N N . MET B 1 130 ? -7.547 3.822 22.609 1 93.44 130 MET B N 1
ATOM 3110 C CA . MET B 1 130 ? -7.984 4.559 21.422 1 93.44 130 MET B CA 1
ATOM 3111 C C . MET B 1 130 ? -9.336 5.227 21.672 1 93.44 130 MET B C 1
ATOM 3113 O O . MET B 1 130 ? -9.5 6.414 21.391 1 93.44 130 MET B O 1
ATOM 3117 N N . ARG B 1 131 ? -10.258 4.469 22.203 1 92.88 131 ARG B N 1
ATOM 3118 C CA . ARG B 1 131 ? -11.617 4.949 22.438 1 92.88 131 ARG B CA 1
ATOM 3119 C C . ARG B 1 131 ? -11.617 6.141 23.391 1 92.88 131 ARG B C 1
ATOM 3121 O O . ARG B 1 131 ? -12.273 7.152 23.125 1 92.88 131 ARG B O 1
ATOM 3128 N N . SER B 1 132 ? -10.875 6.02 24.453 1 91.38 132 SER B N 1
ATOM 3129 C CA . SER B 1 132 ? -10.859 7.055 25.484 1 91.38 132 SER B CA 1
ATOM 3130 C C . SER B 1 132 ? -10.32 8.367 24.938 1 91.38 132 SER B C 1
ATOM 3132 O O . SER B 1 132 ? -10.797 9.445 25.312 1 91.38 132 SER B O 1
ATOM 3134 N N . ARG B 1 133 ? -9.344 8.289 24.031 1 88.69 133 ARG B N 1
ATOM 3135 C CA . ARG B 1 133 ? -8.742 9.492 23.469 1 88.69 133 ARG B CA 1
ATOM 3136 C C . ARG B 1 133 ? -9.609 10.086 22.359 1 88.69 133 ARG B C 1
ATOM 3138 O O . ARG B 1 133 ? -9.898 11.281 22.375 1 88.69 133 ARG B O 1
ATOM 3145 N N . ILE B 1 134 ? -10.047 9.281 21.469 1 87.5 134 ILE B N 1
ATOM 3146 C CA . ILE B 1 134 ? -10.742 9.742 20.266 1 87.5 134 ILE B CA 1
ATOM 3147 C C . ILE B 1 134 ? -12.125 10.258 20.641 1 87.5 134 ILE B C 1
ATOM 3149 O O . ILE B 1 134 ? -12.625 11.211 20.031 1 87.5 134 ILE B O 1
ATOM 3153 N N . LEU B 1 135 ? -12.805 9.695 21.734 1 88.5 135 LEU B N 1
ATOM 3154 C CA . LEU B 1 135 ? -14.172 10.062 22.109 1 88.5 135 LEU B CA 1
ATOM 3155 C C . LEU B 1 135 ? -14.188 10.797 23.438 1 88.5 135 LEU B C 1
ATOM 3157 O O . LEU B 1 135 ? -15.195 10.781 24.156 1 88.5 135 LEU B O 1
ATOM 3161 N N . ALA B 1 136 ? -13.055 11.375 23.719 1 85.25 136 ALA B N 1
ATOM 3162 C CA . ALA B 1 136 ? -12.883 12.016 25.031 1 85.25 136 ALA B CA 1
ATOM 3163 C C . ALA B 1 136 ? -13.953 13.078 25.266 1 85.25 136 ALA B C 1
ATOM 3165 O O . ALA B 1 136 ? -14.336 13.336 26.406 1 85.25 136 ALA B O 1
ATOM 3166 N N . SER B 1 137 ? -14.445 13.633 24.203 1 83.62 137 SER B N 1
ATOM 3167 C CA . SER B 1 137 ? -15.375 14.75 24.328 1 83.62 137 SER B CA 1
ATOM 3168 C C . SER B 1 137 ? -16.797 14.258 24.562 1 83.62 137 SER B C 1
ATOM 3170 O O . SER B 1 137 ? -17.703 15.047 24.844 1 83.62 137 SER B O 1
ATOM 3172 N N . ILE B 1 138 ? -17.016 12.992 24.5 1 86.81 138 ILE B N 1
ATOM 3173 C CA . ILE B 1 138 ? -18.344 12.43 24.625 1 86.81 138 ILE B CA 1
ATOM 3174 C C . ILE B 1 138 ? -18.484 11.727 25.969 1 86.81 138 ILE B C 1
ATOM 3176 O O . ILE B 1 138 ? -17.531 11.117 26.453 1 86.81 138 ILE B O 1
ATOM 3180 N N . PRO B 1 139 ? -19.719 11.867 26.609 1 90.56 139 PRO B N 1
ATOM 3181 C CA . PRO B 1 139 ? -19.922 11.18 27.891 1 90.56 139 PRO B CA 1
ATOM 3182 C C . PRO B 1 139 ? -19.641 9.68 27.797 1 90.56 139 PRO B C 1
ATOM 3184 O O . PRO B 1 139 ? -19.891 9.062 26.75 1 90.56 139 PRO B O 1
ATOM 3187 N N . TRP B 1 140 ? -19.328 9.141 28.906 1 88.69 140 TRP B N 1
ATOM 3188 C CA . TRP B 1 140 ? -18.75 7.805 28.969 1 88.69 140 TRP B CA 1
ATOM 3189 C C . TRP B 1 140 ? -19.75 6.766 28.453 1 88.69 140 TRP B C 1
ATOM 3191 O O . TRP B 1 140 ? -19.391 5.891 27.656 1 88.69 140 TRP B O 1
ATOM 3201 N N . PRO B 1 141 ? -20.984 6.82 28.812 1 90.94 141 PRO B N 1
ATOM 3202 C CA . PRO B 1 141 ? -21.906 5.809 28.297 1 90.94 141 PRO B CA 1
ATOM 3203 C C . PRO B 1 141 ? -22.031 5.832 26.781 1 90.94 141 PRO B C 1
ATOM 3205 O O . PRO B 1 141 ? -22.203 4.781 26.156 1 90.94 141 PRO B O 1
ATOM 3208 N N . VAL B 1 142 ? -21.906 6.965 26.25 1 91.19 142 VAL B N 1
ATOM 3209 C CA . VAL B 1 142 ? -21.984 7.117 24.812 1 91.19 142 VAL B CA 1
ATOM 3210 C C . VAL B 1 142 ? -20.672 6.656 24.172 1 91.19 142 VAL B C 1
ATOM 3212 O O . VAL B 1 142 ? -20.672 6.113 23.062 1 91.19 142 VAL B O 1
ATOM 3215 N N . GLN B 1 143 ? -19.578 6.82 24.906 1 91.38 143 GLN B N 1
ATOM 3216 C CA . GLN B 1 143 ? -18.281 6.367 24.422 1 91.38 143 GLN B CA 1
ATOM 3217 C C . GLN B 1 143 ? -18.281 4.863 24.156 1 91.38 143 GLN B C 1
ATOM 3219 O O . GLN B 1 143 ? -17.656 4.391 23.203 1 91.38 143 GLN B O 1
ATOM 3224 N N . VAL B 1 144 ? -19.062 4.18 25 1 92.44 144 VAL B N 1
ATOM 3225 C CA . VAL B 1 144 ? -19.078 2.723 24.891 1 92.44 144 VAL B CA 1
ATOM 3226 C C . VAL B 1 144 ? -19.812 2.299 23.625 1 92.44 144 VAL B C 1
ATOM 3228 O O . VAL B 1 144 ? -19.328 1.446 22.875 1 92.44 144 VAL B O 1
ATOM 3231 N N . ILE B 1 145 ? -20.875 2.969 23.312 1 93.69 145 ILE B N 1
ATOM 3232 C CA . ILE B 1 145 ? -21.688 2.607 22.156 1 93.69 145 ILE B CA 1
ATOM 3233 C C . ILE B 1 145 ? -20.969 3.021 20.875 1 93.69 145 ILE B C 1
ATOM 3235 O O . ILE B 1 145 ? -20.766 2.201 19.969 1 93.69 145 ILE B O 1
ATOM 3239 N N . VAL B 1 146 ? -20.562 4.23 20.875 1 92.81 146 VAL B N 1
ATOM 3240 C CA . VAL B 1 146 ? -19.906 4.766 19.688 1 92.81 146 VAL B CA 1
ATOM 3241 C C . VAL B 1 146 ? -18.562 4.066 19.484 1 92.81 146 VAL B C 1
ATOM 3243 O O . VAL B 1 146 ? -18.188 3.756 18.359 1 92.81 146 VAL B O 1
ATOM 3246 N N . GLY B 1 147 ? -17.891 3.85 20.578 1 94.31 147 GLY B N 1
ATOM 3247 C CA . GLY B 1 147 ? -16.625 3.125 20.5 1 94.31 147 GLY B CA 1
ATOM 3248 C C . GLY B 1 147 ? -16.766 1.745 19.891 1 94.31 147 GLY B C 1
ATOM 3249 O O . GLY B 1 147 ? -15.961 1.349 19.047 1 94.31 147 GLY B O 1
ATOM 3250 N N . ASN B 1 148 ? -17.844 1.044 20.25 1 95 148 ASN B N 1
ATOM 3251 C CA . ASN B 1 148 ? -18.078 -0.292 19.719 1 95 148 ASN B CA 1
ATOM 3252 C C . ASN B 1 148 ? -18.391 -0.247 18.219 1 95 148 ASN B C 1
ATOM 3254 O O . ASN B 1 148 ? -17.984 -1.135 17.469 1 95 148 ASN B O 1
ATOM 3258 N N . ILE B 1 149 ? -19.078 0.752 17.859 1 93.75 149 ILE B N 1
ATOM 3259 C CA . ILE B 1 149 ? -19.391 0.931 16.453 1 93.75 149 ILE B CA 1
ATOM 3260 C C . ILE B 1 149 ? -18.109 1.145 15.648 1 93.75 149 ILE B C 1
ATOM 3262 O O . ILE B 1 149 ? -17.906 0.518 14.609 1 93.75 149 ILE B O 1
ATOM 3266 N N . ILE B 1 150 ? -17.234 1.984 16.156 1 93 150 ILE B N 1
ATOM 3267 C CA . ILE B 1 150 ? -15.977 2.293 15.484 1 93 150 ILE B CA 1
ATOM 3268 C C . ILE B 1 150 ? -15.078 1.056 15.477 1 93 150 ILE B C 1
ATOM 3270 O O . ILE B 1 150 ? -14.445 0.752 14.469 1 93 150 ILE B O 1
ATOM 3274 N N . TYR B 1 151 ? -15.102 0.34 16.578 1 95.44 151 TYR B N 1
ATOM 3275 C CA . TYR B 1 151 ? -14.328 -0.891 16.672 1 95.44 151 TYR B CA 1
ATOM 3276 C C . TYR B 1 151 ? -14.75 -1.883 15.594 1 95.44 151 TYR B C 1
ATOM 3278 O O . TYR B 1 151 ? -13.906 -2.406 14.859 1 95.44 151 TYR B O 1
ATOM 3286 N N . ASN B 1 152 ? -16.031 -2.113 15.508 1 95.81 152 ASN B N 1
ATOM 3287 C CA . ASN B 1 152 ? -16.547 -3.082 14.547 1 95.81 152 ASN B CA 1
ATOM 3288 C C . ASN B 1 152 ? -16.281 -2.645 13.109 1 95.81 152 ASN B C 1
ATOM 3290 O O . ASN B 1 152 ? -15.969 -3.473 12.25 1 95.81 152 ASN B O 1
ATOM 3294 N N . LYS B 1 153 ? -16.391 -1.384 12.914 1 94.25 153 LYS B N 1
ATOM 3295 C CA . LYS B 1 153 ? -16.078 -0.842 11.586 1 94.25 153 LYS B CA 1
ATOM 3296 C C . LYS B 1 153 ? -14.617 -1.061 11.227 1 94.25 153 LYS B C 1
ATOM 3298 O O . LYS B 1 153 ? -14.305 -1.508 10.125 1 94.25 153 LYS B O 1
ATOM 3303 N N . ASN B 1 154 ? -13.742 -0.741 12.164 1 95.12 154 ASN B N 1
ATOM 3304 C CA . ASN B 1 154 ? -12.32 -0.927 11.938 1 95.12 154 ASN B CA 1
ATOM 3305 C C . ASN B 1 154 ? -11.969 -2.396 11.719 1 95.12 154 ASN B C 1
ATOM 3307 O O . ASN B 1 154 ? -11.203 -2.73 10.812 1 95.12 154 ASN B O 1
ATOM 3311 N N . ALA B 1 155 ? -12.555 -3.24 12.531 1 95.62 155 ALA B N 1
ATOM 3312 C CA . ALA B 1 155 ? -12.305 -4.672 12.406 1 95.62 155 ALA B CA 1
ATOM 3313 C C . ALA B 1 155 ? -12.742 -5.188 11.039 1 95.62 155 ALA B C 1
ATOM 3315 O O . ALA B 1 155 ? -12.016 -5.949 10.391 1 95.62 155 ALA B O 1
ATOM 3316 N N . ARG B 1 156 ? -13.867 -4.734 10.594 1 94.88 156 ARG B N 1
ATOM 3317 C CA . ARG B 1 156 ? -14.383 -5.129 9.281 1 94.88 156 ARG B CA 1
ATOM 3318 C C . ARG B 1 156 ? -13.492 -4.598 8.164 1 94.88 156 ARG B C 1
ATOM 3320 O O . ARG B 1 156 ? -13.227 -5.305 7.191 1 94.88 156 ARG B O 1
ATOM 3327 N N . ASN B 1 157 ? -13.133 -3.35 8.328 1 96 157 ASN B N 1
ATOM 3328 C CA . ASN B 1 157 ? -12.258 -2.752 7.324 1 96 157 ASN B CA 1
ATOM 3329 C C . ASN B 1 157 ? -10.93 -3.496 7.223 1 96 157 ASN B C 1
ATOM 3331 O O . ASN B 1 157 ? -10.422 -3.721 6.125 1 96 157 ASN B O 1
ATOM 3335 N N . LEU B 1 158 ? -10.367 -3.863 8.359 1 97.19 158 LEU B N 1
ATOM 3336 C CA . LEU B 1 158 ? -9.102 -4.59 8.383 1 97.19 158 LEU B CA 1
ATOM 3337 C C . LEU B 1 158 ? -9.25 -5.969 7.75 1 97.19 158 LEU B C 1
ATOM 3339 O O . LEU B 1 158 ? -8.344 -6.445 7.062 1 97.19 158 LEU B O 1
ATOM 3343 N N . GLN B 1 159 ? -10.391 -6.602 7.973 1 94.25 159 GLN B N 1
ATOM 3344 C CA . GLN B 1 159 ? -10.664 -7.887 7.344 1 94.25 159 GLN B CA 1
ATOM 3345 C C . GLN B 1 159 ? -10.766 -7.75 5.824 1 94.25 159 GLN B C 1
ATOM 3347 O O . GLN B 1 159 ? -10.156 -8.523 5.086 1 94.25 159 GLN B O 1
ATOM 3352 N N . GLY B 1 160 ? -11.5 -6.754 5.418 1 93.31 160 GLY B N 1
ATOM 3353 C CA . GLY B 1 160 ? -11.695 -6.539 3.99 1 93.31 160 GLY B CA 1
ATOM 3354 C C . GLY B 1 160 ? -10.414 -6.148 3.271 1 93.31 160 GLY B C 1
ATOM 3355 O O . GLY B 1 160 ? -10.195 -6.547 2.127 1 93.31 160 GLY B O 1
ATOM 3356 N N . GLN B 1 161 ? -9.633 -5.383 3.967 1 95.12 161 GLN B N 1
ATOM 3357 C CA . GLN B 1 161 ? -8.375 -4.898 3.396 1 95.12 161 GLN B CA 1
ATOM 3358 C C . GLN B 1 161 ? -7.324 -6 3.363 1 95.12 161 GLN B C 1
ATOM 3360 O O . GLN B 1 161 ? -6.398 -5.957 2.551 1 95.12 161 GLN B O 1
ATOM 3365 N N . GLY B 1 162 ? -7.484 -7.004 4.184 1 93.5 162 GLY B N 1
ATOM 3366 C CA . GLY B 1 162 ? -6.562 -8.125 4.145 1 93.5 162 GLY B CA 1
ATOM 3367 C C . GLY B 1 162 ? -5.801 -8.312 5.445 1 93.5 162 GLY B C 1
ATOM 3368 O O . GLY B 1 162 ? -5.445 -9.438 5.801 1 93.5 162 GLY B O 1
ATOM 3369 N N . THR B 1 163 ? -5.559 -7.262 6.211 1 96.44 163 THR B N 1
ATOM 3370 C CA . THR B 1 163 ? -4.809 -7.32 7.461 1 96.44 163 THR B CA 1
ATOM 3371 C C . THR B 1 163 ? -5.477 -8.266 8.453 1 96.44 163 THR B C 1
ATOM 3373 O O . THR B 1 163 ? -4.797 -8.969 9.203 1 96.44 163 THR B O 1
ATOM 3376 N N . GLY B 1 164 ? -6.789 -8.352 8.438 1 94.25 164 GLY B N 1
ATOM 3377 C CA . GLY B 1 164 ? -7.547 -9.148 9.391 1 94.25 164 GLY B CA 1
ATOM 3378 C C . GLY B 1 164 ? -7.398 -10.641 9.164 1 94.25 164 GLY B C 1
ATOM 3379 O O . GLY B 1 164 ? -7.82 -11.453 9.992 1 94.25 164 GLY B O 1
ATOM 3380 N N . GLY B 1 165 ? -6.773 -11.008 8.016 1 92.31 165 GLY B N 1
ATOM 3381 C CA . GLY B 1 165 ? -6.543 -12.422 7.738 1 92.31 165 GLY B CA 1
ATOM 3382 C C . GLY B 1 165 ? -5.309 -12.969 8.43 1 92.31 165 GLY B C 1
ATOM 3383 O O . GLY B 1 165 ? -5.078 -14.18 8.422 1 92.31 165 GLY B O 1
ATOM 3384 N N . PHE B 1 166 ? -4.555 -12.133 9.062 1 95 166 PHE B N 1
ATOM 3385 C CA . PHE B 1 166 ? -3.322 -12.531 9.734 1 95 166 PHE B CA 1
ATOM 3386 C C . PHE B 1 166 ? -3.523 -12.594 11.242 1 95 166 PHE B C 1
ATOM 3388 O O . PHE B 1 166 ? -4.438 -11.961 11.781 1 95 166 PHE B O 1
ATOM 3395 N N . SER B 1 167 ? -2.719 -13.383 11.883 1 94.56 167 SER B N 1
ATOM 3396 C CA . SER B 1 167 ? -2.717 -13.398 13.336 1 94.56 167 SER B CA 1
ATOM 3397 C C . SER B 1 167 ? -2.115 -12.109 13.898 1 94.56 167 SER B C 1
ATOM 3399 O O . SER B 1 167 ? -1.381 -11.406 13.203 1 94.56 167 SER B O 1
ATOM 3401 N N . ALA B 1 168 ? -2.381 -11.812 15.156 1 95.88 168 ALA B N 1
ATOM 3402 C CA . ALA B 1 168 ? -1.835 -10.625 15.805 1 95.88 168 ALA B CA 1
ATOM 3403 C C . ALA B 1 168 ? -0.309 -10.641 15.797 1 95.88 168 ALA B C 1
ATOM 3405 O O . ALA B 1 168 ? 0.33 -9.609 15.594 1 95.88 168 ALA B O 1
ATOM 3406 N N . GLN B 1 169 ? 0.234 -11.82 15.984 1 96.19 169 GLN B N 1
ATOM 3407 C CA . GLN B 1 169 ? 1.687 -11.961 16 1 96.19 169 GLN B CA 1
ATOM 3408 C C . GLN B 1 169 ? 2.273 -11.695 14.617 1 96.19 169 GLN B C 1
ATOM 3410 O O . GLN B 1 169 ? 3.309 -11.039 14.484 1 96.19 169 GLN B O 1
ATOM 3415 N N . GLU B 1 170 ? 1.633 -12.234 13.594 1 95.5 170 GLU B N 1
ATOM 3416 C CA . GLU B 1 170 ? 2.07 -11.984 12.227 1 95.5 170 GLU B CA 1
ATOM 3417 C C . GLU B 1 170 ? 2.014 -10.5 11.891 1 95.5 170 GLU B C 1
ATOM 3419 O O . GLU B 1 170 ? 2.961 -9.945 11.328 1 95.5 170 GLU B O 1
ATOM 3424 N N . ILE B 1 171 ? 0.905 -9.852 12.273 1 97.81 171 ILE B N 1
ATOM 3425 C CA . ILE B 1 171 ? 0.725 -8.43 11.992 1 97.81 171 ILE B CA 1
ATOM 3426 C C . ILE B 1 171 ? 1.829 -7.625 12.68 1 97.81 171 ILE B C 1
ATOM 3428 O O . ILE B 1 171 ? 2.416 -6.727 12.07 1 97.81 171 ILE B O 1
ATOM 3432 N N . ALA B 1 172 ? 2.156 -7.984 13.898 1 97.62 172 ALA B N 1
ATOM 3433 C CA . ALA B 1 172 ? 3.215 -7.309 14.648 1 97.62 172 ALA B CA 1
ATOM 3434 C C . ALA B 1 172 ? 4.566 -7.48 13.953 1 97.62 172 ALA B C 1
ATOM 3436 O O . ALA B 1 172 ? 5.344 -6.527 13.852 1 97.62 172 ALA B O 1
ATOM 3437 N N . THR B 1 173 ? 4.77 -8.648 13.453 1 96.88 173 THR B N 1
ATOM 3438 C CA . THR B 1 173 ? 6.02 -8.938 12.758 1 96.88 173 THR B CA 1
ATOM 3439 C C . THR B 1 173 ? 6.113 -8.141 11.461 1 96.88 173 THR B C 1
ATOM 3441 O O . THR B 1 173 ? 7.164 -7.57 11.156 1 96.88 173 THR B O 1
ATOM 3444 N N . PHE B 1 174 ? 5.008 -8.07 10.727 1 97.69 174 PHE B N 1
ATOM 3445 C CA . PHE B 1 174 ? 4.98 -7.312 9.484 1 97.69 174 PHE B CA 1
ATOM 3446 C C . PHE B 1 174 ? 5.207 -5.828 9.75 1 97.69 174 PHE B C 1
ATOM 3448 O O . PHE B 1 174 ? 5.938 -5.164 9.008 1 97.69 174 PHE B O 1
ATOM 3455 N N . ARG B 1 175 ? 4.562 -5.344 10.781 1 98.12 175 ARG B N 1
ATOM 3456 C CA . ARG B 1 175 ? 4.707 -3.945 11.172 1 98.12 175 ARG B CA 1
ATOM 3457 C C . ARG B 1 175 ? 6.156 -3.619 11.508 1 98.12 175 ARG B C 1
ATOM 3459 O O . ARG B 1 175 ? 6.691 -2.602 11.062 1 98.12 175 ARG B O 1
ATOM 3466 N N . GLN B 1 176 ? 6.781 -4.5 12.25 1 98 176 GLN B N 1
ATOM 3467 C CA . GLN B 1 176 ? 8.18 -4.316 12.617 1 98 176 GLN B CA 1
ATOM 3468 C C . GLN B 1 176 ? 9.086 -4.348 11.391 1 98 176 GLN B C 1
ATOM 3470 O O . GLN B 1 176 ? 10.031 -3.561 11.289 1 98 176 GLN B O 1
ATOM 3475 N N . GLU B 1 177 ? 8.812 -5.242 10.5 1 97.62 177 GLU B N 1
ATOM 3476 C CA . GLU B 1 177 ? 9.594 -5.355 9.273 1 97.62 177 GLU B CA 1
ATOM 3477 C C . GLU B 1 177 ? 9.531 -4.066 8.461 1 97.62 177 GLU B C 1
ATOM 3479 O O . GLU B 1 177 ? 10.531 -3.645 7.879 1 97.62 177 GLU B O 1
ATOM 3484 N N . ILE B 1 178 ? 8.391 -3.469 8.398 1 98.75 178 ILE B N 1
ATOM 3485 C CA . ILE B 1 178 ? 8.234 -2.24 7.629 1 98.75 178 ILE B CA 1
ATOM 3486 C C . ILE B 1 178 ? 9.031 -1.114 8.281 1 98.75 178 ILE B C 1
ATOM 3488 O O . ILE B 1 178 ? 9.758 -0.385 7.605 1 98.75 178 ILE B O 1
ATOM 3492 N N . TRP B 1 179 ? 8.953 -0.967 9.586 1 98.75 179 TRP B N 1
ATOM 3493 C CA . TRP B 1 179 ? 9.711 0.075 10.281 1 98.75 179 TRP B CA 1
ATOM 3494 C C . TRP B 1 179 ? 11.211 -0.154 10.133 1 98.75 179 TRP B C 1
ATOM 3496 O O . TRP B 1 179 ? 11.977 0.799 9.984 1 98.75 179 TRP B O 1
ATOM 3506 N N . GLU B 1 180 ? 11.602 -1.425 10.203 1 98.31 180 GLU B N 1
ATOM 3507 C CA . GLU B 1 180 ? 13.008 -1.747 9.977 1 98.31 180 GLU B CA 1
ATOM 3508 C C . GLU B 1 180 ? 13.461 -1.325 8.586 1 98.31 180 GLU B C 1
ATOM 3510 O O . GLU B 1 180 ? 14.562 -0.805 8.414 1 98.31 180 GLU B O 1
ATOM 3515 N N . SER B 1 181 ? 12.625 -1.583 7.656 1 98.25 181 SER B N 1
ATOM 3516 C CA . SER B 1 181 ? 12.914 -1.207 6.277 1 98.25 181 SER B CA 1
ATOM 3517 C C . SER B 1 181 ? 13.031 0.306 6.129 1 98.25 181 SER B C 1
ATOM 3519 O O . SER B 1 181 ? 13.953 0.802 5.477 1 98.25 181 SER B O 1
ATOM 3521 N N . VAL B 1 182 ? 12.133 1.057 6.719 1 98.5 182 VAL B N 1
ATOM 3522 C CA . VAL B 1 182 ? 12.141 2.516 6.672 1 98.5 182 VAL B CA 1
ATOM 3523 C C . VAL B 1 182 ? 13.398 3.043 7.363 1 98.5 182 VAL B C 1
ATOM 3525 O O . VAL B 1 182 ? 14.047 3.969 6.867 1 98.5 182 VAL B O 1
ATOM 3528 N N . ASN B 1 183 ? 13.695 2.402 8.469 1 98.38 183 ASN B N 1
ATOM 3529 C CA . ASN B 1 183 ? 14.914 2.795 9.18 1 98.38 183 ASN B CA 1
ATOM 3530 C C . ASN B 1 183 ? 16.156 2.592 8.312 1 98.38 183 ASN B C 1
ATOM 3532 O O . ASN B 1 183 ? 17.094 3.387 8.375 1 98.38 183 ASN B O 1
ATOM 3536 N N . SER B 1 184 ? 16.203 1.537 7.562 1 97.5 184 SER B N 1
ATOM 3537 C CA . SER B 1 184 ? 17.328 1.278 6.688 1 97.5 184 SER B CA 1
ATOM 3538 C C . SER B 1 184 ? 17.5 2.393 5.66 1 97.5 184 SER B C 1
ATOM 3540 O O . SER B 1 184 ? 18.625 2.797 5.355 1 97.5 184 SER B O 1
ATOM 3542 N N . LEU B 1 185 ? 16.438 2.934 5.113 1 97.44 185 LEU B N 1
ATOM 3543 C CA . LEU B 1 185 ? 16.484 4.043 4.172 1 97.44 185 LEU B CA 1
ATOM 3544 C C . LEU B 1 185 ? 17.047 5.297 4.832 1 97.44 185 LEU B C 1
ATOM 3546 O O . LEU B 1 185 ? 17.953 5.93 4.293 1 97.44 185 LEU B O 1
ATOM 3550 N N . ILE B 1 186 ? 16.516 5.555 6.008 1 98.12 186 ILE B N 1
ATOM 3551 C CA . ILE B 1 186 ? 16.844 6.801 6.684 1 98.12 186 ILE B CA 1
ATOM 3552 C C . ILE B 1 186 ? 18.266 6.723 7.227 1 98.12 186 ILE B C 1
ATOM 3554 O O . ILE B 1 186 ? 19 7.715 7.207 1 98.12 186 ILE B O 1
ATOM 3558 N N . SER B 1 187 ? 18.672 5.527 7.703 1 97.12 187 SER B N 1
ATOM 3559 C CA . SER B 1 187 ? 20.016 5.355 8.242 1 97.12 187 SER B CA 1
ATOM 3560 C C . SER B 1 187 ? 21.078 5.574 7.168 1 97.12 187 SER B C 1
ATOM 3562 O O . SER B 1 187 ? 22.141 6.129 7.441 1 97.12 187 SER B O 1
ATOM 3564 N N . ALA B 1 188 ? 20.766 5.141 6.027 1 95.5 188 ALA B N 1
ATOM 3565 C CA . ALA B 1 188 ? 21.703 5.309 4.918 1 95.5 188 ALA B CA 1
ATOM 3566 C C . ALA B 1 188 ? 21.938 6.789 4.621 1 95.5 188 ALA B C 1
ATOM 3568 O O . ALA B 1 188 ? 23.062 7.199 4.34 1 95.5 188 ALA B O 1
ATOM 3569 N N . VAL B 1 189 ? 20.906 7.605 4.68 1 95.56 189 VAL B N 1
ATOM 3570 C CA . VAL B 1 189 ? 21.016 9.023 4.371 1 95.56 189 VAL B CA 1
ATOM 3571 C C . VAL B 1 189 ? 21.594 9.773 5.57 1 95.56 189 VAL B C 1
ATOM 3573 O O . VAL B 1 189 ? 22.328 10.75 5.406 1 95.56 189 VAL B O 1
ATOM 3576 N N . HIS B 1 190 ? 21.188 9.281 6.715 1 94.62 190 HIS B N 1
ATOM 3577 C CA . HIS B 1 190 ? 21.672 9.891 7.949 1 94.62 190 HIS B CA 1
ATOM 3578 C C . HIS B 1 190 ? 23.188 9.898 8.008 1 94.62 190 HIS B C 1
ATOM 3580 O O . HIS B 1 190 ? 23.797 10.891 8.43 1 94.62 190 HIS B O 1
ATOM 3586 N N . THR B 1 191 ? 23.781 8.812 7.598 1 91.06 191 THR B N 1
ATOM 3587 C CA . THR B 1 191 ? 25.234 8.672 7.633 1 91.06 191 THR B CA 1
ATOM 3588 C C . THR B 1 191 ? 25.906 9.727 6.762 1 91.06 191 THR B C 1
ATOM 3590 O O . THR B 1 191 ? 27 10.211 7.09 1 91.06 191 THR B O 1
ATOM 3593 N N . GLN B 1 192 ? 25.234 10.141 5.77 1 89.56 192 GLN B N 1
ATOM 3594 C CA . GLN B 1 192 ? 25.781 11.102 4.828 1 89.56 192 GLN B CA 1
ATOM 3595 C C . GLN B 1 192 ? 25.531 12.531 5.293 1 89.56 192 GLN B C 1
ATOM 3597 O O . GLN B 1 192 ? 26.156 13.477 4.785 1 89.56 192 GLN B O 1
ATOM 3602 N N . HIS B 1 193 ? 24.719 12.727 6.262 1 88.69 193 HIS B N 1
ATOM 3603 C CA . HIS B 1 193 ? 24.297 14.062 6.656 1 88.69 193 HIS B CA 1
ATOM 3604 C C . HIS B 1 193 ? 24.562 14.312 8.133 1 88.69 193 HIS B C 1
ATOM 3606 O O . HIS B 1 193 ? 24.031 15.273 8.711 1 88.69 193 HIS B O 1
ATOM 3612 N N . ARG B 1 194 ? 25.312 13.523 8.758 1 85.56 194 ARG B N 1
ATOM 3613 C CA . ARG B 1 194 ? 25.516 13.562 10.195 1 85.56 194 ARG B CA 1
ATOM 3614 C C . ARG B 1 194 ? 26.094 14.906 10.633 1 85.56 194 ARG B C 1
ATOM 3616 O O . ARG B 1 194 ? 25.703 15.445 11.664 1 85.56 194 ARG B O 1
ATOM 3623 N N . ASP B 1 195 ? 26.891 15.438 9.812 1 86.25 195 ASP B N 1
ATOM 3624 C CA . ASP B 1 195 ? 27.641 16.625 10.211 1 86.25 195 ASP B CA 1
ATOM 3625 C C . ASP B 1 195 ? 26.953 17.891 9.711 1 86.25 195 ASP B C 1
ATOM 3627 O O . ASP B 1 195 ? 27.453 19 9.914 1 86.25 195 ASP B O 1
ATOM 3631 N N . ARG B 1 196 ? 25.797 17.688 9.156 1 88.06 196 ARG B N 1
ATOM 3632 C CA . ARG B 1 196 ? 25.094 18.859 8.633 1 88.06 196 ARG B CA 1
ATOM 3633 C C . ARG B 1 196 ? 23.922 19.234 9.531 1 88.06 196 ARG B C 1
ATOM 3635 O O . ARG B 1 196 ? 23.297 18.359 10.148 1 88.06 196 ARG B O 1
ATOM 3642 N N . GLU B 1 197 ? 23.719 20.516 9.578 1 90.62 197 GLU B N 1
ATOM 3643 C CA . GLU B 1 197 ? 22.547 21 10.32 1 90.62 197 GLU B CA 1
ATOM 3644 C C . GLU B 1 197 ? 21.297 21.016 9.445 1 90.62 197 GLU B C 1
ATOM 3646 O O . GLU B 1 197 ? 21.406 21.016 8.211 1 90.62 197 GLU B O 1
ATOM 3651 N N . GLY B 1 198 ? 20.172 20.891 10.078 1 94.81 198 GLY B N 1
ATOM 3652 C CA . GLY B 1 198 ? 18.922 20.953 9.328 1 94.81 198 GLY B CA 1
ATOM 3653 C C . GLY B 1 198 ? 18.391 19.594 8.945 1 94.81 198 GLY B C 1
ATOM 3654 O O . GLY B 1 198 ? 19 18.562 9.25 1 94.81 198 GLY B O 1
ATOM 3655 N N . PRO B 1 199 ? 17.297 19.641 8.273 1 97.56 199 PRO B N 1
ATOM 3656 C CA . PRO B 1 199 ? 16.656 18.375 7.918 1 97.56 199 PRO B CA 1
ATOM 3657 C C . PRO B 1 199 ? 17.438 17.609 6.848 1 97.56 199 PRO B C 1
ATOM 3659 O O . PRO B 1 199 ? 18.188 18.203 6.078 1 97.56 199 PRO B O 1
ATOM 3662 N N . PHE B 1 200 ? 17.406 16.391 6.883 1 97.31 200 PHE B N 1
ATOM 3663 C CA . PHE B 1 200 ? 17.781 15.531 5.766 1 97.31 200 PHE B CA 1
ATOM 3664 C C . PHE B 1 200 ? 16.578 14.727 5.277 1 97.31 200 PHE B C 1
ATOM 3666 O O . PHE B 1 200 ? 15.586 14.578 6 1 97.31 200 PHE B O 1
ATOM 3673 N N . TRP B 1 201 ? 16.672 14.25 4.086 1 97.69 201 TRP B N 1
ATOM 3674 C CA . TRP B 1 201 ? 15.484 13.766 3.396 1 97.69 201 TRP B CA 1
ATOM 3675 C C . TRP B 1 201 ? 15.656 12.32 2.955 1 97.69 201 TRP B C 1
ATOM 3677 O O . TRP B 1 201 ? 16.781 11.859 2.727 1 97.69 201 TRP B O 1
ATOM 3687 N N . VAL B 1 202 ? 14.594 11.617 2.814 1 97.62 202 VAL B N 1
ATOM 3688 C CA . VAL B 1 202 ? 14.578 10.156 2.705 1 97.62 202 VAL B CA 1
ATOM 3689 C C . VAL B 1 202 ? 15.359 9.727 1.464 1 97.62 202 VAL B C 1
ATOM 3691 O O . VAL B 1 202 ? 16.016 8.68 1.467 1 97.62 202 VAL B O 1
ATOM 3694 N N . TRP B 1 203 ? 15.344 10.578 0.416 1 95.94 203 TRP B N 1
ATOM 3695 C CA . TRP B 1 203 ? 16.031 10.188 -0.808 1 95.94 203 TRP B CA 1
ATOM 3696 C C . TRP B 1 203 ? 17.359 10.93 -0.942 1 95.94 203 TRP B C 1
ATOM 3698 O O . TRP B 1 203 ? 17.984 10.914 -2.01 1 95.94 203 TRP B O 1
ATOM 3708 N N . GLY B 1 204 ? 17.875 11.664 0.1 1 93.25 204 GLY B N 1
ATOM 3709 C CA . GLY B 1 204 ? 19.203 12.227 0.21 1 93.25 204 GLY B CA 1
ATOM 3710 C C . GLY B 1 204 ? 19.344 13.578 -0.479 1 93.25 204 GLY B C 1
ATOM 3711 O O . GLY B 1 204 ? 20.391 14.203 -0.42 1 93.25 204 GLY B O 1
ATOM 3712 N N . GLY B 1 205 ? 18.406 14.125 -1.221 1 91.44 205 GLY B N 1
ATOM 3713 C CA . GLY B 1 205 ? 18.484 15.398 -1.909 1 91.44 205 GLY B CA 1
ATOM 3714 C C . GLY B 1 205 ? 18.453 16.594 -0.968 1 91.44 205 GLY B C 1
ATOM 3715 O O . GLY B 1 205 ? 18.422 16.422 0.253 1 91.44 205 GLY B O 1
ATOM 3716 N N . ASP B 1 206 ? 18.516 17.797 -1.501 1 92.31 206 ASP B N 1
ATOM 3717 C CA . ASP B 1 206 ? 18.625 19.031 -0.73 1 92.31 206 ASP B CA 1
ATOM 3718 C C . ASP B 1 206 ? 17.25 19.562 -0.353 1 92.31 206 ASP B C 1
ATOM 3720 O O . ASP B 1 206 ? 17.141 20.531 0.4 1 92.31 206 ASP B O 1
ATOM 3724 N N . ALA B 1 207 ? 16.25 18.922 -0.875 1 95.81 207 ALA B N 1
ATOM 3725 C CA . ALA B 1 207 ? 14.875 19.359 -0.625 1 95.81 207 ALA B CA 1
ATOM 3726 C C . ALA B 1 207 ? 13.961 18.156 -0.356 1 95.81 207 ALA B C 1
ATOM 3728 O O . ALA B 1 207 ? 14.258 17.047 -0.784 1 95.81 207 ALA B O 1
ATOM 3729 N N . PRO B 1 208 ? 12.891 18.406 0.371 1 97.94 208 PRO B N 1
ATOM 3730 C CA . PRO B 1 208 ? 11.961 17.297 0.63 1 97.94 208 PRO B CA 1
ATOM 3731 C C . PRO B 1 208 ? 11.219 16.844 -0.625 1 97.94 208 PRO B C 1
ATOM 3733 O O . PRO B 1 208 ? 11.102 17.609 -1.587 1 97.94 208 PRO B O 1
ATOM 3736 N N . THR B 1 209 ? 10.812 15.633 -0.646 1 98.19 209 THR B N 1
ATOM 3737 C CA . THR B 1 209 ? 9.891 15.078 -1.633 1 98.19 209 THR B CA 1
ATOM 3738 C C . THR B 1 209 ? 8.523 14.828 -1.011 1 98.19 209 THR B C 1
ATOM 3740 O O . THR B 1 209 ? 8.328 15.062 0.184 1 98.19 209 THR B O 1
ATOM 3743 N N . GLU B 1 210 ? 7.574 14.398 -1.801 1 98.19 210 GLU B N 1
ATOM 3744 C CA . GLU B 1 210 ? 6.246 14.102 -1.265 1 98.19 210 GLU B CA 1
ATOM 3745 C C . GLU B 1 210 ? 6.305 12.984 -0.231 1 98.19 210 GLU B C 1
ATOM 3747 O O . GLU B 1 210 ? 5.531 12.977 0.728 1 98.19 210 GLU B O 1
ATOM 3752 N N . ALA B 1 211 ? 7.23 12.078 -0.414 1 98.5 211 ALA B N 1
ATOM 3753 C CA . ALA B 1 211 ? 7.379 10.969 0.52 1 98.5 211 ALA B CA 1
ATOM 3754 C C . ALA B 1 211 ? 7.824 11.453 1.895 1 98.5 211 ALA B C 1
ATOM 3756 O O . ALA B 1 211 ? 7.512 10.836 2.912 1 98.5 211 ALA B O 1
ATOM 3757 N N . ASP B 1 212 ? 8.555 12.562 1.927 1 98.75 212 ASP B N 1
ATOM 3758 C CA . ASP B 1 212 ? 9.008 13.086 3.209 1 98.75 212 ASP B CA 1
ATOM 3759 C C . ASP B 1 212 ? 7.836 13.586 4.051 1 98.75 212 ASP B C 1
ATOM 3761 O O . ASP B 1 212 ? 7.84 13.438 5.277 1 98.75 212 ASP B O 1
ATOM 3765 N N . ALA B 1 213 ? 6.836 14.18 3.395 1 98.69 213 ALA B N 1
ATOM 3766 C CA . ALA B 1 213 ? 5.641 14.594 4.129 1 98.69 213 ALA B CA 1
ATOM 3767 C C . ALA B 1 213 ? 4.926 13.391 4.738 1 98.69 213 ALA B C 1
ATOM 3769 O O . ALA B 1 213 ? 4.516 13.43 5.898 1 98.69 213 ALA B O 1
ATOM 3770 N N . VAL B 1 214 ? 4.859 12.312 3.947 1 98.81 214 VAL B N 1
ATOM 3771 C CA . VAL B 1 214 ? 4.188 11.094 4.395 1 98.81 214 VAL B CA 1
ATOM 3772 C C . VAL B 1 214 ? 4.98 10.461 5.531 1 98.81 214 VAL B C 1
ATOM 3774 O O . VAL B 1 214 ? 4.422 10.156 6.59 1 98.81 214 VAL B O 1
ATOM 3777 N N . LEU B 1 215 ? 6.258 10.312 5.301 1 98.88 215 LEU B N 1
ATOM 3778 C CA . LEU B 1 215 ? 7.105 9.641 6.273 1 98.88 215 LEU B CA 1
ATOM 3779 C C . LEU B 1 215 ? 7.133 10.398 7.594 1 98.88 215 LEU B C 1
ATOM 3781 O O . LEU B 1 215 ? 7.027 9.797 8.664 1 98.88 215 LEU B O 1
ATOM 3785 N N . PHE B 1 216 ? 7.309 11.703 7.527 1 98.88 216 PHE B N 1
ATOM 3786 C CA . PHE B 1 216 ? 7.285 12.523 8.734 1 98.88 216 PHE B CA 1
ATOM 3787 C C . PHE B 1 216 ? 5.984 12.312 9.5 1 98.88 216 PHE B C 1
ATOM 3789 O O . PHE B 1 216 ? 5.996 12.109 10.719 1 98.88 216 PHE B O 1
ATOM 3796 N N . GLY B 1 217 ? 4.832 12.328 8.789 1 98.75 217 GLY B N 1
ATOM 3797 C CA . GLY B 1 217 ? 3.541 12.086 9.422 1 98.75 217 GLY B CA 1
ATOM 3798 C C . GLY B 1 217 ? 3.469 10.758 10.148 1 98.75 217 GLY B C 1
ATOM 3799 O O . GLY B 1 217 ? 2.975 10.688 11.273 1 98.75 217 GLY B O 1
ATOM 3800 N N . PHE B 1 218 ? 3.98 9.734 9.539 1 98.88 218 PHE B N 1
ATOM 3801 C CA . PHE B 1 218 ? 3.904 8.398 10.117 1 98.88 218 PHE B CA 1
ATOM 3802 C C . PHE B 1 218 ? 4.844 8.266 11.312 1 98.88 218 PHE B C 1
ATOM 3804 O O . PHE B 1 218 ? 4.492 7.648 12.32 1 98.88 218 PHE B O 1
ATOM 3811 N N . VAL B 1 219 ? 6.039 8.82 11.219 1 98.81 219 VAL B N 1
ATOM 3812 C CA . VAL B 1 219 ? 7 8.742 12.312 1 98.81 219 VAL B CA 1
ATOM 3813 C C . VAL B 1 219 ? 6.461 9.492 13.523 1 98.81 219 VAL B C 1
ATOM 3815 O O . VAL B 1 219 ? 6.477 8.977 14.648 1 98.81 219 VAL B O 1
ATOM 3818 N N . VAL B 1 220 ? 5.961 10.688 13.312 1 98.69 220 VAL B N 1
ATOM 3819 C CA . VAL B 1 220 ? 5.438 11.5 14.406 1 98.69 220 VAL B CA 1
ATOM 3820 C C . VAL B 1 220 ? 4.227 10.805 15.031 1 98.69 220 VAL B C 1
ATOM 3822 O O . VAL B 1 220 ? 4.105 10.742 16.266 1 98.69 220 VAL B O 1
ATOM 3825 N N . SER B 1 221 ? 3.342 10.32 14.188 1 98.25 221 SER B N 1
ATOM 3826 C CA . SER B 1 221 ? 2.186 9.586 14.688 1 98.25 221 SER B CA 1
ATOM 3827 C C . SER B 1 221 ? 2.611 8.438 15.602 1 98.25 221 SER B C 1
ATOM 3829 O O . SER B 1 221 ? 1.986 8.195 16.625 1 98.25 221 SER B O 1
ATOM 3831 N N . ALA B 1 222 ? 3.645 7.719 15.188 1 98.31 222 ALA B N 1
ATOM 3832 C CA . ALA B 1 222 ? 4.164 6.609 15.992 1 98.31 222 ALA B CA 1
ATOM 3833 C C . ALA B 1 222 ? 4.688 7.102 17.328 1 98.31 222 ALA B C 1
ATOM 3835 O O . ALA B 1 222 ? 4.523 6.43 18.359 1 98.31 222 ALA B O 1
ATOM 3836 N N . LEU B 1 223 ? 5.266 8.242 17.328 1 98.12 223 LEU B N 1
ATOM 3837 C CA . LEU B 1 223 ? 5.953 8.758 18.516 1 98.12 223 LEU B CA 1
ATOM 3838 C C . LEU B 1 223 ? 4.957 9.367 19.5 1 98.12 223 LEU B C 1
ATOM 3840 O O . LEU B 1 223 ? 5.188 9.352 20.719 1 98.12 223 LEU B O 1
ATOM 3844 N N . VAL B 1 224 ? 3.809 9.828 19.031 1 97.06 224 VAL B N 1
ATOM 3845 C CA . VAL B 1 224 ? 2.938 10.594 19.922 1 97.06 224 VAL B CA 1
ATOM 3846 C C . VAL B 1 224 ? 1.722 9.75 20.312 1 97.06 224 VAL B C 1
ATOM 3848 O O . VAL B 1 224 ? 1.017 10.062 21.266 1 97.06 224 VAL B O 1
ATOM 3851 N N . CYS B 1 225 ? 1.434 8.68 19.547 1 96.31 225 CYS B N 1
ATOM 3852 C CA . CYS B 1 225 ? 0.199 7.934 19.766 1 96.31 225 CYS B CA 1
ATOM 3853 C C . CYS B 1 225 ? 0.307 7.039 20.984 1 96.31 225 CYS B C 1
ATOM 3855 O O . CYS B 1 225 ? 1.037 6.047 20.984 1 96.31 225 CYS B O 1
ATOM 3857 N N . GLY B 1 226 ? -0.501 7.316 21.969 1 95.5 226 GLY B N 1
ATOM 3858 C CA . GLY B 1 226 ? -0.49 6.539 23.203 1 95.5 226 GLY B CA 1
ATOM 3859 C C . GLY B 1 226 ? -1.166 5.191 23.062 1 95.5 226 GLY B C 1
ATOM 3860 O O . GLY B 1 226 ? -0.997 4.312 23.922 1 95.5 226 GLY B O 1
ATOM 3861 N N . ALA B 1 227 ? -1.864 4.961 21.969 1 96.81 227 ALA B N 1
ATOM 3862 C CA . ALA B 1 227 ? -2.58 3.705 21.75 1 96.81 227 ALA B CA 1
ATOM 3863 C C . ALA B 1 227 ? -1.749 2.74 20.906 1 96.81 227 ALA B C 1
ATOM 3865 O O . ALA B 1 227 ? -2.248 1.7 20.469 1 96.81 227 ALA B O 1
ATOM 3866 N N . ALA B 1 228 ? -0.502 3.107 20.609 1 97.62 228 ALA B N 1
ATOM 3867 C CA . ALA B 1 228 ? 0.392 2.256 19.828 1 97.62 228 ALA B CA 1
ATOM 3868 C C . ALA B 1 228 ? 1.751 2.119 20.516 1 97.62 228 ALA B C 1
ATOM 3870 O O . ALA B 1 228 ? 2.785 2.418 19.906 1 97.62 228 ALA B O 1
ATOM 3871 N N . PRO B 1 229 ? 1.708 1.556 21.703 1 97.69 229 PRO B N 1
ATOM 3872 C CA . PRO B 1 229 ? 2.953 1.503 22.469 1 97.69 229 PRO B CA 1
ATOM 3873 C C . PRO B 1 229 ? 4.023 0.646 21.797 1 97.69 229 PRO B C 1
ATOM 3875 O O . PRO B 1 229 ? 5.215 0.949 21.906 1 97.69 229 PRO B O 1
ATOM 3878 N N . GLU B 1 230 ? 3.68 -0.486 21.203 1 97.94 230 GLU B N 1
ATOM 3879 C CA . GLU B 1 230 ? 4.672 -1.322 20.531 1 97.94 230 GLU B CA 1
ATOM 3880 C C . GLU B 1 230 ? 5.344 -0.572 19.391 1 97.94 230 GLU B C 1
ATOM 3882 O O . GLU B 1 230 ? 6.566 -0.63 19.234 1 97.94 230 GLU B O 1
ATOM 3887 N N . THR B 1 231 ? 4.566 0.127 18.609 1 98.38 231 THR B N 1
ATOM 3888 C CA . THR B 1 231 ? 5.098 0.921 17.5 1 98.38 231 THR B CA 1
ATOM 3889 C C . THR B 1 231 ? 6.008 2.029 18.031 1 98.38 231 THR B C 1
ATOM 3891 O O . THR B 1 231 ? 7.074 2.279 17.469 1 98.38 231 THR B O 1
ATOM 3894 N N . LYS B 1 232 ? 5.547 2.695 19.078 1 98.12 232 LYS B N 1
ATOM 3895 C CA . LYS B 1 232 ? 6.359 3.748 19.672 1 98.12 232 LYS B CA 1
ATOM 3896 C C . LYS B 1 232 ? 7.715 3.209 20.125 1 98.12 232 LYS B C 1
ATOM 3898 O O . LYS B 1 232 ? 8.75 3.84 19.891 1 98.12 232 LYS B O 1
ATOM 3903 N N . GLU B 1 233 ? 7.68 2.061 20.734 1 98.12 233 GLU B N 1
ATOM 3904 C CA . GLU B 1 233 ? 8.914 1.428 21.188 1 98.12 233 GLU B CA 1
ATOM 3905 C C . GLU B 1 233 ? 9.828 1.093 20.016 1 98.12 233 GLU B C 1
ATOM 3907 O O . GLU B 1 233 ? 11.031 1.331 20.062 1 98.12 233 GLU B O 1
ATOM 3912 N N . ILE B 1 234 ? 9.273 0.565 18.969 1 98.25 234 ILE B N 1
ATOM 3913 C CA . ILE B 1 234 ? 10.031 0.193 17.781 1 98.25 234 ILE B CA 1
ATOM 3914 C C . ILE B 1 234 ? 10.68 1.434 17.172 1 98.25 234 ILE B C 1
ATOM 3916 O O . ILE B 1 234 ? 11.883 1.446 16.922 1 98.25 234 ILE B O 1
ATOM 3920 N N . VAL B 1 235 ? 9.922 2.488 16.984 1 98.44 235 VAL B N 1
ATOM 3921 C CA . VAL B 1 235 ? 10.414 3.697 16.328 1 98.44 235 VAL B CA 1
ATOM 3922 C C . VAL B 1 235 ? 11.477 4.367 17.188 1 98.44 235 VAL B C 1
ATOM 3924 O O . VAL B 1 235 ? 12.508 4.812 16.688 1 98.44 235 VAL B O 1
ATOM 3927 N N . ASN B 1 236 ? 11.289 4.344 18.5 1 98 236 ASN B N 1
ATOM 3928 C CA . ASN B 1 236 ? 12.25 4.926 19.422 1 98 236 ASN B CA 1
ATOM 3929 C C . ASN B 1 236 ? 13.57 4.152 19.422 1 98 236 ASN B C 1
ATOM 3931 O O . ASN B 1 236 ? 14.609 4.688 19.812 1 98 236 ASN B O 1
ATOM 3935 N N . SER B 1 237 ? 13.516 2.93 19.047 1 98.12 237 SER B N 1
ATOM 39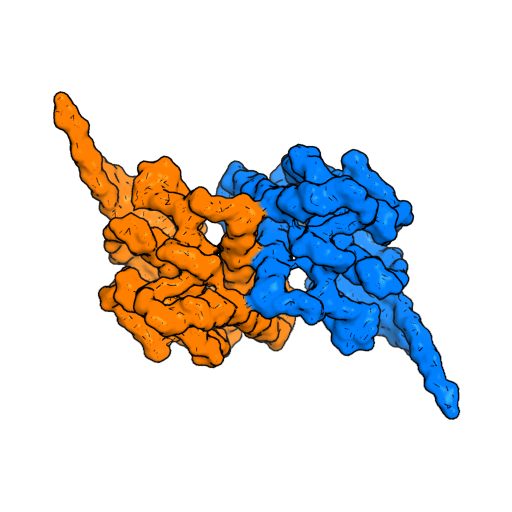36 C CA . SER B 1 237 ? 14.719 2.105 19.031 1 98.12 237 SER B CA 1
ATOM 3937 C C . SER B 1 237 ? 15.578 2.404 17.797 1 98.12 237 SER B C 1
ATOM 3939 O O . SER B 1 237 ? 16.688 1.882 17.672 1 98.12 237 SER B O 1
ATOM 3941 N N . TYR B 1 238 ? 15.133 3.254 16.906 1 98.06 238 TYR B N 1
ATOM 3942 C CA . TYR B 1 238 ? 15.875 3.648 15.711 1 98.06 238 TYR B CA 1
ATOM 3943 C C . TYR B 1 238 ? 16.297 5.109 15.789 1 98.06 238 TYR B C 1
ATOM 3945 O O . TYR B 1 238 ? 15.602 5.992 15.289 1 98.06 238 TYR B O 1
ATOM 3953 N N . PRO B 1 239 ? 17.469 5.418 16.25 1 96.62 239 PRO B N 1
ATOM 3954 C CA . PRO B 1 239 ? 17.891 6.797 16.484 1 96.62 239 PRO B CA 1
ATOM 3955 C C . PRO B 1 239 ? 17.891 7.641 15.211 1 96.62 239 PRO B C 1
ATOM 3957 O O . PRO B 1 239 ? 17.547 8.828 15.25 1 96.62 239 PRO B O 1
ATOM 3960 N N . ALA B 1 240 ? 18.25 7.066 14.141 1 96.69 240 ALA B N 1
ATOM 3961 C CA . ALA B 1 240 ? 18.266 7.82 12.883 1 96.69 240 ALA B CA 1
ATOM 3962 C C . ALA B 1 240 ? 16.875 8.297 12.5 1 96.69 240 ALA B C 1
ATOM 3964 O O . ALA B 1 240 ? 16.703 9.43 12.031 1 96.69 240 ALA B O 1
ATOM 3965 N N . LEU B 1 241 ? 15.922 7.465 12.703 1 97.56 241 LEU B N 1
ATOM 3966 C CA . LEU B 1 241 ? 14.539 7.789 12.367 1 97.56 241 LEU B CA 1
ATOM 3967 C C . LEU B 1 241 ? 14 8.891 13.273 1 97.56 241 LEU B C 1
ATOM 3969 O O . LEU B 1 241 ? 13.305 9.797 12.812 1 97.56 241 LEU B O 1
ATOM 3973 N N . VAL B 1 242 ? 14.297 8.805 14.539 1 97.88 242 VAL B N 1
ATOM 3974 C CA . VAL B 1 242 ? 13.859 9.812 15.508 1 97.88 242 VAL B CA 1
ATOM 3975 C C . VAL B 1 242 ? 14.539 11.141 15.203 1 97.88 242 VAL B C 1
ATOM 3977 O O . VAL B 1 242 ? 13.891 12.195 15.242 1 97.88 242 VAL B O 1
ATOM 3980 N N . GLU B 1 243 ? 15.781 11.109 14.883 1 97.38 243 GLU B N 1
ATOM 3981 C CA . GLU B 1 243 ? 16.5 12.328 14.539 1 97.38 243 GLU B CA 1
ATOM 3982 C C . GLU B 1 243 ? 15.945 12.961 13.258 1 97.38 243 GLU B C 1
ATOM 3984 O O . GLU B 1 243 ? 15.844 14.18 13.156 1 97.38 243 GLU B O 1
ATOM 3989 N N . TYR B 1 244 ? 15.672 12.117 12.281 1 98.31 244 TYR B N 1
ATOM 3990 C CA . TYR B 1 244 ? 15.039 12.578 11.047 1 98.31 244 TYR B CA 1
ATOM 3991 C C . TYR B 1 244 ? 13.805 13.422 11.352 1 98.31 244 TYR B C 1
ATOM 3993 O O . TYR B 1 244 ? 13.68 14.539 10.852 1 98.31 244 TYR B O 1
ATOM 4001 N N . ALA B 1 245 ? 12.922 12.883 12.211 1 98.5 245 ALA B N 1
ATOM 4002 C CA . ALA B 1 245 ? 11.688 13.578 12.578 1 98.5 245 ALA B CA 1
ATOM 4003 C C . ALA B 1 245 ? 11.992 14.836 13.391 1 98.5 245 ALA B C 1
ATOM 4005 O O . ALA B 1 245 ? 11.367 15.883 13.188 1 98.5 245 ALA B O 1
ATOM 4006 N N . ARG B 1 246 ? 12.914 14.758 14.273 1 97.69 246 ARG B N 1
ATOM 4007 C CA . ARG B 1 246 ? 13.25 15.875 15.156 1 97.69 246 ARG B CA 1
ATOM 4008 C C . ARG B 1 246 ? 13.773 17.062 14.352 1 97.69 246 ARG B C 1
ATOM 4010 O O . ARG B 1 246 ? 13.414 18.203 14.617 1 97.69 246 ARG B O 1
ATOM 4017 N N . ARG B 1 247 ? 14.625 16.781 13.422 1 97.81 247 ARG B N 1
ATOM 4018 C CA . ARG B 1 247 ? 15.211 17.859 12.625 1 97.81 247 ARG B CA 1
ATOM 4019 C C . ARG B 1 247 ? 14.148 18.547 11.773 1 97.81 247 ARG B C 1
ATOM 4021 O O . ARG B 1 247 ? 14.203 19.766 11.562 1 97.81 247 ARG B O 1
ATOM 4028 N N . ILE B 1 248 ? 13.219 17.797 11.234 1 98.5 248 ILE B N 1
ATOM 4029 C CA . ILE B 1 248 ? 12.109 18.406 10.5 1 98.5 248 ILE B CA 1
ATOM 4030 C C . ILE B 1 248 ? 11.242 19.219 11.445 1 98.5 248 ILE B C 1
ATOM 4032 O O . ILE B 1 248 ? 10.836 20.344 11.117 1 98.5 248 ILE B O 1
ATOM 4036 N N . HIS B 1 249 ? 10.945 18.672 12.648 1 98.56 249 HIS B N 1
ATOM 4037 C CA . HIS B 1 249 ? 10.203 19.406 13.672 1 98.56 249 HIS B CA 1
ATOM 4038 C C . HIS B 1 249 ? 10.867 20.734 13.992 1 98.56 249 HIS B C 1
ATOM 4040 O O . HIS B 1 249 ? 10.195 21.766 14.047 1 98.56 249 HIS B O 1
ATOM 4046 N N . ASP B 1 250 ? 12.125 20.703 14.188 1 97.81 250 ASP B N 1
ATOM 4047 C CA . ASP B 1 250 ? 12.852 21.906 14.609 1 97.81 250 ASP B CA 1
ATOM 4048 C C . ASP B 1 250 ? 12.758 23 13.547 1 97.81 250 ASP B C 1
ATOM 4050 O O . ASP B 1 250 ? 12.641 24.188 13.883 1 97.81 250 ASP B O 1
ATOM 4054 N N . LYS B 1 251 ? 12.742 22.609 12.383 1 97.88 251 LYS B N 1
ATOM 4055 C CA . LYS B 1 251 ? 12.758 23.594 11.312 1 97.88 251 LYS B CA 1
ATOM 4056 C C . LYS B 1 251 ? 11.344 24.062 10.969 1 97.88 251 LYS B C 1
ATOM 4058 O O . LYS B 1 251 ? 11.109 25.25 10.742 1 97.88 251 LYS B O 1
ATOM 4063 N N . TYR B 1 252 ? 10.406 23.156 10.922 1 98.12 252 TYR B N 1
ATOM 4064 C CA . TYR B 1 252 ? 9.133 23.484 10.289 1 98.12 252 TYR B CA 1
ATOM 4065 C C . TYR B 1 252 ? 8.016 23.531 11.328 1 98.12 252 TYR B C 1
ATOM 4067 O O . TYR B 1 252 ? 6.934 24.062 11.055 1 98.12 252 TYR B O 1
ATOM 4075 N N . PHE B 1 253 ? 8.25 22.953 12.5 1 98.19 253 PHE B N 1
ATOM 4076 C CA . PHE B 1 253 ? 7.207 22.891 13.516 1 98.19 253 PHE B CA 1
ATOM 4077 C C . PHE B 1 253 ? 7.723 23.406 14.859 1 98.19 253 PHE B C 1
ATOM 4079 O O . PHE B 1 253 ? 7.496 22.781 15.898 1 98.19 253 PHE B O 1
ATOM 4086 N N . PRO B 1 254 ? 8.43 24.5 14.898 1 96.12 254 PRO B N 1
ATOM 4087 C CA . PRO B 1 254 ? 8.961 24.984 16.172 1 96.12 254 PRO B CA 1
ATOM 4088 C C . PRO B 1 254 ? 7.867 25.406 17.156 1 96.12 254 PRO B C 1
ATOM 4090 O O . PRO B 1 254 ? 8.109 25.484 18.359 1 96.12 254 PRO B O 1
ATOM 4093 N N . ASP B 1 255 ? 6.707 25.672 16.656 1 96.75 255 ASP B N 1
ATOM 4094 C CA . ASP B 1 255 ? 5.574 26.125 17.469 1 96.75 255 ASP B CA 1
ATOM 4095 C C . ASP B 1 255 ? 4.832 24.922 18.078 1 96.75 255 ASP B C 1
ATOM 4097 O O . ASP B 1 255 ? 3.906 25.109 18.875 1 96.75 255 ASP B O 1
ATOM 4101 N N . TYR B 1 256 ? 5.207 23.672 17.656 1 97.75 256 TYR B N 1
ATOM 4102 C CA . TYR B 1 256 ? 4.574 22.469 18.188 1 97.75 256 TYR B CA 1
ATOM 4103 C C . TYR B 1 256 ? 5.391 21.891 19.328 1 97.75 256 TYR B C 1
ATOM 4105 O O . TYR B 1 256 ? 6.617 22 19.359 1 97.75 256 TYR B O 1
ATOM 4113 N N . GLN B 1 257 ? 4.703 21.219 20.234 1 96.81 257 GLN B N 1
ATOM 4114 C CA . GLN B 1 257 ? 5.375 20.469 21.281 1 96.81 257 GLN B CA 1
ATOM 4115 C C . GLN B 1 257 ? 6.027 19.203 20.719 1 96.81 257 GLN B C 1
ATOM 4117 O O . GLN B 1 257 ? 5.43 18.5 19.906 1 96.81 257 GLN B O 1
ATOM 4122 N N . LEU B 1 258 ? 7.207 19 21.188 1 94.69 258 LEU B N 1
ATOM 4123 C CA . LEU B 1 258 ? 7.93 17.797 20.766 1 94.69 258 LEU B CA 1
ATOM 4124 C C . LEU B 1 258 ? 7.391 16.562 21.484 1 94.69 258 LEU B C 1
ATOM 4126 O O . LEU B 1 258 ? 6.906 16.656 22.625 1 94.69 258 LEU B O 1
ATOM 4130 N N . TRP B 1 259 ? 7.438 15.469 20.797 1 90.81 259 TRP B N 1
ATOM 4131 C CA . TRP B 1 259 ? 7.051 14.211 21.438 1 90.81 259 TRP B CA 1
ATOM 4132 C C . TRP B 1 259 ? 7.984 13.867 22.578 1 90.81 259 TRP B C 1
ATOM 4134 O O . TRP B 1 259 ? 9.156 14.25 22.578 1 90.81 259 TRP B O 1
ATOM 4144 N N . GLU B 1 260 ? 7.43 13.344 23.672 1 78.75 260 GLU B N 1
ATOM 4145 C CA . GLU B 1 260 ? 8.172 13 24.875 1 78.75 260 GLU B CA 1
ATOM 4146 C C . GLU B 1 260 ? 9.016 11.742 24.656 1 78.75 260 GLU B C 1
ATOM 4148 O O . GLU B 1 260 ? 8.656 10.875 23.859 1 78.75 260 GLU B O 1
#

Nearest PDB structures (foldseek):
  6wut-assembly1_A  TM=7.713E-01  e=2.364E-07  Thermothelomyces thermophilus
  6wul-assembly1_A  TM=7.405E-01  e=7.472E-07  Thermothelomyces thermophilus
  4igj-assembly1_A  TM=6.138E-01  e=4.757E-05  Anaeromyxobacter dehalogenans 2CP-1
  4igj-assembly1_B  TM=5.488E-01  e=2.743E-05  Anaeromyxobacter dehalogenans 2CP-1
  3lq7-assembly2_C-2  TM=6.127E-01  e=2.480E-04  Agrobacterium fabrum str. C58